Protein AF-0000000079814534 (afdb_homodimer)

Sequence (670 aa):
MSKHIGWALIGASNVARQWIIDAIQVQANSSILNVLSSSDERGAKFAAENGIPAHTTDINAILTDDRVNAVYISTANQFHCEQTLAAARAGKNVLCEKPVALTVADARRMIAACRDARVVLGVNHHLRCNAMHQKLRRILAEGTIGRLNAVRVFHANFLPQALHGWRVNDPDGGGLILDSTIHDIDTLRFLIGSNPTHVMAMTQSGRLAHDGVEDGIMVIMRFPGDMLVQIHGAYTVPFSEGGVEFYGSDGVLVGRDCMSQRAAGRLFMRNADGEKEIPVEHHNLYHYALAAFSNAVRGTGQPAATGEDGLAALAIALAIRESARTGRQIEVEIPMSKHIGWALIGASNVARQWIIDAIQVQANSSILNVLSSSDERGAKFAAENGIPAHTTDINAILTDDRVNAVYISTANQFHCEQTLAAARAGKNVLCEKPVALTVADARRMIAACRDARVVLGVNHHLRCNAMHQKLRRILAEGTIGRLNAVRVFHANFLPQALHGWRVNDPDGGGLILDSTIHDIDTLRFLIGSNPTHVMAMTQSGRLAHDGVEDGIMVIMRFPGDMLVQIHGAYTVPFSEGGVEFYGSDGVLVGRDCMSQRAAGRLFMRNADGEKEIPVEHHNLYHYALAAFSNAVRGTGQPAATGEDGLAALAIALAIRESARTGRQIEVEIP

Radius of gyration: 29.46 Å; Cα contacts (8 Å, |Δi|>4): 1657; chains: 2; bounding box: 52×96×60 Å

Structure (mmCIF, N/CA/C/O backbone):
data_AF-0000000079814534-model_v1
#
loop_
_entity.id
_entity.type
_entity.pdbx_description
1 polymer '1,5-anhydro-D-fructose reductase'
#
loop_
_atom_site.group_PDB
_atom_site.id
_atom_site.type_symbol
_atom_site.label_atom_id
_atom_site.label_alt_id
_atom_site.label_comp_id
_atom_site.label_asym_id
_atom_site.label_entity_id
_atom_site.label_seq_id
_atom_site.pdbx_PDB_ins_code
_atom_site.Cartn_x
_atom_site.Cartn_y
_atom_site.Cartn_z
_atom_site.occupancy
_atom_site.B_iso_or_equiv
_atom_site.auth_seq_id
_atom_site.auth_comp_id
_atom_site.auth_asym_id
_atom_site.auth_atom_id
_atom_site.pdbx_PDB_model_num
ATOM 1 N N . MET A 1 1 ? 10.477 39.688 30.422 1 51.16 1 MET A N 1
ATOM 2 C CA . MET A 1 1 ? 9.234 38.938 30.422 1 51.16 1 MET A CA 1
ATOM 3 C C . MET A 1 1 ? 8.781 38.625 29 1 51.16 1 MET A C 1
ATOM 5 O O . MET A 1 1 ? 8.992 39.406 28.094 1 51.16 1 MET A O 1
ATOM 9 N N . SER A 1 2 ? 8.406 37.219 28.75 1 72.56 2 SER A N 1
ATOM 10 C CA . SER A 1 2 ? 8.07 36.875 27.359 1 72.56 2 SER A CA 1
ATOM 11 C C . SER A 1 2 ? 6.836 37.656 26.891 1 72.56 2 SER A C 1
ATOM 13 O O . SER A 1 2 ? 5.926 37.906 27.688 1 72.56 2 SER A O 1
ATOM 15 N N . LYS A 1 3 ? 6.922 38.219 25.797 1 88.75 3 LYS A N 1
ATOM 16 C CA . LYS A 1 3 ? 5.859 39 25.203 1 88.75 3 LYS A CA 1
ATOM 17 C C . LYS A 1 3 ? 4.531 38.25 25.203 1 88.75 3 LYS A C 1
ATOM 19 O O . LYS A 1 3 ? 4.484 37.094 24.828 1 88.75 3 LYS A O 1
ATOM 24 N N . HIS A 1 4 ? 3.525 38.875 25.797 1 95.69 4 HIS A N 1
ATOM 25 C CA . HIS A 1 4 ? 2.188 38.281 25.844 1 95.69 4 HIS A CA 1
ATOM 26 C C . HIS A 1 4 ? 1.598 38.156 24.438 1 95.69 4 HIS A C 1
ATOM 28 O O . HIS A 1 4 ? 1.725 39.062 23.609 1 95.69 4 HIS A O 1
ATOM 34 N N . ILE A 1 5 ? 0.984 37.031 24.172 1 98 5 ILE A N 1
ATOM 35 C CA . ILE A 1 5 ? 0.313 36.812 22.906 1 98 5 ILE A CA 1
ATOM 36 C C . ILE A 1 5 ? -1.199 36.781 23.109 1 98 5 ILE A C 1
ATOM 38 O O . ILE A 1 5 ? -1.73 35.906 23.766 1 98 5 ILE A O 1
ATOM 42 N N . GLY A 1 6 ? -1.88 37.844 22.656 1 98.56 6 GLY A N 1
ATOM 43 C CA . GLY A 1 6 ? -3.332 37.844 22.578 1 98.56 6 GLY A CA 1
ATOM 44 C C . GLY A 1 6 ? -3.863 37.156 21.328 1 98.56 6 GLY A C 1
ATOM 45 O O . GLY A 1 6 ? -3.637 37.656 20.219 1 98.56 6 GLY A O 1
ATOM 46 N N . TRP A 1 7 ? -4.637 36.062 21.484 1 98.81 7 TRP A N 1
ATOM 47 C CA . TRP A 1 7 ? -5.145 35.281 20.375 1 98.81 7 TRP A CA 1
ATOM 48 C C . TRP A 1 7 ? -6.582 35.656 20.047 1 98.81 7 TRP A C 1
ATOM 50 O O . TRP A 1 7 ? -7.355 36.031 20.938 1 98.81 7 TRP A O 1
ATOM 60 N N . ALA A 1 8 ? -6.922 35.594 18.844 1 98.88 8 ALA A N 1
ATOM 61 C CA . ALA A 1 8 ? -8.312 35.5 18.422 1 98.88 8 ALA A CA 1
ATOM 62 C C . ALA A 1 8 ? -8.531 34.281 17.531 1 98.88 8 ALA A C 1
ATOM 64 O O . ALA A 1 8 ? -7.656 33.906 16.75 1 98.88 8 ALA A O 1
ATOM 65 N N . LEU A 1 9 ? -9.664 33.656 17.641 1 98.88 9 LEU A N 1
ATOM 66 C CA . LEU A 1 9 ? -10.055 32.531 16.812 1 98.88 9 LEU A CA 1
ATOM 67 C C . LEU A 1 9 ? -10.914 33 15.633 1 98.88 9 LEU A C 1
ATOM 69 O O . LEU A 1 9 ? -11.938 33.656 15.82 1 98.88 9 LEU A O 1
ATOM 73 N N . ILE A 1 10 ? -10.414 32.781 14.445 1 98.69 10 ILE A N 1
ATOM 74 C CA . ILE A 1 10 ? -11.203 33.031 13.25 1 98.69 10 ILE A CA 1
ATOM 75 C C . ILE A 1 10 ? -11.906 31.734 12.812 1 98.69 10 ILE A C 1
ATOM 77 O O . ILE A 1 10 ? -11.367 30.984 12.008 1 98.69 10 ILE A O 1
ATOM 81 N N . GLY A 1 11 ? -13.117 31.547 13.297 1 97.75 11 GLY A N 1
ATOM 82 C CA . GLY A 1 11 ? -13.891 30.328 13.164 1 97.75 11 GLY A CA 1
ATOM 83 C C . GLY A 1 11 ? -14.211 29.672 14.492 1 97.75 11 GLY A C 1
ATOM 84 O O . GLY A 1 11 ? -13.312 29.375 15.281 1 97.75 11 GLY A O 1
ATOM 85 N N . ALA A 1 12 ? -15.516 29.453 14.805 1 97.06 12 ALA A N 1
ATOM 86 C CA . ALA A 1 12 ? -15.977 28.656 15.938 1 97.06 12 ALA A CA 1
ATOM 87 C C . ALA A 1 12 ? -16.047 27.172 15.578 1 97.06 12 ALA A C 1
ATOM 89 O O . ALA A 1 12 ? -17.125 26.594 15.539 1 97.06 12 ALA A O 1
ATOM 90 N N . SER A 1 13 ? -14.891 26.625 15.453 1 94.38 13 SER A N 1
ATOM 91 C CA . SER A 1 13 ? -14.781 25.297 14.836 1 94.38 13 SER A CA 1
ATOM 92 C C . SER A 1 13 ? -14.656 24.203 15.891 1 94.38 13 SER A C 1
ATOM 94 O O . SER A 1 13 ? -14.328 24.484 17.047 1 94.38 13 SER A O 1
ATOM 96 N N . ASN A 1 14 ? -14.898 22.953 15.492 1 92.12 14 ASN A N 1
ATOM 97 C CA . ASN A 1 14 ? -14.727 21.797 16.375 1 92.12 14 ASN A CA 1
ATOM 98 C C . ASN A 1 14 ? -13.266 21.594 16.766 1 92.12 14 ASN A C 1
ATOM 100 O O . ASN A 1 14 ? -12.977 21.266 17.906 1 92.12 14 ASN A O 1
ATOM 104 N N . VAL A 1 15 ? -12.375 21.766 15.805 1 94.69 15 VAL A N 1
ATOM 105 C CA . VAL A 1 15 ? -10.961 21.578 16.094 1 94.69 15 VAL A CA 1
ATOM 106 C C . VAL A 1 15 ? -10.508 22.609 17.125 1 94.69 15 VAL A C 1
ATOM 108 O O . VAL A 1 15 ? -9.695 22.312 18 1 94.69 15 VAL A O 1
ATOM 111 N N . ALA A 1 16 ? -10.977 23.844 17 1 97.31 16 ALA A N 1
ATOM 112 C CA . ALA A 1 16 ? -10.656 24.875 17.984 1 97.31 16 ALA A CA 1
ATOM 113 C C . ALA A 1 16 ? -11.148 24.469 19.375 1 97.31 16 ALA A C 1
ATOM 115 O O . ALA A 1 16 ? -10.406 24.531 20.344 1 97.31 16 ALA A O 1
ATOM 116 N N . ARG A 1 17 ? -12.383 24.016 19.422 1 96.56 17 ARG A N 1
ATOM 117 C CA . ARG A 1 17 ? -13.023 23.625 20.672 1 96.56 17 ARG A CA 1
ATOM 118 C C . ARG A 1 17 ? -12.305 22.438 21.297 1 96.56 17 ARG A C 1
ATOM 120 O O . ARG A 1 17 ? -12.031 22.422 22.5 1 96.56 17 ARG A O 1
ATOM 127 N N . GLN A 1 18 ? -11.945 21.5 20.484 1 95.69 18 GLN A N 1
ATOM 128 C CA . GLN A 1 18 ? -11.469 20.219 21 1 95.69 18 GLN A CA 1
ATOM 129 C C . GLN A 1 18 ? -9.992 20.297 21.375 1 95.69 18 GLN A C 1
ATOM 131 O O . GLN A 1 18 ? -9.547 19.625 22.312 1 95.69 18 GLN A O 1
ATOM 136 N N . TRP A 1 19 ? -9.25 21.141 20.625 1 97.44 19 TRP A N 1
ATOM 137 C CA . TRP A 1 19 ? -7.809 20.953 20.766 1 97.44 19 TRP A CA 1
ATOM 138 C C . TRP A 1 19 ? -7.102 22.281 20.953 1 97.44 19 TRP A C 1
ATOM 140 O O . TRP A 1 19 ? -6.227 22.406 21.812 1 97.44 19 TRP A O 1
ATOM 150 N N . ILE A 1 20 ? -7.523 23.328 20.328 1 98.44 20 ILE A N 1
ATOM 151 C CA . ILE A 1 20 ? -6.691 24.516 20.156 1 98.44 20 ILE A CA 1
ATOM 152 C C . ILE A 1 20 ? -6.855 25.438 21.359 1 98.44 20 ILE A C 1
ATOM 154 O O . ILE A 1 20 ? -5.879 26.031 21.828 1 98.44 20 ILE A O 1
ATOM 158 N N . ILE A 1 21 ? -8.062 25.594 21.828 1 98.62 21 ILE A N 1
ATOM 159 C CA . ILE A 1 21 ? -8.336 26.5 22.953 1 98.62 21 ILE A CA 1
ATOM 160 C C . ILE A 1 21 ? -7.5 26.078 24.156 1 98.62 21 ILE A C 1
ATOM 162 O O . ILE A 1 21 ? -6.777 26.906 24.734 1 98.62 21 ILE A O 1
ATOM 166 N N . ASP A 1 22 ? -7.559 24.812 24.484 1 98.12 22 ASP A N 1
ATOM 167 C CA . ASP A 1 22 ? -6.758 24.297 25.578 1 98.12 22 ASP A CA 1
ATOM 168 C C . ASP A 1 22 ? -5.266 24.516 25.328 1 98.12 22 ASP A C 1
ATOM 170 O O . ASP A 1 22 ? -4.527 24.906 26.234 1 98.12 22 ASP A O 1
ATOM 174 N N . ALA A 1 23 ? -4.844 24.297 24.125 1 98.62 23 ALA A N 1
ATOM 175 C CA . ALA A 1 23 ? -3.436 24.406 23.766 1 98.62 23 ALA A CA 1
ATOM 176 C C . ALA A 1 23 ? -2.934 25.844 23.922 1 98.62 23 ALA A C 1
ATOM 178 O O . ALA A 1 23 ? -1.786 26.062 24.312 1 98.62 23 ALA A O 1
ATOM 179 N N . ILE A 1 24 ? -3.75 26.812 23.594 1 98.31 24 ILE A N 1
ATOM 180 C CA . ILE A 1 24 ? -3.385 28.219 23.75 1 98.31 24 ILE A CA 1
ATOM 181 C C . ILE A 1 24 ? -3.324 28.578 25.234 1 98.31 24 ILE A C 1
ATOM 183 O O . ILE A 1 24 ? -2.373 29.219 25.688 1 98.31 24 ILE A O 1
ATOM 187 N N . GLN A 1 25 ? -4.273 28.125 25.938 1 97.06 25 GLN A N 1
ATOM 188 C CA . GLN A 1 25 ? -4.457 28.547 27.328 1 97.06 25 GLN A CA 1
ATOM 189 C C . GLN A 1 25 ? -3.33 28.016 28.219 1 97.06 25 GLN A C 1
ATOM 191 O O . GLN A 1 25 ? -2.971 28.641 29.219 1 97.06 25 GLN A O 1
ATOM 196 N N . VAL A 1 26 ? -2.758 26.906 27.859 1 97.12 26 VAL A N 1
ATOM 197 C CA . VAL A 1 26 ? -1.721 26.312 28.688 1 97.12 26 VAL A CA 1
ATOM 198 C C . VAL A 1 26 ? -0.386 27 28.438 1 97.12 26 VAL A C 1
ATOM 200 O O . VAL A 1 26 ? 0.564 26.844 29.203 1 97.12 26 VAL A O 1
ATOM 203 N N . GLN A 1 27 ? -0.298 27.75 27.359 1 96.62 27 GLN A N 1
ATOM 204 C CA . GLN A 1 27 ? 0.942 28.453 27.062 1 96.62 27 GLN A CA 1
ATOM 205 C C . GLN A 1 27 ? 1.134 29.641 28.016 1 96.62 27 GLN A C 1
ATOM 207 O O . GLN A 1 27 ? 0.177 30.344 28.328 1 96.62 27 GLN A O 1
ATOM 212 N N . ALA A 1 28 ? 2.33 29.797 28.375 1 93.56 28 ALA A N 1
ATOM 213 C CA . ALA A 1 28 ? 2.631 30.953 29.219 1 93.56 28 ALA A CA 1
ATOM 214 C C . ALA A 1 28 ? 2.377 32.25 28.469 1 93.56 28 ALA A C 1
ATOM 216 O O . ALA A 1 28 ? 2.672 32.375 27.281 1 93.56 28 ALA A O 1
ATOM 217 N N . ASN A 1 29 ? 1.852 33.219 29.172 1 95.25 29 ASN A N 1
ATOM 218 C CA . ASN A 1 29 ? 1.666 34.562 28.656 1 95.25 29 ASN A CA 1
ATOM 219 C C . ASN A 1 29 ? 0.835 34.562 27.375 1 95.25 29 ASN A C 1
ATOM 221 O O . ASN A 1 29 ? 1.227 35.188 26.375 1 95.25 29 ASN A O 1
ATOM 225 N N . SER A 1 30 ? -0.251 33.812 27.344 1 97.31 30 SER A N 1
ATOM 226 C CA . SER A 1 30 ? -1.178 33.75 26.219 1 97.31 30 SER A CA 1
ATOM 227 C C . SER A 1 30 ? -2.625 33.844 26.703 1 97.31 30 SER A C 1
ATOM 229 O O . SER A 1 30 ? -2.961 33.344 27.781 1 97.31 30 SER A O 1
ATOM 231 N N . SER A 1 31 ? -3.426 34.438 25.938 1 97.81 31 SER A N 1
ATOM 232 C CA . SER A 1 31 ? -4.859 34.5 26.219 1 97.81 31 SER A CA 1
ATOM 233 C C . SER A 1 31 ? -5.668 34.562 24.938 1 97.81 31 SER A C 1
ATOM 235 O O . SER A 1 31 ? -5.168 35 23.906 1 97.81 31 SER A O 1
ATOM 237 N N . ILE A 1 32 ? -6.867 34.094 24.969 1 98.69 32 ILE A N 1
ATOM 238 C CA . ILE A 1 32 ? -7.812 34.219 23.875 1 98.69 32 ILE A CA 1
ATOM 239 C C . ILE A 1 32 ? -8.773 35.375 24.141 1 98.69 32 ILE A C 1
ATOM 241 O O . ILE A 1 32 ? -9.438 35.406 25.188 1 98.69 32 ILE A O 1
ATOM 245 N N . LEU A 1 33 ? -8.898 36.25 23.188 1 98.69 33 LEU A N 1
ATOM 246 C CA . LEU A 1 33 ? -9.602 37.5 23.438 1 98.69 33 LEU A CA 1
ATOM 247 C C . LEU A 1 33 ? -10.945 37.531 22.719 1 98.69 33 LEU A C 1
ATOM 249 O O . LEU A 1 33 ? -11.859 38.219 23.141 1 98.69 33 LEU A O 1
ATOM 253 N N . ASN A 1 34 ? -10.992 36.812 21.641 1 98.69 34 ASN A N 1
ATOM 254 C CA . ASN A 1 34 ? -12.164 36.938 20.781 1 98.69 34 ASN A CA 1
ATOM 255 C C . ASN A 1 34 ? -12.32 35.688 19.875 1 98.69 34 ASN A C 1
ATOM 257 O O . ASN A 1 34 ? -11.359 34.969 19.656 1 98.69 34 ASN A O 1
ATOM 261 N N . VAL A 1 35 ? -13.562 35.406 19.406 1 98.81 35 VAL A N 1
ATOM 262 C CA . VAL A 1 35 ? -13.836 34.375 18.406 1 98.81 35 VAL A CA 1
ATOM 263 C C . VAL A 1 35 ? -14.789 34.938 17.344 1 98.81 35 VAL A C 1
ATOM 265 O O . VAL A 1 35 ? -15.766 35.594 17.672 1 98.81 35 VAL A O 1
ATOM 268 N N . LEU A 1 36 ? -14.43 34.688 16.109 1 98.75 36 LEU A N 1
ATOM 269 C CA . LEU A 1 36 ? -15.258 35.031 14.969 1 98.75 36 LEU A CA 1
ATOM 270 C C . LEU A 1 36 ? -16.156 33.875 14.562 1 98.75 36 LEU A C 1
ATOM 272 O O . LEU A 1 36 ? -15.703 32.75 14.438 1 98.75 36 LEU A O 1
ATOM 276 N N . SER A 1 37 ? -17.422 34.156 14.359 1 97.75 37 SER A N 1
ATOM 277 C CA . SER A 1 37 ? -18.391 33.25 13.742 1 97.75 37 SER A CA 1
ATOM 278 C C . SER A 1 37 ? -19.328 34 12.805 1 97.75 37 SER A C 1
ATOM 280 O O . SER A 1 37 ? -19.672 35.156 13.07 1 97.75 37 SER A O 1
ATOM 282 N N . SER A 1 38 ? -19.656 33.312 11.719 1 95.25 38 SER A N 1
ATOM 283 C CA . SER A 1 38 ? -20.594 33.969 10.812 1 95.25 38 SER A CA 1
ATOM 284 C C . SER A 1 38 ? -21.953 34.125 11.453 1 95.25 38 SER A C 1
ATOM 286 O O . SER A 1 38 ? -22.75 34.969 11.031 1 95.25 38 SER A O 1
ATOM 288 N N . SER A 1 39 ? -22.281 33.312 12.453 1 96.94 39 SER A N 1
ATOM 289 C CA . SER A 1 39 ? -23.531 33.375 13.203 1 96.94 39 SER A CA 1
ATOM 290 C C . SER A 1 39 ? -23.312 33.969 14.594 1 96.94 39 SER A C 1
ATOM 292 O O . SER A 1 39 ? -22.516 33.438 15.383 1 96.94 39 SER A O 1
ATOM 294 N N . ASP A 1 40 ? -24.062 35.031 14.836 1 97.38 40 ASP A N 1
ATOM 295 C CA . ASP A 1 40 ? -23.953 35.656 16.156 1 97.38 40 ASP A CA 1
ATOM 296 C C . ASP A 1 40 ? -24.281 34.656 17.266 1 97.38 40 ASP A C 1
ATOM 298 O O . ASP A 1 40 ? -23.578 34.594 18.266 1 97.38 40 ASP A O 1
ATOM 302 N N . GLU A 1 41 ? -25.312 33.938 17.047 1 97.88 41 GLU A N 1
ATOM 303 C CA . GLU A 1 41 ? -25.781 32.969 18.031 1 97.88 41 GLU A CA 1
ATOM 304 C C . GLU A 1 41 ? -24.734 31.875 18.266 1 97.88 41 GLU A C 1
ATOM 306 O O . GLU A 1 41 ? -24.406 31.547 19.406 1 97.88 41 GLU A O 1
ATOM 311 N N . ARG A 1 42 ? -24.172 31.375 17.219 1 96.69 42 ARG A N 1
ATOM 312 C CA . ARG A 1 42 ? -23.156 30.328 17.328 1 96.69 42 ARG A CA 1
ATOM 313 C C . ARG A 1 42 ? -21.891 30.859 17.984 1 96.69 42 ARG A C 1
ATOM 315 O O . ARG A 1 42 ? -21.266 30.172 18.797 1 96.69 42 ARG A O 1
ATOM 322 N N . GLY A 1 43 ? -21.531 32.062 17.641 1 97.88 43 GLY A N 1
ATOM 323 C CA . GLY A 1 43 ? -20.359 32.688 18.25 1 97.88 43 GLY A CA 1
ATOM 324 C C . GLY A 1 43 ? -20.531 32.906 19.734 1 97.88 43 GLY A C 1
ATOM 325 O O . GLY A 1 43 ? -19.609 32.625 20.516 1 97.88 43 GLY A O 1
ATOM 326 N N . ALA A 1 44 ? -21.672 33.375 20.062 1 98.25 44 ALA A N 1
ATOM 327 C CA . ALA A 1 44 ? -21.969 33.625 21.469 1 98.25 44 ALA A CA 1
ATOM 328 C C . ALA A 1 44 ? -21.938 32.344 22.297 1 98.25 44 ALA A C 1
ATOM 330 O O . ALA A 1 44 ? -21.344 32.312 23.375 1 98.25 44 ALA A O 1
ATOM 331 N N . LYS A 1 45 ? -22.609 31.391 21.781 1 98.31 45 LYS A N 1
ATOM 332 C CA . LYS A 1 45 ? -22.641 30.109 22.469 1 98.31 45 LYS A CA 1
ATOM 333 C C . LYS A 1 45 ? -21.234 29.516 22.594 1 98.31 45 LYS A C 1
ATOM 335 O O . LYS A 1 45 ? -20.859 29.016 23.656 1 98.31 45 LYS A O 1
ATOM 340 N N . PHE A 1 46 ? -20.5 29.562 21.547 1 98.38 46 PHE A N 1
ATOM 341 C CA . PHE A 1 46 ? -19.141 29.047 21.516 1 98.38 46 PHE A CA 1
ATOM 342 C C . PHE A 1 46 ? -18.266 29.766 22.547 1 98.38 46 PHE A C 1
ATOM 344 O O . PHE A 1 46 ? -17.531 29.125 23.297 1 98.38 46 PHE A O 1
ATOM 351 N N . ALA A 1 47 ? -18.312 31.078 22.562 1 98.44 47 ALA A N 1
ATOM 352 C CA . ALA A 1 47 ? -17.531 31.891 23.5 1 98.44 47 ALA A CA 1
ATOM 353 C C . ALA A 1 47 ? -17.875 31.547 24.953 1 98.44 47 ALA A C 1
ATOM 355 O O . ALA A 1 47 ? -16.984 31.312 25.766 1 98.44 47 ALA A O 1
ATOM 356 N N . ALA A 1 48 ? -19.125 31.438 25.188 1 98.19 48 ALA A N 1
ATOM 357 C CA . ALA A 1 48 ? -19.594 31.141 26.531 1 98.19 48 ALA A CA 1
ATOM 358 C C . ALA A 1 48 ? -19.141 29.766 26.984 1 98.19 48 ALA A C 1
ATOM 360 O O . ALA A 1 48 ? -18.641 29.609 28.109 1 98.19 48 ALA A O 1
ATOM 361 N N . GLU A 1 49 ? -19.266 28.844 26.141 1 97.94 49 GLU A N 1
ATOM 362 C CA . GLU A 1 49 ? -18.953 27.453 26.469 1 97.94 49 GLU A CA 1
ATOM 363 C C . GLU A 1 49 ? -17.453 27.266 26.656 1 97.94 49 GLU A C 1
ATOM 365 O O . GLU A 1 49 ? -17.031 26.328 27.344 1 97.94 49 GLU A O 1
ATOM 370 N N . ASN A 1 50 ? -16.641 28.188 26.062 1 97.94 50 ASN A N 1
ATOM 371 C CA . ASN A 1 50 ? -15.203 27.953 26.078 1 97.94 50 ASN A CA 1
ATOM 372 C C . ASN A 1 50 ? -14.469 29.031 26.844 1 97.94 50 ASN A C 1
ATOM 374 O O . ASN A 1 50 ? -13.242 29.125 26.781 1 97.94 50 ASN A O 1
ATOM 378 N N . GLY A 1 51 ? -15.172 29.891 27.531 1 97.12 51 GLY A N 1
ATOM 379 C CA . GLY A 1 51 ? -14.578 30.906 28.375 1 97.12 51 GLY A CA 1
ATOM 380 C C . GLY A 1 51 ? -13.844 31.984 27.609 1 97.12 51 GLY A C 1
ATOM 381 O O . GLY A 1 51 ? -12.789 32.469 28.031 1 97.12 51 GLY A O 1
ATOM 382 N N . ILE A 1 52 ? -14.305 32.312 26.422 1 98.44 52 ILE A N 1
ATOM 383 C CA . ILE A 1 52 ? -13.75 33.406 25.625 1 98.44 52 ILE A CA 1
ATOM 384 C C . ILE A 1 52 ? -14.516 34.688 25.906 1 98.44 52 ILE A C 1
ATOM 386 O O . ILE A 1 52 ? -15.75 34.719 25.828 1 98.44 52 ILE A O 1
ATOM 390 N N . PRO A 1 53 ? -13.875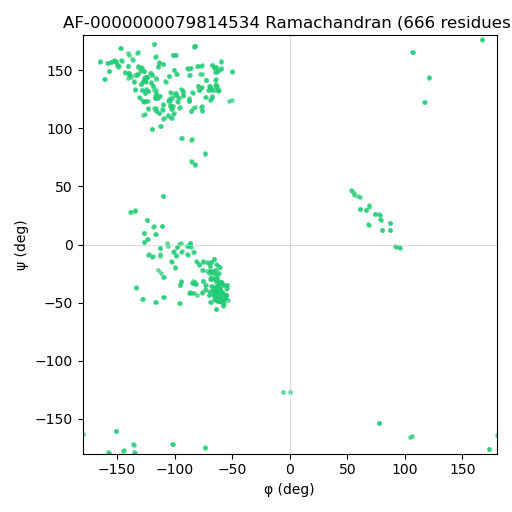 35.75 26.219 1 98.12 53 PRO A N 1
ATOM 391 C CA . PRO A 1 53 ? -14.531 36.938 26.766 1 98.12 53 PRO A CA 1
ATOM 392 C C . PRO A 1 53 ? -15.422 37.656 25.75 1 98.12 53 PRO A C 1
ATOM 394 O O . PRO A 1 53 ? -16.328 38.375 26.125 1 98.12 53 PRO A O 1
ATOM 397 N N . ALA A 1 54 ? -15.133 37.438 24.422 1 98.44 54 ALA A N 1
ATOM 398 C CA . ALA A 1 54 ? -15.891 38.156 23.422 1 98.44 54 ALA A CA 1
ATOM 399 C C . ALA A 1 54 ? -16.094 37.312 22.156 1 98.44 54 ALA A C 1
ATOM 401 O O . ALA A 1 54 ? -15.383 36.344 21.953 1 98.44 54 ALA A O 1
ATOM 402 N N . HIS A 1 55 ? -17.109 37.688 21.406 1 98.62 55 HIS A N 1
ATOM 403 C CA . HIS A 1 55 ? -17.359 37.125 20.078 1 98.62 55 HIS A CA 1
ATOM 404 C C . HIS A 1 55 ? -17.75 38.219 19.094 1 98.62 55 HIS A C 1
ATOM 406 O O . HIS A 1 55 ? -18.125 39.312 19.484 1 98.62 55 HIS A O 1
ATOM 412 N N . THR A 1 56 ? -17.594 37.938 17.797 1 98.69 56 THR A N 1
ATOM 413 C CA . THR A 1 56 ? -17.938 38.938 16.781 1 98.69 56 THR A CA 1
ATOM 414 C C . THR A 1 56 ? -18.328 38.25 15.477 1 98.69 56 THR A C 1
ATOM 416 O O . THR A 1 56 ? -17.984 37.062 15.25 1 98.69 56 THR A O 1
ATOM 419 N N . THR A 1 57 ? -19.047 38.875 14.633 1 98.38 57 THR A N 1
ATOM 420 C CA . THR A 1 57 ? -19.344 38.406 13.281 1 98.38 57 THR A CA 1
ATOM 421 C C . THR A 1 57 ? -18.562 39.219 12.25 1 98.38 57 THR A C 1
ATOM 423 O O . THR A 1 57 ? -18.656 38.969 11.047 1 98.38 57 THR A O 1
ATOM 426 N N . ASP A 1 58 ? -17.797 40.125 12.773 1 98.12 58 ASP A N 1
ATOM 427 C CA . ASP A 1 58 ? -17.016 41 11.906 1 98.12 58 ASP A CA 1
ATOM 428 C C . ASP A 1 58 ? -15.516 40.812 12.164 1 98.12 58 ASP A C 1
ATOM 430 O O . ASP A 1 58 ? -15.016 41.188 13.234 1 98.12 58 ASP A O 1
ATOM 434 N N . ILE A 1 59 ? -14.852 40.375 11.133 1 98.31 59 ILE A N 1
ATOM 435 C CA . ILE A 1 59 ? -13.43 40.062 11.266 1 98.31 59 ILE A CA 1
ATOM 436 C C . ILE A 1 59 ? -12.648 41.344 11.578 1 98.31 59 ILE A C 1
ATOM 438 O O . ILE A 1 59 ? -11.609 41.312 12.234 1 98.31 59 ILE A O 1
ATOM 442 N N . ASN A 1 60 ? -13.133 42.5 11.203 1 98.25 60 ASN A N 1
ATOM 443 C CA . ASN A 1 60 ? -12.445 43.75 11.438 1 98.25 60 ASN A CA 1
ATOM 444 C C . ASN A 1 60 ? -12.312 44.062 12.93 1 98.25 60 ASN A C 1
ATOM 446 O O . ASN A 1 60 ? -11.336 44.688 13.359 1 98.25 60 ASN A O 1
ATOM 450 N N . ALA A 1 61 ? -13.289 43.562 13.688 1 98.31 61 ALA A N 1
ATOM 451 C CA . ALA A 1 61 ? -13.219 43.75 15.133 1 98.31 61 ALA A CA 1
ATOM 452 C C . ALA A 1 61 ? -11.969 43.094 15.703 1 98.31 61 ALA A C 1
ATOM 454 O O . ALA A 1 61 ? -11.391 43.562 16.672 1 98.31 61 ALA A O 1
ATOM 455 N N . ILE A 1 62 ? -11.578 42.031 15.109 1 98.56 62 ILE A N 1
ATOM 456 C CA . ILE A 1 62 ? -10.391 41.281 15.523 1 98.56 62 ILE A CA 1
ATOM 457 C C . ILE A 1 62 ? -9.141 41.969 14.953 1 98.56 62 ILE A C 1
ATOM 459 O O . ILE A 1 62 ? -8.172 42.188 15.68 1 98.56 62 ILE A O 1
ATOM 463 N N . LEU A 1 63 ? -9.18 42.375 13.734 1 98.56 63 LEU A N 1
ATOM 464 C CA . LEU A 1 63 ? -8.016 42.844 13.008 1 98.56 63 LEU A CA 1
ATOM 465 C C . LEU A 1 63 ? -7.586 44.219 13.531 1 98.56 63 LEU A C 1
ATOM 467 O O . LEU A 1 63 ? -6.406 44.562 13.477 1 98.56 63 LEU A O 1
ATOM 471 N N . THR A 1 64 ? -8.5 44.969 14.148 1 98.31 64 THR A N 1
ATOM 472 C CA . THR A 1 64 ? -8.188 46.312 14.602 1 98.31 64 THR A CA 1
ATOM 473 C C . THR A 1 64 ? -7.914 46.344 16.094 1 98.31 64 THR A C 1
ATOM 475 O O . THR A 1 64 ? -7.594 47.406 16.672 1 98.31 64 THR A O 1
ATOM 478 N N . ASP A 1 65 ? -8.117 45.25 16.734 1 98.25 65 ASP A N 1
ATOM 479 C CA . ASP A 1 65 ? -7.824 45.156 18.156 1 98.25 65 ASP A CA 1
ATOM 480 C C . ASP A 1 65 ? -6.32 45.031 18.406 1 98.25 65 ASP A C 1
ATOM 482 O O . ASP A 1 65 ? -5.73 43.969 18.141 1 98.25 65 ASP A O 1
ATOM 486 N N . ASP A 1 66 ? -5.695 45.969 19.031 1 97.12 66 ASP A N 1
ATOM 487 C CA . ASP A 1 66 ? -4.25 46.031 19.234 1 97.12 66 ASP A CA 1
ATOM 488 C C . ASP A 1 66 ? -3.797 44.969 20.25 1 97.12 66 ASP A C 1
ATOM 490 O O . ASP A 1 66 ? -2.609 44.656 20.312 1 97.12 66 ASP A O 1
ATOM 494 N N . ARG A 1 67 ? -4.746 44.406 21.016 1 97.38 67 ARG A N 1
ATOM 495 C CA . ARG A 1 67 ? -4.398 43.375 22 1 97.38 67 ARG A CA 1
ATOM 496 C C . ARG A 1 67 ? -4.203 42 21.328 1 97.38 67 ARG A C 1
ATOM 498 O O . ARG A 1 67 ? -3.588 41.125 21.891 1 97.38 67 ARG A O 1
ATOM 505 N N . VAL A 1 68 ? -4.738 41.938 20.109 1 98.12 68 VAL A N 1
ATOM 506 C CA . VAL A 1 68 ? -4.613 40.688 19.359 1 98.12 68 VAL A CA 1
ATOM 507 C C . VAL A 1 68 ? -3.299 40.688 18.578 1 98.12 68 VAL A C 1
ATOM 509 O O . VAL A 1 68 ? -3.061 41.562 17.75 1 98.12 68 VAL A O 1
ATOM 512 N N . ASN A 1 69 ? -2.496 39.656 18.812 1 97.12 69 ASN A N 1
ATOM 513 C CA . ASN A 1 69 ? -1.194 39.5 18.172 1 97.12 69 ASN A CA 1
ATOM 514 C C . ASN A 1 69 ? -1.169 38.344 17.203 1 97.12 69 ASN A C 1
ATOM 516 O O . ASN A 1 69 ? -0.316 38.25 16.312 1 97.12 69 ASN A O 1
ATOM 520 N N . ALA A 1 70 ? -2.057 37.406 17.438 1 98.75 70 ALA A N 1
ATOM 521 C CA . ALA A 1 70 ? -2.094 36.188 16.641 1 98.75 70 ALA A CA 1
ATOM 522 C C . ALA A 1 70 ? -3.529 35.719 16.406 1 98.75 70 ALA A C 1
ATOM 524 O O . ALA A 1 70 ? -4.406 35.969 17.234 1 98.75 70 ALA A O 1
ATOM 525 N N . VAL A 1 71 ? -3.715 35.125 15.273 1 98.94 71 VAL A N 1
ATOM 526 C CA . VAL A 1 71 ? -5.027 34.531 14.977 1 98.94 71 VAL A CA 1
ATOM 527 C C . VAL A 1 71 ? -4.883 33.062 14.602 1 98.94 71 VAL A C 1
ATOM 529 O O . VAL A 1 71 ? -3.877 32.656 14.016 1 98.94 71 VAL A O 1
ATOM 532 N N . TYR A 1 72 ? -5.816 32.25 14.984 1 98.88 72 TYR A N 1
ATOM 533 C CA . TYR A 1 72 ? -5.984 30.891 14.516 1 98.88 72 TYR A CA 1
ATOM 534 C C . TYR A 1 72 ? -7.141 30.797 13.531 1 98.88 72 TYR A C 1
ATOM 536 O O . TYR A 1 72 ? -8.289 31.078 13.875 1 98.88 72 TYR A O 1
ATOM 544 N N . ILE A 1 73 ? -6.816 30.375 12.359 1 98.88 73 ILE A N 1
ATOM 545 C CA . ILE A 1 73 ? -7.82 30.328 11.297 1 98.88 73 ILE A CA 1
ATOM 546 C C . ILE A 1 73 ? -8.273 28.875 11.094 1 98.88 73 ILE A C 1
ATOM 548 O O . ILE A 1 73 ? -7.48 28.031 10.672 1 98.88 73 ILE A O 1
ATOM 552 N N . SER A 1 74 ? -9.555 28.594 11.344 1 97.81 74 SER A N 1
ATOM 553 C CA . SER A 1 74 ? -10.117 27.266 11.188 1 97.81 74 SER A CA 1
ATOM 554 C C . SER A 1 74 ? -11.508 27.312 10.555 1 97.81 74 SER A C 1
ATOM 556 O O . SER A 1 74 ? -12.383 26.516 10.891 1 97.81 74 SER A O 1
ATOM 558 N N . THR A 1 75 ? -11.781 28.328 9.742 1 94.94 75 THR A N 1
ATOM 559 C CA . THR A 1 75 ? -13.008 28.422 8.953 1 94.94 75 THR A CA 1
ATOM 560 C C . THR A 1 75 ? -12.969 27.438 7.781 1 94.94 75 THR A C 1
ATOM 562 O O . THR A 1 75 ? -12.078 26.594 7.703 1 94.94 75 THR A O 1
ATOM 565 N N . ALA A 1 76 ? -14 27.516 6.922 1 90.75 76 ALA A N 1
ATOM 566 C CA . ALA A 1 76 ? -13.984 26.688 5.719 1 90.75 76 ALA A CA 1
ATOM 567 C C . ALA A 1 76 ? -12.766 27 4.852 1 90.75 76 ALA A C 1
ATOM 569 O O . ALA A 1 76 ? -12.305 28.141 4.805 1 90.75 76 ALA A O 1
ATOM 570 N N . ASN A 1 77 ? -12.305 26.016 4.117 1 91.75 77 ASN A N 1
ATOM 571 C CA . ASN A 1 77 ? -11.039 26.078 3.404 1 91.75 77 ASN A CA 1
ATOM 572 C C . ASN A 1 77 ? -10.984 27.25 2.441 1 91.75 77 ASN A C 1
ATOM 574 O O . ASN A 1 77 ? -9.93 27.859 2.254 1 91.75 77 ASN A O 1
ATOM 578 N N . GLN A 1 78 ? -12.102 27.562 1.862 1 92.12 78 GLN A N 1
ATOM 579 C CA . GLN A 1 78 ? -12.133 28.594 0.825 1 92.12 78 GLN A CA 1
ATOM 580 C C . GLN A 1 78 ? -11.844 29.969 1.406 1 92.12 78 GLN A C 1
ATOM 582 O O . GLN A 1 78 ? -11.531 30.906 0.668 1 92.12 78 GLN A O 1
ATOM 587 N N . PHE A 1 79 ? -11.914 30.109 2.766 1 95.19 79 PHE A N 1
ATOM 588 C CA . PHE A 1 79 ? -11.766 31.422 3.383 1 95.19 79 PHE A CA 1
ATOM 589 C C . PHE A 1 79 ? -10.344 31.625 3.896 1 95.19 79 PHE A C 1
ATOM 591 O O . PHE A 1 79 ? -9.969 32.75 4.273 1 95.19 79 PHE A O 1
ATOM 598 N N . HIS A 1 80 ? -9.531 30.578 3.904 1 97.88 80 HIS A N 1
ATOM 599 C CA . HIS A 1 80 ? -8.203 30.625 4.504 1 97.88 80 HIS A CA 1
ATOM 600 C C . HIS A 1 80 ? -7.363 31.734 3.893 1 97.88 80 HIS A C 1
ATOM 602 O O . HIS A 1 80 ? -6.75 32.531 4.617 1 97.88 80 HIS A O 1
ATOM 608 N N . CYS A 1 81 ? -7.402 31.781 2.613 1 98.44 81 CYS A N 1
ATOM 609 C CA . CYS A 1 81 ? -6.516 32.719 1.929 1 98.44 81 CYS A CA 1
ATOM 610 C C . CYS A 1 81 ? -6.867 34.156 2.273 1 98.44 81 CYS A C 1
ATOM 612 O O . CYS A 1 81 ? -6.039 34.906 2.809 1 98.44 81 CYS A O 1
ATOM 614 N N . GLU A 1 82 ? -8.078 34.531 2.051 1 98.5 82 GLU A N 1
ATOM 615 C CA . GLU A 1 82 ? -8.5 35.906 2.279 1 98.5 82 GLU A CA 1
ATOM 616 C C . GLU A 1 82 ? -8.312 36.312 3.74 1 98.5 82 GLU A C 1
ATOM 618 O O . GLU A 1 82 ? -7.891 37.438 4.035 1 98.5 82 GLU A O 1
ATOM 623 N N . GLN A 1 83 ? -8.602 35.469 4.621 1 98.75 83 GLN A N 1
ATOM 624 C CA . GLN A 1 83 ? -8.484 35.75 6.047 1 98.75 83 GLN A CA 1
ATOM 625 C C . GLN A 1 83 ? -7.023 35.875 6.465 1 98.75 83 GLN A C 1
ATOM 627 O O . GLN A 1 83 ? -6.68 36.75 7.285 1 98.75 83 GLN A O 1
ATOM 632 N N . THR A 1 84 ? -6.188 35.031 5.93 1 98.88 84 THR A N 1
ATOM 633 C CA . THR A 1 84 ? -4.758 35.125 6.203 1 98.88 84 THR A CA 1
ATOM 634 C C . THR A 1 84 ? -4.195 36.438 5.676 1 98.88 84 THR A C 1
ATOM 636 O O . THR A 1 84 ? -3.432 37.125 6.367 1 98.88 84 THR A O 1
ATOM 639 N N . LEU A 1 85 ? -4.59 36.812 4.461 1 98.81 85 LEU A N 1
ATOM 640 C CA . LEU A 1 85 ? -4.129 38.062 3.879 1 98.81 85 LEU A CA 1
ATOM 641 C C . LEU A 1 85 ? -4.551 39.25 4.734 1 98.81 85 LEU A C 1
ATOM 643 O O . LEU A 1 85 ? -3.752 40.156 4.984 1 98.81 85 LEU A O 1
ATOM 647 N N . ALA A 1 86 ? -5.773 39.25 5.164 1 98.81 86 ALA A N 1
ATOM 648 C CA . ALA A 1 86 ? -6.293 40.344 6.008 1 98.81 86 ALA A CA 1
ATOM 649 C C . ALA A 1 86 ? -5.527 40.406 7.328 1 98.81 86 ALA A C 1
ATOM 651 O O . ALA A 1 86 ? -5.164 41.5 7.777 1 98.81 86 ALA A O 1
ATOM 652 N N . ALA A 1 87 ? -5.285 39.281 7.93 1 98.88 87 ALA A N 1
ATOM 653 C CA . ALA A 1 87 ? -4.551 39.219 9.195 1 98.88 87 ALA A CA 1
ATOM 654 C C . ALA A 1 87 ? -3.123 39.75 9.023 1 98.88 87 ALA A C 1
ATOM 656 O O . ALA A 1 87 ? -2.635 40.531 9.844 1 98.88 87 ALA A O 1
ATOM 657 N N . ALA A 1 88 ? -2.477 39.312 7.973 1 98.75 88 ALA A N 1
ATOM 658 C CA . ALA A 1 88 ? -1.112 39.75 7.691 1 98.75 88 ALA A CA 1
ATOM 659 C C . ALA A 1 88 ? -1.049 41.281 7.523 1 98.75 88 ALA A C 1
ATOM 661 O O . ALA A 1 88 ? -0.18 41.938 8.102 1 98.75 88 ALA A O 1
ATOM 662 N N . ARG A 1 89 ? -2.01 41.781 6.762 1 98.38 89 ARG A N 1
ATOM 663 C CA . ARG A 1 89 ? -2.062 43.219 6.539 1 98.38 89 ARG A CA 1
ATOM 664 C C . ARG A 1 89 ? -2.207 43.969 7.859 1 98.38 89 ARG A C 1
ATOM 666 O O . ARG A 1 89 ? -1.681 45.062 8.008 1 98.38 89 ARG A O 1
ATOM 673 N N . ALA A 1 90 ? -2.887 43.375 8.781 1 98.69 90 ALA A N 1
ATOM 674 C CA . ALA A 1 90 ? -3.131 44 10.086 1 98.69 90 ALA A CA 1
ATOM 675 C C . ALA A 1 90 ? -1.981 43.719 11.047 1 98.69 90 ALA A C 1
ATOM 677 O O . ALA A 1 90 ? -2.041 44.094 12.227 1 98.69 90 ALA A O 1
ATOM 678 N N . GLY A 1 91 ? -0.977 43.031 10.609 1 98.5 91 GLY A N 1
ATOM 679 C CA . GLY A 1 91 ? 0.207 42.75 11.406 1 98.5 91 GLY A CA 1
ATOM 680 C C . GLY A 1 91 ? 0.007 41.625 12.406 1 98.5 91 GLY A C 1
ATOM 681 O O . GLY A 1 91 ? 0.671 41.594 13.445 1 98.5 91 GLY A O 1
ATOM 682 N N . LYS A 1 92 ? -0.975 40.75 12.172 1 98.81 92 LYS A N 1
ATOM 683 C CA . LYS A 1 92 ? -1.244 39.656 13.07 1 98.81 92 LYS A CA 1
ATOM 684 C C . LYS A 1 92 ? -0.523 38.375 12.609 1 98.81 92 LYS A C 1
ATOM 686 O O . LYS A 1 92 ? -0.493 38.062 11.414 1 98.81 92 LYS A O 1
ATOM 691 N N . ASN A 1 93 ? 0.155 37.656 13.531 1 98.88 93 ASN A N 1
ATOM 692 C CA . ASN A 1 93 ? 0.665 36.312 13.234 1 98.88 93 ASN A CA 1
ATOM 693 C C . ASN A 1 93 ? -0.468 35.312 12.961 1 98.88 93 ASN A C 1
ATOM 695 O O . ASN A 1 93 ? -1.562 35.469 13.508 1 98.88 93 ASN A O 1
ATOM 699 N N . VAL A 1 94 ? -0.19 34.344 12.102 1 98.94 94 VAL A N 1
ATOM 700 C CA . VAL A 1 94 ? -1.28 33.469 11.656 1 98.94 94 VAL A CA 1
ATOM 701 C C . VAL A 1 94 ? -0.9 32.031 11.859 1 98.94 94 VAL A C 1
ATOM 703 O O . VAL A 1 94 ? 0.138 31.562 11.367 1 98.94 94 VAL A O 1
ATOM 706 N N . LEU A 1 95 ? -1.644 31.266 12.562 1 98.94 95 LEU A N 1
ATOM 707 C CA . LEU A 1 95 ? -1.692 29.812 12.531 1 98.94 95 LEU A CA 1
ATOM 708 C C . LEU A 1 95 ? -2.953 29.312 11.82 1 98.94 95 LEU A C 1
ATOM 710 O O . LEU A 1 95 ? -4.062 29.5 12.328 1 98.94 95 LEU A O 1
ATOM 714 N N . CYS A 1 96 ? -2.791 28.734 10.672 1 98.88 96 CYS A N 1
ATOM 715 C CA . CYS A 1 96 ? -3.912 28.359 9.82 1 98.88 96 CYS A CA 1
ATOM 716 C C . CYS A 1 96 ? -4.105 26.844 9.805 1 98.88 96 CYS A C 1
ATOM 718 O O . CYS A 1 96 ? -3.135 26.094 9.773 1 98.88 96 CYS A O 1
ATOM 720 N N . GLU A 1 97 ? -5.301 26.406 9.82 1 97.94 97 GLU A N 1
ATOM 721 C CA . GLU A 1 97 ? -5.613 24.984 9.656 1 97.94 97 GLU A CA 1
ATOM 722 C C . GLU A 1 97 ? -5.199 24.484 8.273 1 97.94 97 GLU A C 1
ATOM 724 O O . GLU A 1 97 ? -5.125 25.266 7.32 1 97.94 97 GLU A O 1
ATOM 729 N N . LYS A 1 98 ? -4.91 23.219 8.195 1 97.19 98 LYS A N 1
ATOM 730 C CA . LYS A 1 98 ? -4.688 22.562 6.906 1 97.19 98 LYS A CA 1
ATOM 731 C C . LYS A 1 98 ? -6.008 22.234 6.227 1 97.19 98 LYS A C 1
ATOM 733 O O . LYS A 1 98 ? -7.012 21.969 6.898 1 97.19 98 LYS A O 1
ATOM 738 N N . PRO A 1 99 ? -6.133 22.125 4.961 1 96.56 99 PRO A N 1
ATOM 739 C CA . PRO A 1 99 ? -5.082 22.609 4.062 1 96.56 99 PRO A CA 1
ATOM 740 C C . PRO A 1 99 ? -4.914 24.125 4.113 1 96.56 99 PRO A C 1
ATOM 742 O O . PRO A 1 99 ? -5.879 24.859 4.387 1 96.56 99 PRO A O 1
ATOM 745 N N . VAL A 1 100 ? -3.703 24.609 3.83 1 97.81 100 VAL A N 1
ATOM 746 C CA . VAL A 1 100 ? -3.396 26.016 3.988 1 97.81 100 VAL A CA 1
ATOM 747 C C . VAL A 1 100 ? -4.254 26.844 3.031 1 97.81 100 VAL A C 1
ATOM 749 O O . VAL A 1 100 ? -4.664 27.969 3.359 1 97.81 100 VAL A O 1
ATOM 752 N N . ALA A 1 101 ? -4.504 26.312 1.882 1 96.75 101 ALA A N 1
ATOM 753 C CA . ALA A 1 101 ? -5.344 26.891 0.836 1 96.75 101 ALA A CA 1
ATOM 754 C C . ALA A 1 101 ? -5.867 25.812 -0.105 1 96.75 101 ALA A C 1
ATOM 756 O O . ALA A 1 101 ? -5.621 24.625 0.105 1 96.75 101 ALA A O 1
ATOM 757 N N . LEU A 1 102 ? -6.652 26.266 -1.132 1 95 102 LEU A N 1
ATOM 758 C CA . LEU A 1 102 ? -7.199 25.297 -2.082 1 95 102 LEU A CA 1
ATOM 759 C C . LEU A 1 102 ? -6.414 25.328 -3.389 1 95 102 LEU A C 1
ATOM 761 O O . LEU A 1 102 ? -6.547 24.406 -4.211 1 95 102 LEU A O 1
ATOM 765 N N . THR A 1 103 ? -5.609 26.359 -3.578 1 96.25 103 THR A N 1
ATOM 766 C CA . THR A 1 103 ? -4.746 26.453 -4.75 1 96.25 103 THR A CA 1
ATOM 767 C C . THR A 1 103 ? -3.32 26.812 -4.348 1 96.25 103 THR A C 1
ATOM 769 O O . THR A 1 103 ? -3.109 27.484 -3.332 1 96.25 103 THR A O 1
ATOM 772 N N . VAL A 1 104 ? -2.42 26.391 -5.18 1 97.56 104 VAL A N 1
ATOM 773 C CA . VAL A 1 104 ? -1.013 26.719 -4.965 1 97.56 104 VAL A CA 1
ATOM 774 C C . VAL A 1 104 ? -0.813 28.234 -5.035 1 97.56 104 VAL A C 1
ATOM 776 O O . VAL A 1 104 ? -0.046 28.797 -4.254 1 97.56 104 VAL A O 1
ATOM 779 N N . ALA A 1 105 ? -1.477 28.859 -5.926 1 98.12 105 ALA A N 1
ATOM 780 C CA . ALA A 1 105 ? -1.387 30.312 -6.074 1 98.12 105 ALA A CA 1
ATOM 781 C C . ALA A 1 105 ? -1.801 31.031 -4.789 1 98.12 105 ALA A C 1
ATOM 783 O O . ALA A 1 105 ? -1.13 31.969 -4.348 1 98.12 105 ALA A O 1
ATOM 784 N N . ASP A 1 106 ? -2.863 30.578 -4.203 1 98.38 106 ASP A N 1
ATOM 785 C CA . ASP A 1 106 ? -3.342 31.188 -2.963 1 98.38 106 ASP A CA 1
ATOM 786 C C . ASP A 1 106 ? -2.342 30.969 -1.828 1 98.38 106 ASP A C 1
ATOM 788 O O . ASP A 1 106 ? -2.08 31.891 -1.044 1 98.38 106 ASP A O 1
ATOM 792 N N . ALA A 1 107 ? -1.814 29.781 -1.721 1 98.62 107 ALA A N 1
ATOM 793 C CA . ALA A 1 107 ? -0.822 29.5 -0.688 1 98.62 107 ALA A CA 1
ATOM 794 C C . ALA A 1 107 ? 0.396 30.406 -0.829 1 98.62 107 ALA A C 1
ATOM 796 O O . ALA A 1 107 ? 0.904 30.922 0.165 1 98.62 107 ALA A O 1
ATOM 797 N N . ARG A 1 108 ? 0.821 30.578 -2.061 1 98.62 108 ARG A N 1
ATOM 798 C CA . ARG A 1 108 ? 1.956 31.453 -2.322 1 98.62 108 ARG A CA 1
ATOM 799 C C . ARG A 1 108 ? 1.645 32.906 -1.905 1 98.62 108 ARG A C 1
ATOM 801 O O . ARG A 1 108 ? 2.496 33.562 -1.333 1 98.62 108 ARG A O 1
ATOM 808 N N . ARG A 1 109 ? 0.469 33.344 -2.215 1 98.69 109 ARG A N 1
ATOM 809 C CA . ARG A 1 109 ? 0.041 34.656 -1.826 1 98.69 109 ARG A CA 1
ATOM 810 C C . ARG A 1 109 ? 0.05 34.844 -0.309 1 98.69 109 ARG A C 1
ATOM 812 O O . ARG A 1 109 ? 0.478 35.875 0.21 1 98.69 109 ARG A O 1
ATOM 819 N N . MET A 1 110 ? -0.436 33.844 0.369 1 98.88 110 MET A N 1
ATOM 820 C CA . MET A 1 110 ? -0.468 33.875 1.829 1 98.88 110 MET A CA 1
ATOM 821 C C . MET A 1 110 ? 0.939 34 2.402 1 98.88 110 MET A C 1
ATOM 823 O O . MET A 1 110 ? 1.181 34.812 3.287 1 98.88 110 MET A O 1
ATOM 827 N N . ILE A 1 111 ? 1.838 33.156 1.897 1 98.81 111 ILE A N 1
ATOM 828 C CA . ILE A 1 111 ? 3.219 33.156 2.369 1 98.81 111 ILE A CA 1
ATOM 829 C C . ILE A 1 111 ? 3.855 34.531 2.121 1 98.81 111 ILE A C 1
ATOM 831 O O . ILE A 1 111 ? 4.484 35.094 3.016 1 98.81 111 ILE A O 1
ATOM 835 N N . ALA A 1 112 ? 3.693 35.031 0.927 1 98.75 112 ALA A N 1
ATOM 836 C CA . ALA A 1 112 ? 4.266 36.344 0.558 1 98.75 112 ALA A CA 1
ATOM 837 C C . ALA A 1 112 ? 3.721 37.438 1.442 1 98.75 112 ALA A C 1
ATOM 839 O O . ALA A 1 112 ? 4.473 38.312 1.896 1 98.75 112 ALA A O 1
ATOM 840 N N . ALA A 1 113 ? 2.439 37.438 1.668 1 98.81 113 ALA A N 1
ATOM 841 C CA . ALA A 1 113 ? 1.8 38.5 2.475 1 98.81 113 ALA A CA 1
ATOM 842 C C . ALA A 1 113 ? 2.35 38.5 3.898 1 98.81 113 ALA A C 1
ATOM 844 O O . ALA A 1 113 ? 2.629 39.562 4.461 1 98.81 113 ALA A O 1
ATOM 845 N N . CYS A 1 114 ? 2.465 37.344 4.504 1 98.88 114 CYS A N 1
ATOM 846 C CA . CYS A 1 114 ? 2.98 37.25 5.867 1 98.88 114 CYS A CA 1
ATOM 847 C C . CYS A 1 114 ? 4.445 37.688 5.922 1 98.88 114 CYS A C 1
ATOM 849 O O . CYS A 1 114 ? 4.863 38.375 6.855 1 98.88 114 CYS A O 1
ATOM 851 N N . ARG A 1 115 ? 5.184 37.219 4.922 1 98.56 115 ARG A N 1
ATOM 852 C CA . ARG A 1 115 ? 6.586 37.625 4.836 1 98.56 115 ARG A CA 1
ATOM 853 C C . ARG A 1 115 ? 6.723 39.125 4.738 1 98.56 115 ARG A C 1
ATOM 855 O O . ARG A 1 115 ? 7.5 39.75 5.477 1 98.56 115 ARG A O 1
ATOM 862 N N . ASP A 1 116 ? 5.996 39.75 3.883 1 98.5 116 ASP A N 1
ATOM 863 C CA . ASP A 1 116 ? 6.047 41.219 3.666 1 98.5 116 ASP A CA 1
ATOM 864 C C . ASP A 1 116 ? 5.645 41.969 4.93 1 98.5 116 ASP A C 1
ATOM 866 O O . ASP A 1 116 ? 6.191 43.031 5.219 1 98.5 116 ASP A O 1
ATOM 870 N N . ALA A 1 117 ? 4.703 41.438 5.648 1 98.62 117 ALA A N 1
ATOM 871 C CA . ALA A 1 117 ? 4.207 42.062 6.867 1 98.62 117 ALA A CA 1
ATOM 872 C C . ALA A 1 117 ? 5.094 41.719 8.062 1 98.62 117 ALA A C 1
ATOM 874 O O . ALA A 1 117 ? 4.895 42.25 9.156 1 98.62 117 ALA A O 1
ATOM 875 N N . ARG A 1 118 ? 6.062 40.812 7.824 1 98.19 118 ARG A N 1
ATOM 876 C CA . ARG A 1 118 ? 6.984 40.344 8.852 1 98.19 118 ARG A CA 1
ATOM 877 C C . ARG A 1 118 ? 6.234 39.688 10.008 1 98.19 118 ARG A C 1
ATOM 879 O O . ARG A 1 118 ? 6.516 39.969 11.18 1 98.19 118 ARG A O 1
ATOM 886 N N . VAL A 1 119 ? 5.25 38.906 9.695 1 98.62 119 VAL A N 1
ATOM 887 C CA . VAL A 1 119 ? 4.539 38.125 10.695 1 98.62 119 VAL A CA 1
ATOM 888 C C . VAL A 1 119 ? 4.734 36.656 10.414 1 98.62 119 VAL A C 1
ATOM 890 O O . VAL A 1 119 ? 5.098 36.25 9.305 1 98.62 119 VAL A O 1
ATOM 893 N N . VAL A 1 120 ? 4.492 35.781 11.406 1 98.75 120 VAL A N 1
ATOM 894 C CA . VAL A 1 120 ? 4.691 34.344 11.328 1 98.75 120 VAL A CA 1
ATOM 895 C C . VAL A 1 120 ? 3.467 33.688 10.695 1 98.75 120 VAL A C 1
ATOM 897 O O . VAL A 1 120 ? 2.328 34.031 11.039 1 98.75 120 VAL A O 1
ATOM 900 N N . LEU A 1 121 ? 3.668 32.844 9.711 1 98.94 121 LEU A N 1
ATOM 901 C CA . LEU A 1 121 ? 2.643 31.938 9.188 1 98.94 121 LEU A CA 1
ATOM 902 C C . LEU A 1 121 ? 2.965 30.484 9.539 1 98.94 121 LEU A C 1
ATOM 904 O O . LEU A 1 121 ? 4.012 29.969 9.141 1 98.94 121 LEU A O 1
ATOM 908 N N . GLY A 1 122 ? 2.129 29.859 10.328 1 98.81 122 GLY A N 1
ATOM 909 C CA . GLY A 1 122 ? 2.174 28.422 10.586 1 98.81 122 GLY A CA 1
ATOM 910 C C . GLY A 1 122 ? 0.962 27.688 10.055 1 98.81 122 GLY A C 1
ATOM 911 O O . GLY A 1 122 ? -0.096 28.281 9.844 1 98.81 122 GLY A O 1
ATOM 912 N N . VAL A 1 123 ? 1.118 26.438 9.75 1 98.88 123 VAL A N 1
ATOM 913 C CA . VAL A 1 123 ? 0.023 25.578 9.32 1 98.88 123 VAL A CA 1
ATOM 914 C C . VAL A 1 123 ? -0.141 24.422 10.312 1 98.88 123 VAL A C 1
ATOM 916 O O . VAL A 1 123 ? 0.844 23.812 10.727 1 98.88 123 VAL A O 1
ATOM 919 N N . ASN A 1 124 ? -1.365 24.109 10.672 1 98.38 124 ASN A N 1
ATOM 920 C CA . ASN A 1 124 ? -1.619 23.109 11.695 1 98.38 124 ASN A CA 1
ATOM 921 C C . ASN A 1 124 ? -1.572 21.688 11.117 1 98.38 124 ASN A C 1
ATOM 923 O O . ASN A 1 124 ? -2.588 21 11.094 1 98.38 124 ASN A O 1
ATOM 927 N N . HIS A 1 125 ? -0.443 21.219 10.719 1 98.44 125 HIS A N 1
ATOM 928 C CA . HIS A 1 125 ? -0.136 19.812 10.484 1 98.44 125 HIS A CA 1
ATOM 929 C C . HIS A 1 125 ? 0.282 19.109 11.773 1 98.44 125 HIS A C 1
ATOM 931 O O . HIS A 1 125 ? 1.476 18.969 12.047 1 98.44 125 HIS A O 1
ATOM 937 N N . HIS A 1 126 ? -0.667 18.562 12.461 1 98.06 126 HIS A N 1
ATOM 938 C CA . HIS A 1 126 ? -0.494 18.219 13.875 1 98.06 126 HIS A CA 1
ATOM 939 C C . HIS A 1 126 ? 0.342 16.953 14.031 1 98.06 126 HIS A C 1
ATOM 941 O O . HIS A 1 126 ? 0.98 16.75 15.07 1 98.06 126 HIS A O 1
ATOM 947 N N . LEU A 1 127 ? 0.446 16.078 13.031 1 98.06 127 LEU A N 1
ATOM 948 C CA . LEU A 1 127 ? 1.095 14.789 13.211 1 98.06 127 LEU A CA 1
ATOM 949 C C . LEU A 1 127 ? 2.596 14.961 13.422 1 98.06 127 LEU A C 1
ATOM 951 O O . LEU A 1 127 ? 3.225 14.164 14.125 1 98.06 127 LEU A O 1
ATOM 955 N N . ARG A 1 128 ? 3.158 16.016 12.836 1 97.62 128 ARG A N 1
ATOM 956 C CA . ARG A 1 128 ? 4.578 16.281 13.047 1 97.62 128 ARG A CA 1
ATOM 957 C C . ARG A 1 128 ? 4.871 16.578 14.508 1 97.62 128 ARG A C 1
ATOM 959 O O . ARG A 1 128 ? 6.023 16.531 14.945 1 97.62 128 ARG A O 1
ATOM 966 N N . CYS A 1 129 ? 3.822 16.906 15.234 1 98.62 129 CYS A N 1
ATOM 967 C CA . CYS A 1 129 ? 3.977 17.297 16.625 1 98.62 129 CYS A CA 1
ATOM 968 C C . CYS A 1 129 ? 3.797 16.109 17.562 1 98.62 129 CYS A C 1
ATOM 970 O O . CYS A 1 129 ? 3.973 16.219 18.766 1 98.62 129 CYS A O 1
ATOM 972 N N . ASN A 1 130 ? 3.42 14.945 17.016 1 98.56 130 ASN A N 1
ATOM 973 C CA . ASN A 1 130 ? 3.295 13.711 17.781 1 98.56 130 ASN A CA 1
ATOM 974 C C . ASN A 1 130 ? 4.652 13.211 18.266 1 98.56 130 ASN A C 1
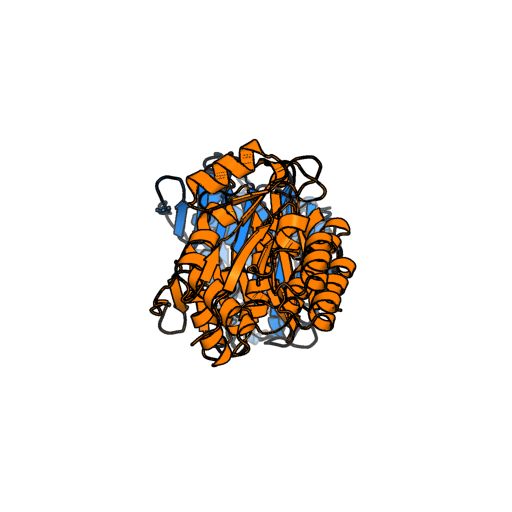ATOM 976 O O . ASN A 1 130 ? 5.613 13.164 17.5 1 98.56 130 ASN A O 1
ATOM 980 N N . ALA A 1 131 ? 4.695 12.852 19.562 1 98.69 131 ALA A N 1
ATOM 981 C CA . ALA A 1 131 ? 5.957 12.461 20.188 1 98.69 131 ALA A CA 1
ATOM 982 C C . ALA A 1 131 ? 6.574 11.258 19.484 1 98.69 131 ALA A C 1
ATOM 984 O O . ALA A 1 131 ? 7.797 11.18 19.344 1 98.69 131 ALA A O 1
ATOM 985 N N . MET A 1 132 ? 5.801 10.352 19.125 1 98.38 132 MET A N 1
ATOM 986 C CA . MET A 1 132 ? 6.309 9.156 18.453 1 98.38 132 MET A CA 1
ATOM 987 C C . MET A 1 132 ? 6.922 9.516 17.109 1 98.38 132 MET A C 1
ATOM 989 O O . MET A 1 132 ? 8.008 9.039 16.766 1 98.38 132 MET A O 1
ATOM 993 N N . HIS A 1 133 ? 6.25 10.375 16.328 1 98.69 133 HIS A N 1
ATOM 994 C CA . HIS A 1 133 ? 6.777 10.797 15.031 1 98.69 133 HIS A CA 1
ATOM 995 C C . HIS A 1 133 ? 8.078 11.578 15.195 1 98.69 133 HIS A C 1
ATOM 997 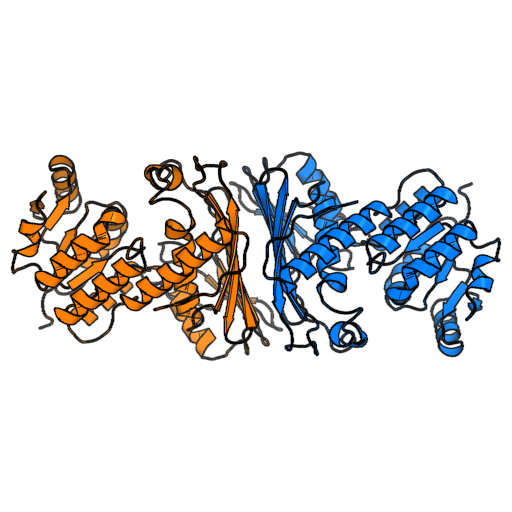O O . HIS A 1 133 ? 8.984 11.453 14.375 1 98.69 133 HIS A O 1
ATOM 1003 N N . GLN A 1 134 ? 8.125 12.43 16.25 1 98.56 134 GLN A N 1
ATOM 1004 C CA . GLN A 1 134 ? 9.367 13.148 16.516 1 98.56 134 GLN A CA 1
ATOM 1005 C C . GLN A 1 134 ? 10.508 12.188 16.812 1 98.56 134 GLN A C 1
ATOM 1007 O O . GLN A 1 134 ? 11.617 12.352 16.297 1 98.56 134 GLN A O 1
ATOM 1012 N N . LYS A 1 135 ? 10.211 11.227 17.609 1 98.5 135 LYS A N 1
ATOM 1013 C CA . LYS A 1 135 ? 11.227 10.227 17.922 1 98.5 135 LYS A CA 1
ATOM 1014 C C . LYS A 1 135 ? 11.617 9.43 16.672 1 98.5 135 LYS A C 1
ATOM 1016 O O . LYS A 1 135 ? 12.805 9.188 16.438 1 98.5 135 LYS A O 1
ATOM 1021 N N . LEU A 1 136 ? 10.664 9.031 15.914 1 98.69 136 LEU A N 1
ATOM 1022 C CA . LEU A 1 136 ? 10.898 8.312 14.664 1 98.69 136 LEU A CA 1
ATOM 1023 C C . LEU A 1 136 ? 11.797 9.117 13.734 1 98.69 136 LEU A C 1
ATOM 1025 O O . LEU A 1 136 ? 12.742 8.57 13.156 1 98.69 136 LEU A O 1
ATOM 1029 N N . ARG A 1 137 ? 11.531 10.383 13.578 1 98.44 137 ARG A N 1
ATOM 1030 C CA . ARG A 1 137 ? 12.336 11.25 12.727 1 98.44 137 ARG A CA 1
ATOM 1031 C C . ARG A 1 137 ? 13.797 11.25 13.172 1 98.44 137 ARG A C 1
ATOM 1033 O O . ARG A 1 137 ? 14.703 11.18 12.344 1 98.44 137 ARG A O 1
ATOM 1040 N N . ARG A 1 138 ? 13.992 11.367 14.477 1 98.06 138 ARG A N 1
ATOM 1041 C CA . ARG A 1 138 ? 15.344 11.375 15.016 1 98.06 138 ARG A CA 1
ATOM 1042 C C . ARG A 1 138 ? 16.062 10.062 14.703 1 98.06 138 ARG A C 1
ATOM 1044 O O . ARG A 1 138 ? 17.219 10.07 14.281 1 98.06 138 ARG A O 1
ATOM 1051 N N . ILE A 1 139 ? 15.375 8.977 14.891 1 97.94 139 ILE A N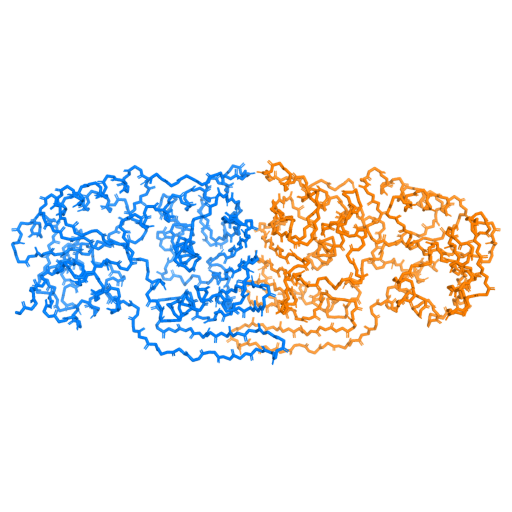 1
ATOM 1052 C CA . ILE A 1 139 ? 15.961 7.664 14.656 1 97.94 139 ILE A CA 1
ATOM 1053 C C . ILE A 1 139 ? 16.297 7.508 13.18 1 97.94 139 ILE A C 1
ATOM 1055 O O . ILE A 1 139 ? 17.375 7.008 12.828 1 97.94 139 ILE A O 1
ATOM 1059 N N . LEU A 1 140 ? 15.43 7.914 12.297 1 97.94 140 LEU A N 1
ATOM 1060 C CA . LEU A 1 140 ? 15.664 7.852 10.859 1 97.94 140 LEU A CA 1
ATOM 1061 C C . LEU A 1 140 ? 16.875 8.695 10.477 1 97.94 140 LEU A C 1
ATOM 1063 O O . LEU A 1 140 ? 17.703 8.266 9.672 1 97.94 140 LEU A O 1
ATOM 1067 N N . ALA A 1 141 ? 17 9.844 11.047 1 96.69 141 ALA A N 1
ATOM 1068 C CA . ALA A 1 141 ? 18.094 10.758 10.734 1 96.69 141 ALA A CA 1
ATOM 1069 C C . ALA A 1 141 ? 19.438 10.18 11.188 1 96.69 141 ALA A C 1
ATOM 1071 O O . ALA A 1 141 ? 20.469 10.461 10.586 1 96.69 141 ALA A O 1
ATOM 1072 N N . GLU A 1 142 ? 19.391 9.391 12.211 1 96.75 142 GLU A N 1
ATOM 1073 C CA . GLU A 1 142 ? 20.609 8.773 12.75 1 96.75 142 GLU A CA 1
ATOM 1074 C C . GLU A 1 142 ? 21.078 7.625 11.859 1 96.75 142 GLU A C 1
ATOM 1076 O O . GLU A 1 142 ? 22.203 7.148 12 1 96.75 142 GLU A O 1
ATOM 1081 N N . GLY A 1 143 ? 20.234 7.18 10.969 1 95.75 143 GLY A N 1
ATOM 1082 C CA . GLY A 1 143 ? 20.609 6.121 10.039 1 95.75 143 GLY A CA 1
ATOM 1083 C C . GLY A 1 143 ? 20.594 4.742 10.664 1 95.75 143 GLY A C 1
ATOM 1084 O O . GLY A 1 143 ? 21.297 3.838 10.219 1 95.75 143 GLY A O 1
ATOM 1085 N N . THR A 1 144 ? 19.797 4.598 11.68 1 94.44 144 THR A N 1
ATOM 1086 C CA . THR A 1 144 ? 19.781 3.387 12.492 1 94.44 144 THR A CA 1
ATOM 1087 C C . THR A 1 144 ? 19.359 2.182 11.656 1 94.44 144 THR A C 1
ATOM 1089 O O . THR A 1 144 ? 19.797 1.06 11.906 1 94.44 144 THR A O 1
ATOM 1092 N N . ILE A 1 145 ? 18.547 2.414 10.633 1 96.12 145 ILE A N 1
ATOM 1093 C CA . ILE A 1 145 ? 18.047 1.262 9.883 1 96.12 145 ILE A CA 1
ATOM 1094 C C . ILE A 1 145 ? 18.656 1.255 8.492 1 96.12 145 ILE A C 1
ATOM 1096 O O . ILE A 1 145 ? 18.141 0.614 7.574 1 96.12 145 ILE A O 1
ATOM 1100 N N . GLY A 1 146 ? 19.688 1.993 8.297 1 95.25 146 GLY A N 1
ATOM 1101 C CA . GLY A 1 146 ? 20.406 1.986 7.031 1 95.25 146 GLY A CA 1
ATOM 1102 C C . GLY A 1 146 ? 19.703 2.77 5.941 1 95.25 146 GLY A C 1
ATOM 1103 O O . GLY A 1 146 ? 19.031 3.77 6.219 1 95.25 146 GLY A O 1
ATOM 1104 N N . ARG A 1 147 ? 19.969 2.365 4.707 1 94.25 147 ARG A N 1
ATOM 1105 C CA . ARG A 1 147 ? 19.391 3.055 3.559 1 94.25 147 ARG A CA 1
ATOM 1106 C C . ARG A 1 147 ? 17.906 2.725 3.412 1 94.25 147 ARG A C 1
ATOM 1108 O O . ARG A 1 147 ? 17.531 1.554 3.354 1 94.25 147 ARG A O 1
ATOM 1115 N N . LEU A 1 148 ? 17.094 3.75 3.34 1 95.69 148 LEU A N 1
ATOM 1116 C CA . LEU A 1 148 ? 15.648 3.551 3.195 1 95.69 148 LEU A CA 1
ATOM 1117 C C . LEU A 1 148 ? 15.32 2.979 1.821 1 95.69 148 LEU A C 1
ATOM 1119 O O . LEU A 1 148 ? 15.859 3.428 0.809 1 95.69 148 LEU A O 1
ATOM 1123 N N . ASN A 1 149 ? 14.438 1.96 1.823 1 95.94 149 ASN A N 1
ATOM 1124 C CA . ASN A 1 149 ? 13.984 1.312 0.598 1 95.94 149 ASN A CA 1
ATOM 1125 C C . ASN A 1 149 ? 12.523 1.644 0.298 1 95.94 149 ASN A C 1
ATOM 1127 O O . ASN A 1 149 ? 12.172 1.934 -0.846 1 95.94 149 ASN A O 1
ATOM 1131 N N . ALA A 1 150 ? 11.727 1.571 1.284 1 97.75 150 ALA A N 1
ATOM 1132 C CA . ALA A 1 150 ? 10.289 1.729 1.082 1 97.75 150 ALA A CA 1
ATOM 1133 C C . ALA A 1 150 ? 9.602 2.201 2.361 1 97.75 150 ALA A C 1
ATOM 1135 O O . ALA A 1 150 ? 10.141 2.041 3.459 1 97.75 150 ALA A O 1
ATOM 1136 N N . VAL A 1 151 ? 8.453 2.803 2.186 1 98.5 151 VAL A N 1
ATOM 1137 C CA . VAL A 1 151 ? 7.602 3.203 3.301 1 98.5 151 VAL A CA 1
ATOM 1138 C C . VAL A 1 151 ? 6.152 2.826 3.01 1 98.5 151 VAL A C 1
ATOM 1140 O O . VAL A 1 151 ? 5.684 2.969 1.878 1 98.5 151 VAL A O 1
ATOM 1143 N N . ARG A 1 152 ? 5.438 2.357 3.992 1 97.69 152 ARG A N 1
ATOM 1144 C CA . ARG A 1 152 ? 4.004 2.113 3.9 1 97.69 152 ARG A CA 1
ATOM 1145 C C . ARG A 1 152 ? 3.246 2.889 4.973 1 97.69 152 ARG A C 1
ATOM 1147 O O . ARG A 1 152 ? 3.619 2.861 6.148 1 97.69 152 ARG A O 1
ATOM 1154 N N . VAL A 1 153 ? 2.221 3.541 4.535 1 98.38 153 VAL A N 1
ATOM 1155 C CA . VAL A 1 153 ? 1.365 4.312 5.434 1 98.38 153 VAL A CA 1
ATOM 1156 C C . VAL A 1 153 ? -0.045 3.73 5.434 1 98.38 153 VAL A C 1
ATOM 1158 O O . VAL A 1 153 ? -0.65 3.551 4.371 1 98.38 153 VAL A O 1
ATOM 1161 N N . PHE A 1 154 ? -0.557 3.406 6.582 1 95.94 154 PHE A N 1
ATOM 1162 C CA . PHE A 1 154 ? -1.897 2.869 6.777 1 95.94 154 PHE A CA 1
ATOM 1163 C C . PHE A 1 154 ? -2.783 3.875 7.504 1 95.94 154 PHE A C 1
ATOM 1165 O O . PHE A 1 154 ? -2.705 4.012 8.727 1 95.94 154 PHE A O 1
ATOM 1172 N N . HIS A 1 155 ? -3.607 4.512 6.754 1 96 155 HIS A N 1
ATOM 1173 C CA . HIS A 1 155 ? -4.441 5.555 7.34 1 96 155 HIS A CA 1
ATOM 1174 C C . HIS A 1 155 ? -5.891 5.426 6.883 1 96 155 HIS A C 1
ATOM 1176 O O . HIS A 1 155 ? -6.586 6.43 6.719 1 96 155 HIS A O 1
ATOM 1182 N N . ALA A 1 156 ? -6.289 4.203 6.605 1 92.81 156 ALA A N 1
ATOM 1183 C CA . ALA A 1 156 ? -7.703 3.928 6.359 1 92.81 156 ALA A CA 1
ATOM 1184 C C . ALA A 1 156 ? -8.484 3.885 7.668 1 92.81 156 ALA A C 1
ATOM 1186 O O . ALA A 1 156 ? -8.039 3.293 8.648 1 92.81 156 ALA A O 1
ATOM 1187 N N . ASN A 1 157 ? -9.586 4.523 7.641 1 88.94 157 ASN A N 1
ATOM 1188 C CA . ASN A 1 157 ? -10.422 4.625 8.836 1 88.94 157 ASN A CA 1
ATOM 1189 C C . ASN A 1 157 ? -11.891 4.375 8.516 1 88.94 157 ASN A C 1
ATOM 1191 O O . ASN A 1 157 ? -12.219 3.805 7.477 1 88.94 157 ASN A O 1
ATOM 1195 N N . PHE A 1 158 ? -12.68 4.605 9.508 1 82.94 158 PHE A N 1
ATOM 1196 C CA . PHE A 1 158 ? -14.133 4.633 9.391 1 82.94 158 PHE A CA 1
ATOM 1197 C C . PHE A 1 158 ? -14.695 5.938 9.938 1 82.94 158 PHE A C 1
ATOM 1199 O O . PHE A 1 158 ? -14.586 6.215 11.133 1 82.94 158 PHE A O 1
ATOM 1206 N N . LEU A 1 159 ? -15.234 6.719 9 1 78.06 159 LEU A N 1
ATOM 1207 C CA . LEU A 1 159 ? -15.711 8.039 9.375 1 78.06 159 LEU A CA 1
ATOM 1208 C C . LEU A 1 159 ? -17.062 7.945 10.094 1 78.06 159 LEU A C 1
ATOM 1210 O O . LEU A 1 159 ? -18.062 7.535 9.492 1 78.06 159 LEU A O 1
ATOM 1214 N N . PRO A 1 160 ? -17.047 8.383 11.281 1 74 160 PRO A N 1
ATOM 1215 C CA . PRO A 1 160 ? -18.328 8.383 11.984 1 74 160 PRO A CA 1
ATOM 1216 C C . PRO A 1 160 ? -19.375 9.281 11.32 1 74 160 PRO A C 1
ATOM 1218 O O . PRO A 1 160 ? -19.016 10.289 10.695 1 74 160 PRO A O 1
ATOM 1221 N N . GLN A 1 161 ? -20.641 8.914 11.445 1 70.31 161 GLN A N 1
ATOM 1222 C CA . GLN A 1 161 ? -21.75 9.609 10.82 1 70.31 161 GLN A CA 1
ATOM 1223 C C . GLN A 1 161 ? -21.75 11.094 11.172 1 70.31 161 GLN A C 1
ATOM 1225 O O . GLN A 1 161 ? -22.062 11.938 10.336 1 70.31 161 GLN A O 1
ATOM 1230 N N . ALA A 1 162 ? -21.344 11.461 12.359 1 66.38 162 ALA A N 1
ATOM 1231 C CA . ALA A 1 162 ? -21.375 12.836 12.852 1 66.38 162 ALA A CA 1
ATOM 1232 C C . ALA A 1 162 ? -20.422 13.727 12.055 1 66.38 162 ALA A C 1
ATOM 1234 O O . ALA A 1 162 ? -20.562 14.953 12.039 1 66.38 162 ALA A O 1
ATOM 1235 N N . LEU A 1 163 ? -19.562 13.086 11.258 1 70.56 163 LEU A N 1
ATOM 1236 C CA . LEU A 1 163 ? -18.531 13.836 10.539 1 70.56 163 LEU A CA 1
ATOM 1237 C C . LEU A 1 163 ? -18.781 13.797 9.039 1 70.56 163 LEU A C 1
ATOM 1239 O O . LEU A 1 163 ? -17.969 14.297 8.258 1 70.56 163 LEU A O 1
ATOM 1243 N N . HIS A 1 164 ? -19.766 13.117 8.422 1 72.94 164 HIS A N 1
ATOM 1244 C CA . HIS A 1 164 ? -20.016 12.984 6.992 1 72.94 164 HIS A CA 1
ATOM 1245 C C . HIS A 1 164 ? -20.141 14.352 6.324 1 72.94 164 HIS A C 1
ATOM 1247 O O . HIS A 1 164 ? -19.422 14.648 5.367 1 72.94 164 HIS A O 1
ATOM 1253 N N . GLY A 1 165 ? -20.875 15.375 6.914 1 70.56 165 GLY A N 1
ATOM 1254 C CA . GLY A 1 165 ? -21.125 16.734 6.441 1 70.56 165 GLY A CA 1
ATOM 1255 C C . GLY A 1 165 ? -20.344 17.062 5.18 1 70.56 165 GLY A C 1
ATOM 1256 O O . GLY A 1 165 ? -20.438 16.344 4.18 1 70.56 165 GLY A O 1
ATOM 1257 N N . TRP A 1 166 ? -19.594 18.156 5.203 1 69.56 166 TRP A N 1
ATOM 1258 C CA . TRP A 1 166 ? -18.891 18.672 4.031 1 69.56 166 TRP A CA 1
ATOM 1259 C C . TRP A 1 166 ? -17.875 17.672 3.508 1 69.56 166 TRP A C 1
ATOM 1261 O O . TRP A 1 166 ? -17.578 17.641 2.312 1 69.56 166 TRP A O 1
ATOM 1271 N N . ARG A 1 167 ? -17.375 16.797 4.262 1 73.12 167 ARG A N 1
ATOM 1272 C CA . ARG A 1 167 ? -16.344 15.844 3.908 1 73.12 167 ARG A CA 1
ATOM 1273 C C . ARG A 1 167 ? -16.812 14.898 2.811 1 73.12 167 ARG A C 1
ATOM 1275 O O . ARG A 1 167 ? -16.031 14.523 1.928 1 73.12 167 ARG A O 1
ATOM 1282 N N . VAL A 1 168 ? -18.094 14.562 2.869 1 76.88 168 VAL A N 1
ATOM 1283 C CA . VAL A 1 168 ? -18.562 13.516 1.969 1 76.88 168 VAL A CA 1
ATOM 1284 C C . VAL A 1 168 ? -19.516 14.109 0.936 1 76.88 168 VAL A C 1
ATOM 1286 O O . VAL A 1 168 ? -19.859 13.453 -0.05 1 76.88 168 VAL A O 1
ATOM 1289 N N . ASN A 1 169 ? -19.875 15.367 1.208 1 73.88 169 ASN A N 1
ATOM 1290 C CA . ASN A 1 169 ? -20.938 15.883 0.354 1 73.88 169 ASN A CA 1
ATOM 1291 C C . ASN A 1 169 ? -20.469 17.094 -0.447 1 73.88 169 ASN A C 1
ATOM 1293 O O . ASN A 1 169 ? -21.172 17.562 -1.35 1 73.88 169 ASN A O 1
ATOM 1297 N N . ASP A 1 170 ? -19.266 17.656 -0.14 1 71.5 170 ASP A N 1
ATOM 1298 C CA . ASP A 1 170 ? -18.797 18.859 -0.817 1 71.5 170 ASP A CA 1
ATOM 1299 C C . ASP A 1 170 ? -17.734 18.516 -1.863 1 71.5 170 ASP A C 1
ATOM 1301 O O . ASP A 1 170 ? -16.578 18.266 -1.523 1 71.5 170 ASP A O 1
ATOM 1305 N N . PRO A 1 171 ? -18.047 18.625 -3.158 1 70.25 171 PRO A N 1
ATOM 1306 C CA . PRO A 1 171 ? -17.094 18.266 -4.199 1 70.25 171 PRO A CA 1
ATOM 1307 C C . PRO A 1 171 ? -15.914 19.234 -4.27 1 70.25 171 PRO A C 1
ATOM 1309 O O . PRO A 1 171 ? -14.852 18.891 -4.785 1 70.25 171 PRO A O 1
ATOM 1312 N N . ASP A 1 172 ? -16.125 20.375 -3.709 1 66.94 172 ASP A N 1
ATOM 1313 C CA . ASP A 1 172 ? -15.094 21.391 -3.85 1 66.94 172 ASP A CA 1
ATOM 1314 C C . ASP A 1 172 ? -14.141 21.375 -2.66 1 66.94 172 ASP A C 1
ATOM 1316 O O . ASP A 1 172 ? -12.961 21.719 -2.797 1 66.94 172 ASP A O 1
ATOM 1320 N N . GLY A 1 173 ? -14.688 21.047 -1.617 1 66.38 173 GLY A N 1
ATOM 1321 C CA . GLY A 1 173 ? -13.883 21.219 -0.417 1 66.38 173 GLY A CA 1
ATOM 1322 C C . GLY A 1 173 ? -13.695 19.922 0.361 1 66.38 173 GLY A C 1
ATOM 1323 O O . GLY A 1 173 ? -12.875 19.859 1.279 1 66.38 173 GLY A O 1
ATOM 1324 N N . GLY A 1 174 ? -14.398 18.984 -0.082 1 74.75 174 GLY A N 1
ATOM 1325 C CA . GLY A 1 174 ? -14.359 17.734 0.65 1 74.75 174 GLY A CA 1
ATOM 1326 C C . GLY A 1 174 ? -13.484 16.688 -0.01 1 74.75 174 GLY A C 1
ATOM 1327 O O . GLY A 1 174 ? -12.586 17.016 -0.787 1 74.75 174 GLY A O 1
ATOM 1328 N N . GLY A 1 175 ? -13.602 15.523 0.559 1 88.81 175 GLY A N 1
ATOM 1329 C CA . GLY A 1 175 ? -12.867 14.398 0.003 1 88.81 175 GLY A CA 1
ATOM 1330 C C . GLY A 1 175 ? -11.68 13.984 0.85 1 88.81 175 GLY A C 1
ATOM 1331 O O . GLY A 1 175 ? -11.172 14.773 1.643 1 88.81 175 GLY A O 1
ATOM 1332 N N . LEU A 1 176 ? -11.211 12.945 0.6 1 92.38 176 LEU A N 1
ATOM 1333 C CA . LEU A 1 176 ? -10.188 12.281 1.399 1 92.38 176 LEU A CA 1
ATOM 1334 C C . LEU A 1 176 ? -8.828 12.922 1.181 1 92.38 176 LEU A C 1
ATOM 1336 O O . LEU A 1 176 ? -8.031 13.047 2.119 1 92.38 176 LEU A O 1
ATOM 1340 N N . ILE A 1 177 ? -8.547 13.43 0.065 1 95.56 177 ILE A N 1
ATOM 1341 C CA . ILE A 1 177 ? -7.207 13.859 -0.319 1 95.56 177 ILE A CA 1
ATOM 1342 C C . ILE A 1 177 ? -6.805 15.086 0.503 1 95.56 177 ILE A C 1
ATOM 1344 O O . ILE A 1 177 ? -5.762 15.078 1.163 1 95.56 177 ILE A O 1
ATOM 1348 N N . LEU A 1 178 ? -7.656 16.109 0.589 1 94 178 LEU A N 1
ATOM 1349 C CA . LEU A 1 178 ? -7.316 17.344 1.296 1 94 178 LEU A CA 1
ATOM 1350 C C . LEU A 1 178 ? -7.703 17.25 2.768 1 94 178 LEU A C 1
ATOM 1352 O O . LEU A 1 178 ? -7.281 18.078 3.58 1 94 178 LEU A O 1
ATOM 1356 N N . ASP A 1 179 ? -8.398 16.219 3.141 1 92.06 179 ASP A N 1
ATOM 1357 C CA . ASP A 1 179 ? -8.828 16.047 4.527 1 92.06 179 ASP A CA 1
ATOM 1358 C C . ASP A 1 179 ? -7.859 15.156 5.297 1 92.06 179 ASP A C 1
ATOM 1360 O O . ASP A 1 179 ? -7.414 15.516 6.391 1 92.06 179 ASP A O 1
ATOM 1364 N N . SER A 1 180 ? -7.578 14.047 4.727 1 93.62 180 SER A N 1
ATOM 1365 C CA . SER A 1 180 ? -6.84 13.031 5.469 1 93.62 180 SER A CA 1
ATOM 1366 C C . SER A 1 180 ? -5.488 12.75 4.828 1 93.62 180 SER A C 1
ATOM 1368 O O . SER A 1 180 ? -4.453 12.789 5.5 1 93.62 180 SER A O 1
ATOM 1370 N N . THR A 1 181 ? -5.453 12.516 3.531 1 97.12 181 THR A N 1
ATOM 1371 C CA . THR A 1 181 ? -4.223 12.141 2.848 1 97.12 181 THR A CA 1
ATOM 1372 C C . THR A 1 181 ? -3.16 13.227 3.008 1 97.12 181 THR A C 1
ATOM 1374 O O . THR A 1 181 ? -1.97 12.922 3.115 1 97.12 181 THR A O 1
ATOM 1377 N N . ILE A 1 182 ? -3.574 14.453 3.078 1 97.81 182 ILE A N 1
ATOM 1378 C CA . ILE A 1 182 ? -2.641 15.562 3.184 1 97.81 182 ILE A CA 1
ATOM 1379 C C . ILE A 1 182 ? -1.869 15.469 4.5 1 97.81 182 ILE A C 1
ATOM 1381 O O . ILE A 1 182 ? -0.717 15.898 4.582 1 97.81 182 ILE A O 1
ATOM 1385 N N . HIS A 1 183 ? -2.469 14.898 5.578 1 97.56 183 HIS A N 1
ATOM 1386 C CA . HIS A 1 183 ? -1.74 14.633 6.812 1 97.56 183 HIS A CA 1
ATOM 1387 C C . HIS A 1 183 ? -0.598 13.648 6.578 1 97.56 183 HIS A C 1
ATOM 1389 O O . HIS A 1 183 ? 0.501 13.828 7.105 1 97.56 183 HIS A O 1
ATOM 1395 N N . ASP A 1 184 ? -0.858 12.609 5.809 1 98.38 184 ASP A N 1
ATOM 1396 C CA . ASP A 1 184 ? 0.161 11.617 5.5 1 98.38 184 ASP A CA 1
ATOM 1397 C C . ASP A 1 184 ? 1.319 12.234 4.723 1 98.38 184 ASP A C 1
ATOM 1399 O O . ASP A 1 184 ? 2.486 11.969 5.016 1 98.38 184 ASP A O 1
ATOM 1403 N N . ILE A 1 185 ? 0.901 13.047 3.754 1 98.69 185 ILE A N 1
ATOM 1404 C CA . ILE A 1 185 ? 1.883 13.711 2.902 1 98.69 185 ILE A CA 1
ATOM 1405 C C . ILE A 1 185 ? 2.83 14.547 3.762 1 98.69 185 ILE A C 1
ATOM 1407 O O . ILE A 1 185 ? 4.051 14.391 3.686 1 98.69 185 ILE A O 1
ATOM 1411 N N . ASP A 1 186 ? 2.273 15.375 4.574 1 98.75 186 ASP A N 1
ATOM 1412 C CA . ASP A 1 186 ? 3.1 16.25 5.406 1 98.75 186 ASP A CA 1
ATOM 1413 C C . ASP A 1 186 ? 3.965 15.43 6.363 1 98.75 186 ASP A C 1
ATOM 1415 O O . ASP A 1 186 ? 5.141 15.742 6.562 1 98.75 186 ASP A O 1
ATOM 1419 N N . THR A 1 187 ? 3.398 14.43 6.965 1 98.62 187 THR A N 1
ATOM 1420 C CA . THR A 1 187 ? 4.125 13.586 7.902 1 98.62 187 THR A CA 1
ATOM 1421 C C . THR A 1 187 ? 5.305 12.898 7.211 1 98.62 187 THR A C 1
ATOM 1423 O O . THR A 1 187 ? 6.402 12.844 7.766 1 98.62 187 THR A O 1
ATOM 1426 N N . LEU A 1 188 ? 5.074 12.43 6.023 1 98.69 188 LEU A N 1
ATOM 1427 C CA . LEU A 1 188 ? 6.133 11.773 5.258 1 98.69 188 LEU A CA 1
ATOM 1428 C C . LEU A 1 188 ? 7.258 12.75 4.938 1 98.69 188 LEU A C 1
ATOM 1430 O O . LEU A 1 188 ? 8.438 12.414 5.082 1 98.69 188 LEU A O 1
ATOM 1434 N N . ARG A 1 189 ? 6.91 13.961 4.453 1 98.56 189 ARG A N 1
ATOM 1435 C CA . ARG A 1 189 ? 7.918 14.984 4.199 1 98.56 189 ARG A CA 1
ATOM 1436 C C . ARG A 1 189 ? 8.742 15.266 5.453 1 98.56 189 ARG A C 1
ATOM 1438 O O . ARG A 1 189 ? 9.969 15.398 5.379 1 98.56 189 ARG A O 1
ATOM 1445 N N . PHE A 1 190 ? 8.047 15.367 6.574 1 98.62 190 PHE A N 1
ATOM 1446 C CA . PHE A 1 190 ? 8.672 15.648 7.859 1 98.62 190 PHE A CA 1
ATOM 1447 C C . PHE A 1 190 ? 9.625 14.523 8.258 1 98.62 190 PHE A C 1
ATOM 1449 O O . PHE A 1 190 ? 10.758 14.781 8.672 1 98.62 190 PHE A O 1
ATOM 1456 N N . LEU A 1 191 ? 9.211 13.281 8.109 1 98.62 191 LEU A N 1
ATOM 1457 C CA . LEU A 1 191 ? 9.969 12.117 8.562 1 98.62 191 LEU A CA 1
ATOM 1458 C C . LEU A 1 191 ? 11.133 11.828 7.617 1 98.62 191 LEU A C 1
ATOM 1460 O O . LEU A 1 191 ? 12.234 11.508 8.062 1 98.62 191 LEU A O 1
ATOM 1464 N N . ILE A 1 192 ? 10.883 11.938 6.297 1 97.5 192 ILE A N 1
ATOM 1465 C CA . ILE A 1 192 ? 11.883 11.562 5.297 1 97.5 192 ILE A CA 1
ATOM 1466 C C . ILE A 1 192 ? 12.836 12.727 5.059 1 97.5 192 ILE A C 1
ATOM 1468 O O . ILE A 1 192 ? 14.016 12.516 4.758 1 97.5 192 ILE A O 1
ATOM 1472 N N . GLY A 1 193 ? 12.344 13.977 5.156 1 96.69 193 GLY A N 1
ATOM 1473 C CA . GLY A 1 193 ? 13.18 15.156 4.977 1 96.69 193 GLY A CA 1
ATOM 1474 C C . GLY A 1 193 ? 13.297 15.586 3.527 1 96.69 193 GLY A C 1
ATOM 1475 O O . GLY A 1 193 ? 14.227 16.312 3.162 1 96.69 193 GLY A O 1
ATOM 1476 N N . SER A 1 194 ? 12.453 15.031 2.668 1 97.12 194 SER A N 1
ATOM 1477 C CA . SER A 1 194 ? 12.414 15.414 1.259 1 97.12 194 SER A CA 1
ATOM 1478 C C . SER A 1 194 ? 11 15.32 0.701 1 97.12 194 SER A C 1
ATOM 1480 O O . SER A 1 194 ? 10.078 14.883 1.395 1 97.12 194 SER A O 1
ATOM 1482 N N . ASN A 1 195 ? 10.797 15.836 -0.478 1 98.44 195 ASN A N 1
ATOM 1483 C CA . ASN A 1 195 ? 9.516 15.758 -1.178 1 98.44 195 ASN A CA 1
ATOM 1484 C C . ASN A 1 195 ? 9.523 14.656 -2.236 1 98.44 195 ASN A C 1
ATOM 1486 O O . ASN A 1 195 ? 10.578 14.328 -2.789 1 98.44 195 ASN A O 1
ATOM 1490 N N . PRO A 1 196 ? 8.375 14.078 -2.492 1 98.75 196 PRO A N 1
ATOM 1491 C CA . PRO A 1 196 ? 8.344 13.109 -3.592 1 98.75 196 PRO A CA 1
ATOM 1492 C C . PRO A 1 196 ? 8.555 13.758 -4.957 1 98.75 196 PRO A C 1
ATOM 1494 O O . PRO A 1 196 ? 8.219 14.93 -5.145 1 98.75 196 PRO A O 1
ATOM 1497 N N . THR A 1 197 ? 9.047 12.961 -5.875 1 98.56 197 THR A N 1
ATOM 1498 C CA . THR A 1 197 ? 9.289 13.438 -7.234 1 98.56 197 THR A CA 1
ATOM 1499 C C . THR A 1 197 ? 8.109 13.109 -8.141 1 98.56 197 THR A C 1
ATOM 1501 O O . THR A 1 197 ? 7.805 13.859 -9.07 1 98.56 197 THR A O 1
ATOM 1504 N N . HIS A 1 198 ? 7.461 11.969 -7.914 1 98.81 198 HIS A N 1
ATOM 1505 C CA . HIS A 1 198 ? 6.324 11.516 -8.711 1 98.81 198 HIS A CA 1
ATOM 1506 C C . HIS A 1 198 ? 5.254 10.883 -7.832 1 98.81 198 HIS A C 1
ATOM 1508 O O . HIS A 1 198 ? 5.559 10.344 -6.762 1 98.81 198 HIS A O 1
ATOM 1514 N N . VAL A 1 199 ? 4.004 10.953 -8.344 1 98.88 199 VAL A N 1
ATOM 1515 C CA . VAL A 1 199 ? 2.9 10.328 -7.621 1 98.88 199 VAL A CA 1
ATOM 1516 C C . VAL A 1 199 ? 1.963 9.633 -8.609 1 98.88 199 VAL A C 1
ATOM 1518 O O . VAL A 1 199 ? 1.84 10.062 -9.758 1 98.88 199 VAL A O 1
ATOM 1521 N N . MET A 1 200 ? 1.351 8.531 -8.172 1 98.88 200 MET A N 1
ATOM 1522 C CA . MET A 1 200 ? 0.228 7.844 -8.797 1 98.88 200 MET A CA 1
ATOM 1523 C C . MET A 1 200 ? -0.861 7.527 -7.777 1 98.88 200 MET A C 1
ATOM 1525 O O . MET A 1 200 ? -0.565 7.238 -6.617 1 98.88 200 MET A O 1
ATOM 1529 N N . ALA A 1 201 ? -2.104 7.574 -8.266 1 98.81 201 ALA A N 1
ATOM 1530 C CA . ALA A 1 201 ? -3.152 7.293 -7.293 1 98.81 201 ALA A CA 1
ATOM 1531 C C . ALA A 1 201 ? -4.426 6.812 -7.98 1 98.81 201 ALA A C 1
ATOM 1533 O O . ALA A 1 201 ? -4.684 7.152 -9.141 1 98.81 201 ALA A O 1
ATOM 1534 N N . MET A 1 202 ? -5.184 5.973 -7.312 1 98.56 202 MET A N 1
ATOM 1535 C CA . MET A 1 202 ? -6.57 5.652 -7.621 1 98.56 202 MET A CA 1
ATOM 1536 C C . MET A 1 202 ? -7.484 6.004 -6.449 1 98.56 202 MET A C 1
ATOM 1538 O O . MET A 1 202 ? -7.121 5.793 -5.289 1 98.56 202 MET A O 1
ATOM 1542 N N . THR A 1 203 ? -8.633 6.555 -6.734 1 97.12 203 THR A N 1
ATOM 1543 C CA . THR A 1 203 ? -9.594 6.879 -5.691 1 97.12 203 THR A CA 1
ATOM 1544 C C . THR A 1 203 ? -10.852 6.023 -5.828 1 97.12 203 THR A C 1
ATOM 1546 O O . THR A 1 203 ? -11.07 5.402 -6.871 1 97.12 203 THR A O 1
ATOM 1549 N N . GLN A 1 204 ? -11.523 5.898 -4.754 1 95.5 204 GLN A N 1
ATOM 1550 C CA . GLN A 1 204 ? -12.867 5.332 -4.703 1 95.5 204 GLN A CA 1
ATOM 1551 C C . GLN A 1 204 ? -13.906 6.406 -4.387 1 95.5 204 GLN A C 1
ATOM 1553 O O . GLN A 1 204 ? -13.586 7.422 -3.766 1 95.5 204 GLN A O 1
ATOM 1558 N N . SER A 1 205 ? -15.102 6.145 -4.801 1 92.12 205 SER A N 1
ATOM 1559 C CA . SER A 1 205 ? -16.25 6.973 -4.457 1 92.12 205 SER A CA 1
ATOM 1560 C C . SER A 1 205 ? -17.531 6.152 -4.426 1 92.12 205 SER A C 1
ATOM 1562 O O . SER A 1 205 ? -17.594 5.059 -4.996 1 92.12 205 SER A O 1
ATOM 1564 N N . GLY A 1 206 ? -18.516 6.652 -3.695 1 87.5 206 GLY A N 1
ATOM 1565 C CA . GLY A 1 206 ? -19.844 6.062 -3.725 1 87.5 206 GLY A CA 1
ATOM 1566 C C . GLY A 1 206 ? -20.094 5.07 -2.602 1 87.5 206 GLY A C 1
ATOM 1567 O O . GLY A 1 206 ? -21.172 4.477 -2.508 1 87.5 206 GLY A O 1
ATOM 1568 N N . ARG A 1 207 ? -19.125 4.84 -1.847 1 86.44 207 ARG A N 1
ATOM 1569 C CA . ARG A 1 207 ? -19.312 3.943 -0.711 1 86.44 207 ARG A CA 1
ATOM 1570 C C . ARG A 1 207 ? -19.875 4.695 0.493 1 86.44 207 ARG A C 1
ATOM 1572 O O . ARG A 1 207 ? -20.656 4.148 1.268 1 86.44 207 ARG A O 1
ATOM 1579 N N . LEU A 1 208 ? -19.391 5.789 0.691 1 85.62 208 LEU A N 1
ATOM 1580 C CA . LEU A 1 208 ? -19.891 6.711 1.706 1 85.62 208 LEU A CA 1
ATOM 1581 C C . LEU A 1 208 ? -20.172 8.078 1.104 1 85.62 208 LEU A C 1
ATOM 1583 O O . LEU A 1 208 ? -21.234 8.656 1.323 1 85.62 208 LEU A O 1
ATOM 1587 N N . ALA A 1 209 ? -19.203 8.531 0.326 1 84.81 209 ALA A N 1
ATOM 1588 C CA . ALA A 1 209 ? -19.328 9.844 -0.298 1 84.81 209 ALA A CA 1
ATOM 1589 C C . ALA A 1 209 ? -20.141 9.758 -1.584 1 84.81 209 ALA A C 1
ATOM 1591 O O . ALA A 1 209 ? -20.5 8.672 -2.027 1 84.81 209 ALA A O 1
ATOM 1592 N N . HIS A 1 210 ? -20.453 10.969 -2.045 1 83.12 210 HIS A N 1
ATOM 1593 C CA . HIS A 1 210 ? -21.281 11.031 -3.242 1 83.12 210 HIS A CA 1
ATOM 1594 C C . HIS A 1 210 ? -20.703 11.992 -4.27 1 83.12 210 HIS A C 1
ATOM 1596 O O . HIS A 1 210 ? -19.75 12.719 -3.975 1 83.12 210 HIS A O 1
ATOM 1602 N N . ASP A 1 211 ? -21.219 11.875 -5.492 1 81.81 211 ASP A N 1
ATOM 1603 C CA . ASP A 1 211 ? -20.969 12.82 -6.57 1 81.81 211 ASP A CA 1
ATOM 1604 C C . ASP A 1 211 ? -19.469 12.875 -6.906 1 81.81 211 ASP A C 1
ATOM 1606 O O . ASP A 1 211 ? -18.922 13.953 -7.141 1 81.81 211 ASP A O 1
ATOM 1610 N N . GLY A 1 212 ? -18.797 11.789 -6.727 1 85.38 212 GLY A N 1
ATOM 1611 C CA . GLY A 1 212 ? -17.422 11.703 -7.168 1 85.38 212 GLY A CA 1
ATOM 1612 C C . GLY A 1 212 ? -16.422 12.086 -6.09 1 85.38 212 GLY A C 1
ATOM 1613 O O . GLY A 1 212 ? -15.211 12.016 -6.301 1 85.38 212 GLY A O 1
ATOM 1614 N N . VAL A 1 213 ? -16.953 12.492 -4.918 1 89.56 213 VAL A N 1
ATOM 1615 C CA . VAL A 1 213 ? -16.078 12.797 -3.793 1 89.56 213 VAL A CA 1
ATOM 1616 C C . VAL A 1 213 ? -15.398 11.523 -3.297 1 89.56 213 VAL A C 1
ATOM 1618 O O . VAL A 1 213 ? -16.062 10.5 -3.1 1 89.56 213 VAL A O 1
ATOM 1621 N N . GLU A 1 214 ? -14.133 11.594 -3.219 1 93.38 214 GLU A N 1
ATOM 1622 C CA . GLU A 1 214 ? -13.391 10.383 -2.875 1 93.38 214 GLU A CA 1
ATOM 1623 C C . GLU A 1 214 ? -13.633 9.984 -1.422 1 93.38 214 GLU A C 1
ATOM 1625 O O . GLU A 1 214 ? -13.633 10.836 -0.531 1 93.38 214 GLU A O 1
ATOM 1630 N N . ASP A 1 215 ? -13.836 8.727 -1.175 1 93.88 215 ASP A N 1
ATOM 1631 C CA . ASP A 1 215 ? -13.984 8.18 0.173 1 93.88 215 ASP A CA 1
ATOM 1632 C C . ASP A 1 215 ? -13.008 7.031 0.41 1 93.88 215 ASP A C 1
ATOM 1634 O O . ASP A 1 215 ? -13.055 6.375 1.452 1 93.88 215 ASP A O 1
ATOM 1638 N N . GLY A 1 216 ? -12.203 6.75 -0.561 1 96.12 216 GLY A N 1
ATOM 1639 C CA . GLY A 1 216 ? -11.062 5.844 -0.51 1 96.12 216 GLY A CA 1
ATOM 1640 C C . GLY A 1 216 ? -9.953 6.234 -1.464 1 96.12 216 GLY A C 1
ATOM 1641 O O . GLY A 1 216 ? -10.195 6.906 -2.469 1 96.12 216 GLY A O 1
ATOM 1642 N N . ILE A 1 217 ? -8.719 5.809 -1.12 1 97.81 217 ILE A N 1
ATOM 1643 C CA . ILE A 1 217 ? -7.613 6.172 -1.996 1 97.81 217 ILE A CA 1
ATOM 1644 C C . ILE A 1 217 ? -6.43 5.242 -1.747 1 97.81 217 ILE A C 1
ATOM 1646 O O . ILE A 1 217 ? -6.199 4.805 -0.616 1 97.81 217 ILE A O 1
ATOM 1650 N N . MET A 1 218 ? -5.738 4.891 -2.766 1 98.75 218 MET A N 1
ATOM 1651 C CA . MET A 1 218 ? -4.402 4.301 -2.707 1 98.75 218 MET A CA 1
ATOM 1652 C C . MET A 1 218 ? -3.414 5.105 -3.543 1 98.75 218 MET A C 1
ATOM 1654 O O . MET A 1 218 ? -3.736 5.527 -4.656 1 98.75 218 MET A O 1
ATOM 1658 N N . VAL A 1 219 ? -2.254 5.367 -2.93 1 98.88 219 VAL A N 1
ATOM 1659 C CA . VAL A 1 219 ? -1.253 6.227 -3.553 1 98.88 219 VAL A CA 1
ATOM 1660 C C . VAL A 1 219 ? 0.087 5.496 -3.615 1 98.88 219 VAL A C 1
ATOM 1662 O O . VAL A 1 219 ? 0.421 4.719 -2.717 1 98.88 219 VAL A O 1
ATOM 1665 N N . ILE A 1 220 ? 0.821 5.688 -4.711 1 98.94 220 ILE A N 1
ATOM 1666 C CA . ILE A 1 220 ? 2.244 5.383 -4.801 1 98.94 220 ILE A CA 1
ATOM 1667 C C . ILE A 1 220 ? 3.033 6.668 -5.039 1 98.94 220 ILE A C 1
ATOM 1669 O O . ILE A 1 220 ? 2.664 7.48 -5.891 1 98.94 220 ILE A O 1
ATOM 1673 N N . MET A 1 221 ? 4.031 6.875 -4.266 1 98.88 221 MET A N 1
ATOM 1674 C CA . MET A 1 221 ? 4.922 8.016 -4.461 1 98.88 221 MET A CA 1
ATOM 1675 C C . MET A 1 221 ? 6.371 7.555 -4.613 1 98.88 221 MET A C 1
ATOM 1677 O O . MET A 1 221 ? 6.793 6.598 -3.965 1 98.88 221 MET A O 1
ATOM 1681 N N . ARG A 1 222 ? 7.07 8.273 -5.465 1 98.75 222 ARG A N 1
ATOM 1682 C CA . ARG A 1 222 ? 8.516 8.117 -5.551 1 98.75 222 ARG A CA 1
ATOM 1683 C C . ARG A 1 222 ? 9.242 9.281 -4.883 1 98.75 222 ARG A C 1
ATOM 1685 O O . ARG A 1 222 ? 8.938 10.445 -5.16 1 98.75 222 ARG A O 1
ATOM 1692 N N . PHE A 1 223 ? 10.07 9 -3.975 1 98.31 223 PHE A N 1
ATOM 1693 C CA . PHE A 1 223 ? 10.93 9.984 -3.338 1 98.31 223 PHE A CA 1
ATOM 1694 C C . PHE A 1 223 ? 12.344 9.922 -3.908 1 98.31 223 PHE A C 1
ATOM 1696 O O . PHE A 1 223 ? 12.688 8.977 -4.617 1 98.31 223 PHE A O 1
ATOM 1703 N N . PRO A 1 224 ? 13.148 11 -3.664 1 96.31 224 PRO A N 1
ATOM 1704 C CA . PRO A 1 224 ? 14.547 10.914 -4.086 1 96.31 224 PRO A CA 1
ATOM 1705 C C . PRO A 1 224 ? 15.227 9.633 -3.617 1 96.31 224 PRO A C 1
ATOM 1707 O O . PRO A 1 224 ? 14.883 9.094 -2.562 1 96.31 224 PRO A O 1
ATOM 1710 N N . GLY A 1 225 ? 16.188 9.125 -4.383 1 93.31 225 GLY A N 1
ATOM 1711 C CA . GLY A 1 225 ? 16.859 7.879 -4.066 1 93.31 225 GLY A CA 1
ATOM 1712 C C . GLY A 1 225 ? 16.062 6.652 -4.461 1 93.31 225 GLY A C 1
ATOM 1713 O O . GLY A 1 225 ? 16.297 5.559 -3.939 1 93.31 225 GLY A O 1
ATOM 1714 N N . ASP A 1 226 ? 15.062 6.812 -5.203 1 94.56 226 ASP A N 1
ATOM 1715 C CA . ASP A 1 226 ? 14.227 5.754 -5.754 1 94.56 226 ASP A CA 1
ATOM 1716 C C . ASP A 1 226 ? 13.477 5.016 -4.645 1 94.56 226 ASP A C 1
ATOM 1718 O O . ASP A 1 226 ? 13.273 3.803 -4.727 1 94.56 226 ASP A O 1
ATOM 1722 N N . MET A 1 227 ? 13.195 5.742 -3.594 1 96.75 227 MET A N 1
ATOM 1723 C CA . MET A 1 227 ? 12.375 5.191 -2.52 1 96.75 227 MET A CA 1
ATOM 1724 C C . MET A 1 227 ? 10.891 5.23 -2.893 1 96.75 227 MET A C 1
ATOM 1726 O O . MET A 1 227 ? 10.406 6.242 -3.404 1 96.75 227 MET A O 1
ATOM 1730 N N . LEU A 1 228 ? 10.203 4.133 -2.686 1 98.38 228 LEU A N 1
ATOM 1731 C CA . LEU A 1 228 ? 8.773 4.113 -2.961 1 98.38 228 LEU A CA 1
ATOM 1732 C C . LEU A 1 228 ? 7.969 4.152 -1.667 1 98.38 228 LEU A C 1
ATOM 1734 O O . LEU A 1 228 ? 8.367 3.557 -0.665 1 98.38 228 LEU A O 1
ATOM 1738 N N . VAL A 1 229 ? 6.867 4.82 -1.751 1 98.81 229 VAL A N 1
ATOM 1739 C CA . VAL A 1 229 ? 5.945 4.953 -0.628 1 98.81 229 VAL A CA 1
ATOM 1740 C C . VAL A 1 229 ? 4.531 4.586 -1.073 1 98.81 229 VAL A C 1
ATOM 1742 O O . VAL A 1 229 ? 4.098 4.973 -2.162 1 98.81 229 VAL A O 1
ATOM 1745 N N . GLN A 1 230 ? 3.826 3.828 -0.201 1 98.5 230 GLN A N 1
ATOM 1746 C CA . GLN A 1 230 ? 2.408 3.561 -0.416 1 98.5 230 GLN A CA 1
ATOM 1747 C C . GLN A 1 230 ? 1.56 4.172 0.696 1 98.5 230 GLN A C 1
ATOM 1749 O O . GLN A 1 230 ? 1.95 4.152 1.864 1 98.5 230 GLN A O 1
ATOM 1754 N N . ILE A 1 231 ? 0.437 4.664 0.301 1 98.69 231 ILE A N 1
ATOM 1755 C CA . ILE A 1 231 ? -0.563 5.145 1.249 1 98.69 231 ILE A CA 1
ATOM 1756 C C . ILE A 1 231 ? -1.901 4.461 0.978 1 98.69 231 ILE A C 1
ATOM 1758 O O . ILE A 1 231 ? -2.332 4.359 -0.173 1 98.69 231 ILE A O 1
ATOM 1762 N N . HIS A 1 232 ? -2.512 3.939 1.965 1 98.31 232 HIS A N 1
ATOM 1763 C CA . HIS A 1 232 ? -3.914 3.535 1.921 1 98.31 232 HIS A CA 1
ATOM 1764 C C . HIS A 1 232 ? -4.762 4.395 2.852 1 98.31 232 HIS A C 1
ATOM 1766 O O . HIS A 1 232 ? -4.566 4.383 4.07 1 98.31 232 HIS A O 1
ATOM 1772 N N . GLY A 1 233 ? -5.645 5.184 2.271 1 97 233 GLY A N 1
ATOM 1773 C CA . GLY A 1 233 ? -6.602 5.992 3.014 1 97 233 GLY A CA 1
ATOM 1774 C C . GLY A 1 233 ? -8.047 5.672 2.678 1 97 233 GLY A C 1
ATOM 1775 O O . GLY A 1 233 ? -8.359 5.348 1.532 1 97 233 GLY A O 1
ATOM 1776 N N . ALA A 1 234 ? -8.898 5.828 3.721 1 95.25 234 ALA A N 1
ATOM 1777 C CA . ALA A 1 234 ? -10.32 5.594 3.494 1 95.25 234 ALA A CA 1
ATOM 1778 C C . ALA A 1 234 ? -11.164 6.16 4.637 1 95.25 234 ALA A C 1
ATOM 1780 O O . ALA A 1 234 ? -10.672 6.312 5.758 1 95.25 234 ALA A O 1
ATOM 1781 N N . TYR A 1 235 ? -12.438 6.41 4.277 1 92.31 235 TYR A N 1
ATOM 1782 C CA . TYR A 1 235 ? -13.453 6.691 5.293 1 92.31 235 TYR A CA 1
ATOM 1783 C C . TYR A 1 235 ? -14.266 5.441 5.609 1 92.31 235 TYR A C 1
ATOM 1785 O O . TYR A 1 235 ? -15.148 5.473 6.469 1 92.31 235 TYR A O 1
ATOM 1793 N N . THR A 1 236 ? -13.945 4.387 4.906 1 90.69 236 THR A N 1
ATOM 1794 C CA . THR A 1 236 ? -14.953 3.338 4.824 1 90.69 236 THR A CA 1
ATOM 1795 C C . THR A 1 236 ? -14.398 2.006 5.312 1 90.69 236 THR A C 1
ATOM 1797 O O . THR A 1 236 ? -14.891 0.942 4.934 1 90.69 236 THR A O 1
ATOM 1800 N N . VAL A 1 237 ? -13.398 2.027 6.055 1 90.81 237 VAL A N 1
ATOM 1801 C CA . VAL A 1 237 ? -12.75 0.802 6.516 1 90.81 237 VAL A CA 1
ATOM 1802 C C . VAL A 1 237 ? -12.789 0.74 8.039 1 90.81 237 VAL A C 1
ATOM 1804 O O . VAL A 1 237 ? -11.906 1.277 8.711 1 90.81 237 VAL A O 1
ATOM 1807 N N . PRO A 1 238 ? -13.742 -0.021 8.492 1 90.94 238 PRO A N 1
ATOM 1808 C CA . PRO A 1 238 ? -13.75 -0.186 9.953 1 90.94 238 PRO A CA 1
ATOM 1809 C C . PRO A 1 238 ? -12.68 -1.152 10.445 1 90.94 238 PRO A C 1
ATOM 1811 O O . PRO A 1 238 ? -12.18 -1.975 9.672 1 90.94 238 PRO A O 1
ATOM 1814 N N . PHE A 1 239 ? -12.18 -1.038 11.68 1 91.44 239 PHE A N 1
ATOM 1815 C CA . PHE A 1 239 ? -11.32 -1.955 12.422 1 91.44 239 PHE A CA 1
ATOM 1816 C C . PHE A 1 239 ? -9.93 -2 11.812 1 91.44 239 PHE A C 1
ATOM 1818 O O . PHE A 1 239 ? -9.242 -3.023 11.883 1 91.44 239 PHE A O 1
ATOM 1825 N N . SER A 1 240 ? -9.641 -1.024 11.016 1 90.06 240 SER A N 1
ATOM 1826 C CA . SER A 1 240 ? -8.281 -0.926 10.492 1 90.06 240 SER A CA 1
ATOM 1827 C C . SER A 1 240 ? -7.316 -0.383 11.539 1 90.06 240 SER A C 1
ATOM 1829 O O . SER A 1 240 ? -7.715 0.394 12.414 1 90.06 240 SER A O 1
ATOM 1831 N N . GLU A 1 241 ? -6.117 -0.879 11.445 1 85.69 241 GLU A N 1
ATOM 1832 C CA . GLU A 1 241 ? -5.066 -0.319 12.289 1 85.69 241 GLU A CA 1
ATOM 1833 C C . GLU A 1 241 ? -4.254 0.731 11.539 1 85.69 241 GLU A C 1
ATOM 1835 O O . GLU A 1 241 ? -3.826 0.497 10.406 1 85.69 241 GLU A O 1
ATOM 1840 N N . GLY A 1 242 ? -4.168 1.882 12.125 1 90.06 242 GLY A N 1
ATOM 1841 C CA . GLY A 1 242 ? -3.355 2.928 11.523 1 90.06 242 GLY A CA 1
ATOM 1842 C C . GLY A 1 242 ? -1.896 2.861 11.938 1 90.06 242 GLY A C 1
ATOM 1843 O O . GLY A 1 242 ? -1.581 2.484 13.07 1 90.06 242 GLY A O 1
ATOM 1844 N N . GLY A 1 243 ? -1 3.242 10.969 1 95.62 243 GLY A N 1
ATOM 1845 C CA . GLY A 1 243 ? 0.42 3.219 11.281 1 95.62 243 GLY A CA 1
ATOM 1846 C C . GLY A 1 243 ? 1.301 3.498 10.078 1 95.62 243 GLY A C 1
ATOM 1847 O O . GLY A 1 243 ? 0.814 3.936 9.031 1 95.62 243 GLY A O 1
ATOM 1848 N N . VAL A 1 244 ? 2.588 3.387 10.359 1 97.94 244 VAL A N 1
ATOM 1849 C CA . VAL A 1 244 ? 3.607 3.598 9.336 1 97.94 244 VAL A CA 1
ATOM 1850 C C . VAL A 1 244 ? 4.715 2.555 9.492 1 97.94 244 VAL A C 1
ATOM 1852 O O . VAL A 1 244 ? 5.016 2.119 10.602 1 97.94 244 VAL A O 1
ATOM 1855 N N . GLU A 1 245 ? 5.266 2.15 8.398 1 97.81 245 GLU A N 1
ATOM 1856 C CA . GLU A 1 245 ? 6.418 1.256 8.383 1 97.81 245 GLU A CA 1
ATOM 1857 C C . GLU A 1 245 ? 7.516 1.793 7.469 1 97.81 245 GLU A C 1
ATOM 1859 O O . GLU A 1 245 ? 7.27 2.096 6.297 1 97.81 245 GLU A O 1
ATOM 1864 N N . PHE A 1 246 ? 8.672 1.898 8.016 1 98.38 246 PHE A N 1
ATOM 1865 C CA . PHE A 1 246 ? 9.852 2.303 7.262 1 98.38 246 PHE A CA 1
ATOM 1866 C C . PHE A 1 246 ? 10.812 1.132 7.102 1 98.38 246 PHE A C 1
ATOM 1868 O O . PHE A 1 246 ? 11.32 0.597 8.086 1 98.38 246 PHE A O 1
ATOM 1875 N N . TYR A 1 247 ? 11.078 0.791 5.848 1 97.56 247 TYR A N 1
ATOM 1876 C CA . TYR A 1 247 ? 11.953 -0.339 5.547 1 97.56 247 TYR A CA 1
ATOM 1877 C C . TYR A 1 247 ? 13.344 0.137 5.148 1 97.56 247 TYR A C 1
ATOM 1879 O O . TYR A 1 247 ? 13.508 0.837 4.145 1 97.56 247 TYR A O 1
ATOM 1887 N N . GLY A 1 248 ? 14.312 -0.278 5.922 1 96.19 248 GLY A N 1
ATOM 1888 C CA . GLY A 1 248 ? 15.703 0.007 5.602 1 96.19 248 GLY A CA 1
ATOM 1889 C C . GLY A 1 248 ? 16.531 -1.243 5.363 1 96.19 248 GLY A C 1
ATOM 1890 O O . GLY A 1 248 ? 16.031 -2.361 5.512 1 96.19 248 GLY A O 1
ATOM 1891 N N . SER A 1 249 ? 17.766 -1.039 4.922 1 93.75 249 SER A N 1
ATOM 1892 C CA . SER A 1 249 ? 18.672 -2.137 4.613 1 93.75 249 SER A CA 1
ATOM 1893 C C . SER A 1 249 ? 19.016 -2.945 5.859 1 93.75 249 SER A C 1
ATOM 1895 O O . SER A 1 249 ? 19.344 -4.129 5.77 1 93.75 249 SER A O 1
ATOM 1897 N N . ASP A 1 250 ? 18.844 -2.291 7.039 1 94.56 250 ASP A N 1
ATOM 1898 C CA . ASP A 1 250 ? 19.359 -2.93 8.242 1 94.56 250 ASP A CA 1
ATOM 1899 C C . ASP A 1 250 ? 18.266 -3.125 9.281 1 94.56 250 ASP A C 1
ATOM 1901 O O . ASP A 1 250 ? 18.531 -3.551 10.406 1 94.56 250 ASP A O 1
ATOM 1905 N N . GLY A 1 251 ? 17.078 -2.814 8.945 1 96.38 251 GLY A N 1
ATOM 1906 C CA . GLY A 1 251 ? 15.984 -2.939 9.898 1 96.38 251 GLY A CA 1
ATOM 1907 C C . GLY A 1 251 ? 14.711 -2.248 9.438 1 96.38 251 GLY A C 1
ATOM 1908 O O . GLY A 1 251 ? 14.68 -1.659 8.359 1 96.38 251 GLY A O 1
ATOM 1909 N N . VAL A 1 252 ? 13.711 -2.42 10.25 1 97.81 252 VAL A N 1
ATOM 1910 C CA . VAL A 1 252 ? 12.406 -1.828 9.977 1 97.81 252 VAL A CA 1
ATOM 1911 C C . VAL A 1 252 ? 11.93 -1.05 11.203 1 97.81 252 VAL A C 1
ATOM 1913 O O . VAL A 1 252 ? 12.078 -1.51 12.336 1 97.81 252 VAL A O 1
ATOM 1916 N N . LEU A 1 253 ? 11.453 0.154 11 1 98.44 253 LEU A N 1
ATOM 1917 C CA . LEU A 1 253 ? 10.758 0.896 12.047 1 98.44 253 LEU A CA 1
ATOM 1918 C C . LEU A 1 253 ? 9.25 0.877 11.82 1 98.44 253 LEU A C 1
ATOM 1920 O O . LEU A 1 253 ? 8.789 1.129 10.711 1 98.44 253 LEU A O 1
ATOM 1924 N N . VAL A 1 254 ? 8.539 0.539 12.883 1 97.94 254 VAL A N 1
ATOM 1925 C CA . VAL A 1 254 ? 7.09 0.374 12.789 1 97.94 254 VAL A CA 1
ATOM 1926 C C . VAL A 1 254 ? 6.398 1.296 13.789 1 97.94 254 VAL A C 1
ATOM 1928 O O . VAL A 1 254 ? 6.637 1.201 14.992 1 97.94 254 VAL A O 1
ATOM 1931 N N . GLY A 1 255 ? 5.609 2.229 13.297 1 98.12 255 GLY A N 1
ATOM 1932 C CA . GLY A 1 255 ? 4.719 3.012 14.133 1 98.12 255 GLY A CA 1
ATOM 1933 C C . GLY A 1 255 ? 3.285 2.508 14.117 1 98.12 255 GLY A C 1
ATOM 1934 O O . GLY A 1 255 ? 2.727 2.252 13.047 1 98.12 255 GLY A O 1
ATOM 1935 N N . ARG A 1 256 ? 2.703 2.322 15.305 1 96.62 256 ARG A N 1
ATOM 1936 C CA . ARG A 1 256 ? 1.317 1.883 15.43 1 96.62 256 ARG A CA 1
ATOM 1937 C C . ARG A 1 256 ? 0.479 2.916 16.172 1 96.62 256 ARG A C 1
ATOM 1939 O O . ARG A 1 256 ? 0.987 3.623 17.047 1 96.62 256 ARG A O 1
ATOM 1946 N N . ASP A 1 257 ? -0.791 3.023 15.758 1 94.5 257 ASP A N 1
ATOM 1947 C CA . ASP A 1 257 ? -1.744 3.908 16.422 1 94.5 257 ASP A CA 1
ATOM 1948 C C . ASP A 1 257 ? -1.202 5.332 16.516 1 94.5 257 ASP A C 1
ATOM 1950 O O . ASP A 1 257 ? -1.237 5.953 17.578 1 94.5 257 ASP A O 1
ATOM 1954 N N . CYS A 1 258 ? -0.669 5.82 15.406 1 95.19 258 CYS A N 1
ATOM 1955 C CA . CYS A 1 258 ? 0.069 7.078 15.461 1 95.19 258 CYS A CA 1
ATOM 1956 C C . CYS A 1 258 ? -0.465 8.07 14.438 1 95.19 258 CYS A C 1
ATOM 1958 O O . CYS A 1 258 ? 0.188 9.07 14.141 1 95.19 258 CYS A O 1
ATOM 1960 N N . MET A 1 259 ? -1.615 7.707 13.828 1 94.88 259 MET A N 1
ATOM 1961 C CA . MET A 1 259 ? -2.146 8.562 12.766 1 94.88 259 MET A CA 1
ATOM 1962 C C . MET A 1 259 ? -3.42 9.266 13.219 1 94.88 259 MET A C 1
ATOM 1964 O O . MET A 1 259 ? -4.414 9.289 12.492 1 94.88 259 MET A O 1
ATOM 1968 N N . SER A 1 260 ? -3.4 9.75 14.469 1 91.75 260 SER A N 1
ATOM 1969 C CA . SER A 1 260 ? -4.578 10.414 15.016 1 91.75 260 SER A CA 1
ATOM 1970 C C . SER A 1 260 ? -4.203 11.703 15.734 1 91.75 260 SER A C 1
ATOM 1972 O O . SER A 1 260 ? -3.035 12.102 15.742 1 91.75 260 SER A O 1
ATOM 1974 N N . GLN A 1 261 ? -5.227 12.359 16.281 1 93.56 261 GLN A N 1
ATOM 1975 C CA . GLN A 1 261 ? -5.051 13.625 17 1 93.56 261 GLN A CA 1
ATOM 1976 C C . GLN A 1 261 ? -4.691 13.383 18.453 1 93.56 261 GLN A C 1
ATOM 1978 O O . GLN A 1 261 ? -4.414 14.328 19.203 1 93.56 261 GLN A O 1
ATOM 1983 N N . ARG A 1 262 ? -4.625 12.141 18.859 1 93.94 262 ARG A N 1
ATOM 1984 C CA . ARG A 1 262 ? -4.355 11.805 20.25 1 93.94 262 ARG A CA 1
ATOM 1985 C C . ARG A 1 262 ? -2.857 11.711 20.516 1 93.94 262 ARG A C 1
ATOM 1987 O O . ARG A 1 262 ? -2.078 11.438 19.594 1 93.94 262 ARG A O 1
ATOM 1994 N N . ALA A 1 263 ? -2.568 12.016 21.766 1 96.5 263 ALA A N 1
ATOM 1995 C CA . ALA A 1 263 ? -1.2 11.758 22.203 1 96.5 263 ALA A CA 1
ATOM 1996 C C . ALA A 1 263 ? -0.956 10.266 22.391 1 96.5 263 ALA A C 1
ATOM 1998 O O . ALA A 1 263 ? -0.964 9.766 23.531 1 96.5 263 ALA A O 1
ATOM 1999 N N . ALA A 1 264 ? -0.76 9.617 21.312 1 95.5 264 ALA A N 1
ATOM 2000 C CA . ALA A 1 264 ? -0.625 8.164 21.312 1 95.5 264 ALA A CA 1
ATOM 2001 C C . ALA A 1 264 ? 0.383 7.703 20.266 1 95.5 264 ALA A C 1
ATOM 2003 O O . ALA A 1 264 ? 1.04 8.523 19.625 1 95.5 264 ALA A O 1
ATOM 2004 N N . GLY A 1 265 ? 0.512 6.402 20.172 1 96.5 265 GLY A N 1
ATOM 2005 C CA . GLY A 1 265 ? 1.444 5.777 19.25 1 96.5 265 GLY A CA 1
ATOM 2006 C C . GLY A 1 265 ? 2.469 4.898 19.938 1 96.5 265 GLY A C 1
ATOM 2007 O O . GLY A 1 265 ? 2.902 5.199 21.047 1 96.5 265 GLY A O 1
ATOM 2008 N N . ARG A 1 266 ? 2.795 3.896 19.328 1 98.12 266 ARG A N 1
ATOM 2009 C CA . ARG A 1 266 ? 3.852 2.984 19.75 1 98.12 266 ARG A CA 1
ATOM 2010 C C . ARG A 1 266 ? 4.883 2.787 18.641 1 98.12 266 ARG A C 1
ATOM 2012 O O . ARG A 1 266 ? 4.531 2.717 17.469 1 98.12 266 ARG A O 1
ATOM 2019 N N . LEU A 1 267 ? 6.066 2.732 19.031 1 98.62 267 LEU A N 1
ATOM 2020 C CA . LEU A 1 267 ? 7.172 2.609 18.078 1 98.62 267 LEU A CA 1
ATOM 2021 C C . LEU A 1 267 ? 7.93 1.305 18.297 1 98.62 267 LEU A C 1
ATOM 2023 O O . LEU A 1 267 ? 8.219 0.932 19.438 1 98.62 267 LEU A O 1
ATOM 2027 N N . PHE A 1 268 ? 8.188 0.619 17.219 1 98.5 268 PHE A N 1
ATOM 2028 C CA . PHE A 1 268 ? 8.914 -0.643 17.297 1 98.5 268 PHE A CA 1
ATOM 2029 C C . PHE A 1 268 ? 10.07 -0.657 16.297 1 98.5 268 PHE A C 1
ATOM 2031 O O . PHE A 1 268 ? 10.016 0.006 15.266 1 98.5 268 PHE A O 1
ATOM 2038 N N . MET A 1 269 ? 11.062 -1.352 16.625 1 97.94 269 MET A N 1
ATOM 2039 C CA . MET A 1 269 ? 12.156 -1.693 15.719 1 97.94 269 MET A CA 1
ATOM 2040 C C . MET A 1 269 ? 12.211 -3.197 15.469 1 97.94 269 MET A C 1
ATOM 2042 O O . MET A 1 269 ? 12.148 -3.986 16.422 1 97.94 269 MET A O 1
ATOM 2046 N N . ARG A 1 270 ? 12.195 -3.553 14.219 1 97.19 270 ARG A N 1
ATOM 2047 C CA . ARG A 1 270 ? 12.32 -4.953 13.836 1 97.19 270 ARG A CA 1
ATOM 2048 C C . ARG A 1 270 ? 13.633 -5.195 13.094 1 97.19 270 ARG A C 1
ATOM 2050 O O . ARG A 1 270 ? 13.969 -4.48 12.148 1 97.19 270 ARG A O 1
ATOM 2057 N N . ASN A 1 271 ? 14.398 -6.133 13.492 1 95.12 271 ASN A N 1
ATOM 2058 C CA . ASN A 1 271 ? 15.648 -6.547 12.859 1 95.12 271 ASN A CA 1
ATOM 2059 C C . ASN A 1 271 ? 15.93 -8.023 13.094 1 95.12 271 ASN A C 1
ATOM 2061 O O . ASN A 1 271 ? 15.008 -8.812 13.32 1 95.12 271 ASN A O 1
ATOM 2065 N N . ALA A 1 272 ? 17.188 -8.438 12.938 1 91.75 272 ALA A N 1
ATOM 2066 C CA . ALA A 1 272 ? 17.562 -9.852 13.047 1 91.75 272 ALA A CA 1
ATOM 2067 C C . ALA A 1 272 ? 17.25 -10.391 14.438 1 91.75 272 ALA A C 1
ATOM 2069 O O . ALA A 1 272 ? 17.031 -11.594 14.609 1 91.75 272 ALA A O 1
ATOM 2070 N N . ASP A 1 273 ? 17.094 -9.516 15.422 1 93.69 273 ASP A N 1
ATOM 2071 C CA . ASP A 1 273 ? 16.859 -9.922 16.797 1 93.69 273 ASP A CA 1
ATOM 2072 C C . ASP A 1 273 ? 15.367 -9.953 17.125 1 93.69 273 ASP A C 1
ATOM 2074 O O . ASP A 1 273 ? 14.977 -10.289 18.25 1 93.69 273 ASP A O 1
ATOM 2078 N N . GLY A 1 274 ? 14.602 -9.648 16.156 1 94.38 274 GLY A N 1
ATOM 2079 C CA . GLY A 1 274 ? 13.164 -9.609 16.375 1 94.38 274 GLY A CA 1
ATOM 2080 C C . GLY A 1 274 ? 12.609 -8.203 16.469 1 94.38 274 GLY A C 1
ATOM 2081 O O . GLY A 1 274 ? 13.211 -7.258 15.945 1 94.38 274 GLY A O 1
ATOM 2082 N N . GLU A 1 275 ? 11.391 -8.086 16.953 1 96.38 275 GLU A N 1
ATOM 2083 C CA . GLU A 1 275 ? 10.734 -6.789 17.094 1 96.38 275 GLU A CA 1
ATOM 2084 C C . GLU A 1 275 ? 10.742 -6.324 18.547 1 96.38 275 GLU A C 1
ATOM 2086 O O . GLU A 1 275 ? 10.352 -7.07 19.453 1 96.38 275 GLU A O 1
ATOM 2091 N N . LYS A 1 276 ? 11.234 -5.129 18.781 1 97.75 276 LYS A N 1
ATOM 2092 C CA . LYS A 1 276 ? 11.289 -4.543 20.125 1 97.75 276 LYS A CA 1
ATOM 2093 C C . LYS A 1 276 ? 10.641 -3.162 20.141 1 97.75 276 LYS A C 1
ATOM 2095 O O . LYS A 1 276 ? 10.812 -2.375 19.219 1 97.75 276 LYS A O 1
ATOM 2100 N N . GLU A 1 277 ? 9.969 -2.957 21.188 1 98.25 277 GLU A N 1
ATOM 2101 C CA . GLU A 1 277 ? 9.344 -1.648 21.328 1 98.25 277 GLU A CA 1
ATOM 2102 C C . GLU A 1 277 ? 10.352 -0.6 21.797 1 98.25 277 GLU A C 1
ATOM 2104 O O . GLU A 1 277 ? 11.18 -0.872 22.656 1 98.25 277 GLU A O 1
ATOM 2109 N N . ILE A 1 278 ? 10.305 0.543 21.203 1 98.38 278 ILE A N 1
ATOM 2110 C CA . ILE A 1 278 ? 11.078 1.708 21.625 1 98.38 278 ILE A CA 1
ATOM 2111 C C . ILE A 1 278 ? 10.219 2.623 22.484 1 98.38 278 ILE A C 1
ATOM 2113 O O . ILE A 1 278 ? 9.156 3.082 22.047 1 98.38 278 ILE A O 1
ATOM 2117 N N . PRO A 1 279 ? 10.648 2.916 23.672 1 98.25 279 PRO A N 1
ATOM 2118 C CA . PRO A 1 279 ? 9.828 3.756 24.547 1 98.25 279 PRO A CA 1
ATOM 2119 C C . PRO A 1 279 ? 9.641 5.172 24 1 98.25 279 PRO A C 1
ATOM 2121 O O . PRO A 1 279 ? 10.594 5.766 23.484 1 98.25 279 PRO A O 1
ATOM 2124 N N . VAL A 1 280 ? 8.43 5.668 24.109 1 98.44 280 VAL A N 1
ATOM 2125 C CA . VAL A 1 280 ? 8.086 7.023 23.703 1 98.44 280 VAL A CA 1
ATOM 2126 C C . VAL A 1 280 ? 7.441 7.766 24.875 1 98.44 280 VAL A C 1
ATOM 2128 O O . VAL A 1 280 ? 6.496 7.27 25.484 1 98.44 280 VAL A O 1
ATOM 2131 N N . GLU A 1 281 ? 7.977 8.898 25.281 1 98.31 281 GLU A N 1
ATOM 2132 C CA . GLU A 1 281 ? 7.328 9.789 26.234 1 98.31 281 GLU A CA 1
ATOM 2133 C C . GLU A 1 281 ? 6.363 10.742 25.531 1 98.31 281 GLU A C 1
ATOM 2135 O O . GLU A 1 281 ? 6.789 11.672 24.844 1 98.31 281 GLU A O 1
ATOM 2140 N N . HIS A 1 282 ? 5.164 10.547 25.859 1 98.5 282 HIS A N 1
ATOM 2141 C CA . HIS A 1 282 ? 4.145 11.258 25.094 1 98.5 282 HIS A CA 1
ATOM 2142 C C . HIS A 1 282 ? 3.91 12.656 25.672 1 98.5 282 HIS A C 1
ATOM 2144 O O . HIS A 1 282 ? 4.148 12.898 26.844 1 98.5 282 HIS A O 1
ATOM 2150 N N . HIS A 1 283 ? 3.514 13.555 24.859 1 98.38 283 HIS A N 1
ATOM 2151 C CA . HIS A 1 283 ? 2.984 14.875 25.172 1 98.38 283 HIS A CA 1
ATOM 2152 C C . HIS A 1 283 ? 1.81 15.234 24.266 1 98.38 283 HIS A C 1
ATOM 2154 O O . HIS A 1 283 ? 1.557 14.547 23.281 1 98.38 283 HIS A O 1
ATOM 2160 N N . ASN A 1 284 ? 1.088 16.188 24.656 1 98.25 284 ASN A N 1
ATOM 2161 C CA . ASN A 1 284 ? -0.026 16.656 23.828 1 98.25 284 ASN A CA 1
ATOM 2162 C C . ASN A 1 284 ? 0.464 17.328 22.547 1 98.25 284 ASN A C 1
ATOM 2164 O O . ASN A 1 284 ? 1.216 18.297 22.594 1 98.25 284 ASN A O 1
ATOM 2168 N N . LEU A 1 285 ? -0.02 16.844 21.375 1 98.19 285 LEU A N 1
ATOM 2169 C CA . LEU A 1 285 ? 0.46 17.297 20.078 1 98.19 285 LEU A CA 1
ATOM 2170 C C . LEU A 1 285 ? 0.186 18.781 19.891 1 98.19 285 LEU A C 1
ATOM 2172 O O . LEU A 1 285 ? 1.022 19.516 19.344 1 98.19 285 LEU A O 1
ATOM 2176 N N . TYR A 1 286 ? -0.908 19.203 20.359 1 98.62 286 TYR A N 1
ATOM 2177 C CA . TYR A 1 286 ? -1.325 20.578 20.125 1 98.62 286 TYR A CA 1
ATOM 2178 C C . TYR A 1 286 ? -0.648 21.531 21.109 1 98.62 286 TYR A C 1
ATOM 2180 O O . TYR A 1 286 ? -0.361 22.688 20.781 1 98.62 286 TYR A O 1
ATOM 2188 N N . HIS A 1 287 ? -0.408 21.062 22.344 1 98.69 287 HIS A N 1
ATOM 2189 C CA . HIS A 1 287 ? 0.426 21.844 23.25 1 98.69 287 HIS A CA 1
ATOM 2190 C C . HIS A 1 287 ? 1.8 22.109 22.641 1 98.69 287 HIS A C 1
ATOM 2192 O O . HIS A 1 287 ? 2.305 23.234 22.688 1 98.69 287 HIS A O 1
ATOM 2198 N N . TYR A 1 288 ? 2.322 21.062 22.094 1 98.5 288 TYR A N 1
ATOM 2199 C CA . TYR A 1 288 ? 3.615 21.188 21.422 1 98.5 288 TYR A CA 1
ATOM 2200 C C . TYR A 1 288 ? 3.547 22.172 20.266 1 98.5 288 TYR A C 1
ATOM 2202 O O . TYR A 1 288 ? 4.414 23.031 20.141 1 98.5 288 TYR A O 1
ATOM 2210 N N . ALA A 1 289 ? 2.555 22.047 19.391 1 98.69 289 ALA A N 1
ATOM 2211 C CA . ALA A 1 289 ? 2.387 22.891 18.219 1 98.69 289 ALA A CA 1
ATOM 2212 C C . ALA A 1 289 ? 2.27 24.359 18.609 1 98.69 289 ALA A C 1
ATOM 2214 O O . ALA A 1 289 ? 2.91 25.219 18 1 98.69 289 ALA A O 1
ATOM 2215 N N . LEU A 1 290 ? 1.477 24.656 19.641 1 98.56 290 LEU A N 1
ATOM 2216 C CA . LEU A 1 290 ? 1.249 26.047 20.047 1 98.56 290 LEU A CA 1
ATOM 2217 C C . LEU A 1 290 ? 2.482 26.609 20.734 1 98.56 290 LEU A C 1
ATOM 2219 O O . LEU A 1 290 ? 2.766 27.812 20.625 1 98.56 290 LEU A O 1
ATOM 2223 N N . ALA A 1 291 ? 3.186 25.766 21.484 1 98.44 291 ALA A N 1
ATOM 2224 C CA . ALA A 1 291 ? 4.449 26.219 22.062 1 98.44 291 ALA A CA 1
ATOM 2225 C C . ALA A 1 291 ? 5.43 26.641 20.969 1 98.44 291 ALA A C 1
ATOM 2227 O O . ALA A 1 291 ? 6.051 27.703 21.062 1 98.44 291 ALA A O 1
ATOM 2228 N N . ALA A 1 292 ? 5.566 25.812 19.953 1 98.38 292 ALA A N 1
ATOM 2229 C CA . ALA A 1 292 ? 6.465 26.109 18.844 1 98.38 292 ALA A CA 1
ATOM 2230 C C . ALA A 1 292 ? 6.055 27.406 18.141 1 98.38 292 ALA A C 1
ATOM 2232 O O . ALA A 1 292 ? 6.902 28.234 17.828 1 98.38 292 ALA A O 1
ATOM 2233 N N . PHE A 1 293 ? 4.805 27.531 17.906 1 98.44 293 PHE A N 1
ATOM 2234 C CA . PHE A 1 293 ? 4.309 28.734 17.234 1 98.44 293 PHE A CA 1
ATOM 2235 C C . PHE A 1 293 ? 4.547 29.969 18.094 1 98.44 293 PHE A C 1
ATOM 2237 O O . PHE A 1 293 ? 4.977 31.016 17.578 1 98.44 293 PHE A O 1
ATOM 2244 N N . SER A 1 294 ? 4.246 29.891 19.391 1 97.94 294 SER A N 1
ATOM 2245 C CA . SER A 1 294 ? 4.461 31 20.312 1 97.94 294 SER A CA 1
ATOM 2246 C C . SER A 1 294 ? 5.926 31.422 20.344 1 97.94 294 SER A C 1
ATOM 2248 O O . SER A 1 294 ? 6.238 32.625 20.375 1 97.94 294 SER A O 1
ATOM 2250 N N . ASN A 1 295 ? 6.754 30.422 20.359 1 97.69 295 ASN A N 1
ATOM 2251 C CA . ASN A 1 295 ? 8.18 30.719 20.312 1 97.69 295 ASN A CA 1
ATOM 2252 C C . ASN A 1 295 ? 8.562 31.438 19.031 1 97.69 295 ASN A C 1
ATOM 2254 O O . ASN A 1 295 ? 9.383 32.344 19.047 1 97.69 295 ASN A O 1
ATOM 2258 N N . ALA A 1 296 ? 7.973 31.062 17.922 1 98.06 296 ALA A N 1
ATOM 2259 C CA . ALA A 1 296 ? 8.219 31.734 16.641 1 98.06 296 ALA A CA 1
ATOM 2260 C C . ALA A 1 296 ? 7.77 33.188 16.688 1 98.06 296 ALA A C 1
ATOM 2262 O O . ALA A 1 296 ? 8.477 34.062 16.203 1 98.06 296 ALA A O 1
ATOM 2263 N N . VAL A 1 297 ? 6.617 33.406 17.25 1 97.62 297 VAL A N 1
ATOM 2264 C CA . VAL A 1 297 ? 6.059 34.719 17.359 1 97.62 297 VAL A CA 1
ATOM 2265 C C . VAL A 1 297 ? 6.98 35.625 18.203 1 97.62 297 VAL A C 1
ATOM 2267 O O . VAL A 1 297 ? 7.137 36.812 17.938 1 97.62 297 VAL A O 1
ATOM 2270 N N . ARG A 1 298 ? 7.625 35 19.141 1 96.5 298 ARG A N 1
ATOM 2271 C CA . ARG A 1 298 ? 8.523 35.719 20.047 1 96.5 298 ARG A CA 1
ATOM 2272 C C . ARG A 1 298 ? 9.938 35.781 19.469 1 96.5 298 ARG A C 1
ATOM 2274 O O . ARG A 1 298 ? 10.859 36.25 20.141 1 96.5 298 ARG A O 1
ATOM 2281 N N . GLY A 1 299 ? 10.141 35.188 18.328 1 95.56 299 GLY A N 1
ATOM 2282 C CA . GLY A 1 299 ? 11.406 35.312 17.625 1 95.56 299 GLY A CA 1
ATOM 2283 C C . GLY A 1 299 ? 12.438 34.281 18.062 1 95.56 299 GLY A C 1
ATOM 2284 O O . GLY A 1 299 ? 13.633 34.438 17.797 1 95.56 299 GLY A O 1
ATOM 2285 N N . THR A 1 300 ? 12.008 33.25 18.672 1 95.56 300 THR A N 1
ATOM 2286 C CA . THR A 1 300 ? 12.984 32.312 19.219 1 95.56 300 THR A CA 1
ATOM 2287 C C . THR A 1 300 ? 12.844 30.938 18.578 1 95.56 300 THR A C 1
ATOM 2289 O O . THR A 1 300 ? 13.375 29.938 19.078 1 95.56 300 THR A O 1
ATOM 2292 N N . GLY A 1 301 ? 12.188 30.828 17.5 1 96.44 301 GLY A N 1
ATOM 2293 C CA . GLY A 1 301 ? 12 29.531 16.844 1 96.44 301 GLY A CA 1
ATOM 2294 C C . GLY A 1 301 ? 11.18 29.625 15.578 1 96.44 301 GLY A C 1
ATOM 2295 O O . GLY A 1 301 ? 11.125 30.688 14.938 1 96.44 301 GLY A O 1
ATOM 2296 N N . GLN A 1 302 ? 10.711 28.531 15.141 1 97.75 302 GLN A N 1
ATOM 2297 C CA . GLN A 1 302 ? 9.844 28.391 13.977 1 97.75 302 GLN A CA 1
ATOM 2298 C C . GLN A 1 302 ? 8.594 27.594 14.32 1 97.75 302 GLN A C 1
ATOM 2300 O O . GLN A 1 302 ? 8.594 26.797 15.266 1 97.75 302 GLN A O 1
ATOM 2305 N N . PRO A 1 303 ? 7.5 27.906 13.562 1 98.56 303 PRO A N 1
ATOM 2306 C CA . PRO A 1 303 ? 6.359 27 13.75 1 98.56 303 PRO A CA 1
ATOM 2307 C C . PRO A 1 303 ? 6.688 25.547 13.406 1 98.56 303 PRO A C 1
ATOM 2309 O O . PRO A 1 303 ? 7.637 25.281 12.664 1 98.56 303 PRO A O 1
ATOM 2312 N N . ALA A 1 304 ? 5.922 24.625 13.977 1 98.56 304 ALA A N 1
ATOM 2313 C CA . ALA A 1 304 ? 6.133 23.219 13.672 1 98.56 304 ALA A CA 1
ATOM 2314 C C . ALA A 1 304 ? 6.051 22.953 12.172 1 98.56 304 ALA A C 1
ATOM 2316 O O . ALA A 1 304 ? 6.844 22.188 11.625 1 98.56 304 ALA A O 1
ATOM 2317 N N . ALA A 1 305 ? 5.102 23.531 11.547 1 98.81 305 ALA A N 1
ATOM 2318 C CA . ALA A 1 305 ? 4.965 23.547 10.094 1 98.81 305 ALA A CA 1
ATOM 2319 C C . ALA A 1 305 ? 4.836 24.969 9.562 1 98.81 305 ALA A C 1
ATOM 2321 O O . ALA A 1 305 ? 3.92 25.703 9.953 1 98.81 305 ALA A O 1
ATOM 2322 N N . THR A 1 306 ? 5.695 25.359 8.672 1 98.69 306 THR A N 1
ATOM 2323 C CA . THR A 1 306 ? 5.707 26.703 8.102 1 98.69 306 THR A CA 1
ATOM 2324 C C . THR A 1 306 ? 4.688 26.812 6.973 1 98.69 306 THR A C 1
ATOM 2326 O O . THR A 1 306 ? 4.082 25.828 6.57 1 98.69 306 THR A O 1
ATOM 2329 N N . GLY A 1 307 ? 4.508 28.062 6.547 1 98.69 307 GLY A N 1
ATOM 2330 C CA . GLY A 1 307 ? 3.709 28.25 5.348 1 98.69 307 GLY A CA 1
ATOM 2331 C C . GLY A 1 307 ? 4.215 27.453 4.16 1 98.69 307 GLY A C 1
ATOM 2332 O O . GLY A 1 307 ? 3.42 26.906 3.396 1 98.69 307 GLY A O 1
ATOM 2333 N N . GLU A 1 308 ? 5.547 27.375 4.031 1 98.5 308 GLU A N 1
ATOM 2334 C CA . GLU A 1 308 ? 6.168 26.625 2.949 1 98.5 308 GLU A CA 1
ATOM 2335 C C . GLU A 1 308 ? 5.875 25.125 3.078 1 98.5 308 GLU A C 1
ATOM 2337 O O . GLU A 1 308 ? 5.695 24.438 2.074 1 98.5 308 GLU A O 1
ATOM 2342 N N . ASP A 1 309 ? 5.863 24.641 4.305 1 98.62 309 ASP A N 1
ATOM 2343 C CA . ASP A 1 309 ? 5.465 23.25 4.523 1 98.62 309 ASP A CA 1
ATOM 2344 C C . ASP A 1 309 ? 4.031 23.016 4.055 1 98.62 309 ASP A C 1
ATOM 2346 O O . ASP A 1 309 ? 3.742 22 3.412 1 98.62 309 ASP A O 1
ATOM 2350 N N . GLY A 1 310 ? 3.139 23.938 4.438 1 98.69 310 GLY A N 1
ATOM 2351 C CA . GLY A 1 310 ? 1.755 23.844 4 1 98.69 310 GLY A CA 1
ATOM 2352 C C . GLY A 1 310 ? 1.604 23.844 2.492 1 98.69 310 GLY A C 1
ATOM 2353 O O . GLY A 1 310 ? 0.818 23.078 1.936 1 98.69 310 GLY A O 1
ATOM 2354 N N . LEU A 1 311 ? 2.361 24.719 1.859 1 98.69 311 LEU A N 1
ATOM 2355 C CA . LEU A 1 311 ? 2.34 24.828 0.405 1 98.69 311 LEU A CA 1
ATOM 2356 C C . LEU A 1 311 ? 2.809 23.516 -0.241 1 98.69 311 LEU A C 1
ATOM 2358 O O . LEU A 1 311 ? 2.195 23.047 -1.198 1 98.69 311 LEU A O 1
ATOM 2362 N N . ALA A 1 312 ? 3.871 22.969 0.241 1 98.75 312 ALA A N 1
ATOM 2363 C CA . ALA A 1 312 ? 4.402 21.734 -0.311 1 98.75 312 ALA A CA 1
ATOM 2364 C C . ALA A 1 312 ? 3.393 20.594 -0.18 1 98.75 312 ALA A C 1
ATOM 2366 O O . ALA A 1 312 ? 3.148 19.859 -1.14 1 98.75 312 ALA A O 1
ATOM 2367 N N . ALA A 1 313 ? 2.807 20.469 1.016 1 98.69 313 ALA A N 1
ATOM 2368 C CA . ALA A 1 313 ? 1.803 19.422 1.234 1 98.69 313 ALA A CA 1
ATOM 2369 C C . ALA A 1 313 ? 0.62 19.594 0.286 1 98.69 313 ALA A C 1
ATOM 2371 O O . ALA A 1 313 ? 0.12 18.625 -0.277 1 98.69 313 ALA A O 1
ATOM 2372 N N . LEU A 1 314 ? 0.212 20.812 0.092 1 98.25 314 LEU A N 1
ATOM 2373 C C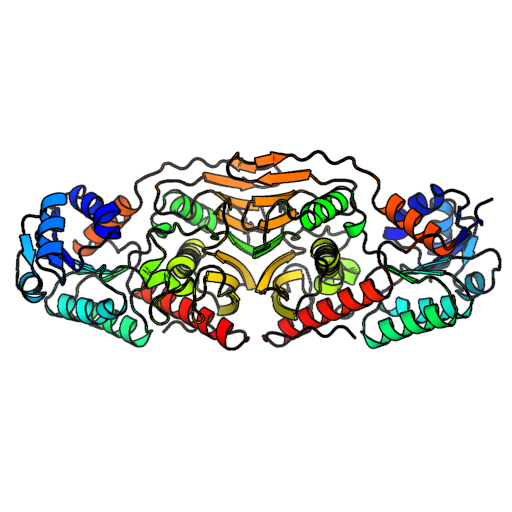A . LEU A 1 314 ? -0.903 21.109 -0.8 1 98.25 314 LEU A CA 1
ATOM 2374 C C . LEU A 1 314 ? -0.556 20.75 -2.242 1 98.25 314 LEU A C 1
ATOM 2376 O O . LEU A 1 314 ? -1.34 20.094 -2.928 1 98.25 314 LEU A O 1
ATOM 2380 N N . ALA A 1 315 ? 0.621 21.172 -2.697 1 98.69 315 ALA A N 1
ATOM 2381 C CA . ALA A 1 315 ? 1.048 20.906 -4.066 1 98.69 315 ALA A CA 1
ATOM 2382 C C . ALA A 1 315 ? 1.081 19.406 -4.344 1 98.69 315 ALA A C 1
ATOM 2384 O O . ALA A 1 315 ? 0.641 18.953 -5.406 1 98.69 315 ALA A O 1
ATOM 2385 N N . ILE A 1 316 ? 1.583 18.641 -3.453 1 98.81 316 ILE A N 1
ATOM 2386 C CA . ILE A 1 316 ? 1.663 17.188 -3.594 1 98.81 316 ILE A CA 1
ATOM 2387 C C . ILE A 1 316 ? 0.257 16.594 -3.602 1 98.81 316 ILE A C 1
ATOM 2389 O O . ILE A 1 316 ? -0.043 15.711 -4.402 1 98.81 316 ILE A O 1
ATOM 2393 N N . ALA A 1 317 ? -0.61 17.078 -2.686 1 98.25 317 ALA A N 1
ATOM 2394 C CA . ALA A 1 317 ? -1.994 16.625 -2.645 1 98.25 317 ALA A CA 1
ATOM 2395 C C . ALA A 1 317 ? -2.693 16.859 -3.98 1 98.25 317 ALA A C 1
ATOM 2397 O O . ALA A 1 317 ? -3.422 16 -4.473 1 98.25 317 ALA A O 1
ATOM 2398 N N . LEU A 1 318 ? -2.479 18.016 -4.508 1 97.75 318 LEU A N 1
ATOM 2399 C CA . LEU A 1 318 ? -3.109 18.359 -5.777 1 97.75 318 LEU A CA 1
ATOM 2400 C C . LEU A 1 318 ? -2.541 17.516 -6.91 1 97.75 318 LEU A C 1
ATOM 2402 O O . LEU A 1 318 ? -3.26 17.172 -7.852 1 97.75 318 LEU A O 1
ATOM 2406 N N . ALA A 1 319 ? -1.256 17.203 -6.867 1 98.62 319 ALA A N 1
ATOM 2407 C CA . ALA A 1 319 ? -0.668 16.281 -7.836 1 98.62 319 ALA A CA 1
ATOM 2408 C C . ALA A 1 319 ? -1.309 14.891 -7.734 1 98.62 319 ALA A C 1
ATOM 2410 O O . ALA A 1 319 ? -1.576 14.25 -8.75 1 98.62 319 ALA A O 1
ATOM 2411 N N . ILE A 1 320 ? -1.559 14.438 -6.555 1 98.56 320 ILE A N 1
ATOM 2412 C CA . ILE A 1 320 ? -2.223 13.164 -6.316 1 98.56 320 ILE A CA 1
ATOM 2413 C C . ILE A 1 320 ? -3.623 13.188 -6.922 1 98.56 320 ILE A C 1
ATOM 2415 O O . ILE A 1 320 ? -4.031 12.242 -7.598 1 98.56 320 ILE A O 1
ATOM 2419 N N . ARG A 1 321 ? -4.32 14.273 -6.688 1 97.19 321 ARG A N 1
ATOM 2420 C CA . ARG A 1 321 ? -5.656 14.43 -7.254 1 97.19 321 ARG A CA 1
ATOM 2421 C C . ARG A 1 321 ? -5.613 14.375 -8.781 1 97.19 321 ARG A C 1
ATOM 2423 O O . ARG A 1 321 ? -6.477 13.75 -9.406 1 97.19 321 ARG A O 1
ATOM 2430 N N . GLU A 1 322 ? -4.645 15.07 -9.32 1 97.94 322 GLU A N 1
ATOM 2431 C CA . GLU A 1 322 ? -4.488 15.07 -10.773 1 97.94 322 GLU A CA 1
ATOM 2432 C C . GLU A 1 322 ? -4.207 13.664 -11.297 1 97.94 322 GLU A C 1
ATOM 2434 O O . GLU A 1 322 ? -4.754 13.258 -12.32 1 97.94 322 GLU A O 1
ATOM 2439 N N . SER A 1 323 ? -3.355 12.93 -10.617 1 98.69 323 SER A N 1
ATOM 2440 C CA . SER A 1 323 ? -3.059 11.555 -11.016 1 98.69 323 SER A CA 1
ATOM 2441 C C . SER A 1 323 ? -4.316 10.695 -11.008 1 98.69 323 SER A C 1
ATOM 2443 O O . SER A 1 323 ? -4.57 9.945 -11.953 1 98.69 323 SER A O 1
ATOM 2445 N N . ALA A 1 324 ? -5.09 10.789 -9.969 1 97.62 324 ALA A N 1
ATOM 2446 C CA . ALA A 1 324 ? -6.324 10.016 -9.852 1 97.62 324 ALA A CA 1
ATOM 2447 C C . ALA A 1 324 ? -7.293 10.352 -10.977 1 97.62 324 ALA A C 1
ATOM 2449 O O . ALA A 1 324 ? -8 9.477 -11.484 1 97.62 324 ALA A O 1
ATOM 2450 N N . ARG A 1 325 ? -7.332 11.57 -11.336 1 96.56 325 ARG A N 1
ATOM 2451 C CA . ARG A 1 325 ? -8.258 12.047 -12.359 1 96.56 325 ARG A CA 1
ATOM 2452 C C . ARG A 1 325 ? -7.816 11.586 -13.75 1 96.56 325 ARG A C 1
ATOM 2454 O O . ARG A 1 325 ? -8.648 11.195 -14.57 1 96.56 325 ARG A O 1
ATOM 2461 N N . THR A 1 326 ? -6.504 11.602 -14.008 1 98.19 326 THR A N 1
ATOM 2462 C CA . THR A 1 326 ? -6.016 11.422 -15.375 1 98.19 326 THR A CA 1
ATOM 2463 C C . THR A 1 326 ? -5.551 9.992 -15.602 1 98.19 326 THR A C 1
ATOM 2465 O O . THR A 1 326 ? -5.379 9.562 -16.75 1 98.19 326 THR A O 1
ATOM 2468 N N . GLY A 1 327 ? -5.281 9.273 -14.578 1 98.25 327 GLY A N 1
ATOM 2469 C CA . GLY A 1 327 ? -4.723 7.938 -14.711 1 98.25 327 GLY A CA 1
ATOM 2470 C C . GLY A 1 327 ? -3.262 7.938 -15.117 1 98.25 327 GLY A C 1
ATOM 2471 O O . GLY A 1 327 ? -2.795 7.004 -15.773 1 98.25 327 GLY A O 1
ATOM 2472 N N . ARG A 1 328 ? -2.58 9.016 -14.773 1 98.44 328 ARG A N 1
ATOM 2473 C CA . ARG A 1 328 ? -1.183 9.156 -15.172 1 98.44 328 ARG A CA 1
ATOM 2474 C C . ARG A 1 328 ? -0.296 9.438 -13.961 1 98.44 328 ARG A C 1
ATOM 2476 O O . ARG A 1 328 ? -0.753 10.016 -12.977 1 98.44 328 ARG A O 1
ATOM 2483 N N . GLN A 1 329 ? 0.877 8.969 -14.102 1 98.69 329 GLN A N 1
ATOM 2484 C CA . GLN A 1 329 ? 1.908 9.43 -13.18 1 98.69 329 GLN A CA 1
ATOM 2485 C C . GLN A 1 329 ? 2.131 10.938 -13.32 1 98.69 329 GLN A C 1
ATOM 2487 O O . GLN A 1 329 ? 2.227 11.453 -14.43 1 98.69 329 GLN A O 1
ATOM 2492 N N . ILE A 1 330 ? 2.182 11.672 -12.172 1 98.81 330 ILE A N 1
ATOM 2493 C CA . ILE A 1 330 ? 2.338 13.125 -12.195 1 98.81 330 ILE A CA 1
ATOM 2494 C C . ILE A 1 330 ? 3.66 13.508 -11.539 1 98.81 330 ILE A C 1
ATOM 2496 O O . ILE A 1 330 ? 3.986 13.023 -10.453 1 98.81 330 ILE A O 1
ATOM 2500 N N . GLU A 1 331 ? 4.441 14.289 -12.219 1 98.5 331 GLU A N 1
ATOM 2501 C CA . GLU A 1 331 ? 5.621 14.891 -11.602 1 98.5 331 GLU A CA 1
ATOM 2502 C C . GLU A 1 331 ? 5.23 15.961 -10.586 1 98.5 331 GLU A C 1
ATOM 2504 O O . GLU A 1 331 ? 4.355 16.781 -10.852 1 98.5 331 GLU A O 1
ATOM 2509 N N . VAL A 1 332 ? 5.852 15.891 -9.422 1 98 332 VAL A N 1
ATOM 2510 C CA . VAL A 1 332 ? 5.535 16.828 -8.344 1 98 332 VAL A CA 1
ATOM 2511 C C . VAL A 1 332 ? 6.395 18.078 -8.484 1 98 332 VAL A C 1
ATOM 2513 O O . VAL A 1 332 ? 7.625 18 -8.523 1 98 332 VAL A O 1
ATOM 2516 N N . GLU A 1 333 ? 5.77 19.219 -8.562 1 95.38 333 GLU A N 1
ATOM 2517 C CA . GLU A 1 333 ? 6.441 20.516 -8.578 1 95.38 333 GLU A CA 1
ATOM 2518 C C . GLU A 1 333 ? 6.07 21.359 -7.355 1 95.38 333 GLU A C 1
ATOM 2520 O O . GLU A 1 333 ? 4.898 21.672 -7.141 1 95.38 333 GLU A O 1
ATOM 2525 N N . ILE A 1 334 ? 7.059 21.594 -6.57 1 94.06 334 ILE A N 1
ATOM 2526 C CA . ILE A 1 334 ? 6.848 22.469 -5.414 1 94.06 334 ILE A CA 1
ATOM 2527 C C . ILE A 1 334 ? 7.375 23.859 -5.719 1 94.06 334 ILE A C 1
ATOM 2529 O O . ILE A 1 334 ? 8.578 24.047 -5.898 1 94.06 334 ILE A O 1
ATOM 2533 N N . PRO A 1 335 ? 6.555 24.844 -5.824 1 87.5 335 PRO A N 1
ATOM 2534 C CA . PRO A 1 335 ? 6.98 26.188 -6.227 1 87.5 335 PRO A CA 1
ATOM 2535 C C . PRO A 1 335 ? 7.871 26.859 -5.188 1 87.5 335 PRO A C 1
ATOM 2537 O O . PRO A 1 335 ? 7.754 26.578 -3.99 1 87.5 335 PRO A O 1
ATOM 2540 N N . MET B 1 1 ? -9 -49.75 -10.625 1 50.22 1 MET B N 1
ATOM 2541 C CA . MET B 1 1 ? -7.734 -49.219 -10.133 1 50.22 1 MET B CA 1
ATOM 2542 C C . MET B 1 1 ? -7.387 -47.906 -10.836 1 50.22 1 MET B C 1
ATOM 2544 O O . MET B 1 1 ? -7.66 -47.75 -12.031 1 50.22 1 MET B O 1
ATOM 2548 N N . SER B 1 2 ? -7.016 -46.781 -9.945 1 71.5 2 SER B N 1
ATOM 2549 C CA . SER B 1 2 ? -6.793 -45.5 -10.602 1 71.5 2 SER B CA 1
ATOM 2550 C C . SER B 1 2 ? -5.617 -45.562 -11.57 1 71.5 2 SER B C 1
ATOM 2552 O O . SER B 1 2 ? -4.648 -46.281 -11.328 1 71.5 2 SER B O 1
ATOM 2554 N N . LYS B 1 3 ? -5.809 -45.062 -12.695 1 88.69 3 LYS B N 1
ATOM 2555 C CA . LYS B 1 3 ? -4.828 -45.094 -13.781 1 88.69 3 LYS B CA 1
ATOM 2556 C C . LYS B 1 3 ? -3.48 -44.562 -13.312 1 88.69 3 LYS B C 1
ATOM 2558 O O . LYS B 1 3 ? -3.422 -43.5 -12.656 1 88.69 3 LYS B O 1
ATOM 2563 N N . HIS B 1 4 ? -2.443 -45.344 -13.453 1 95.62 4 HIS B N 1
ATOM 2564 C CA . HIS B 1 4 ? -1.087 -44.969 -13.078 1 95.62 4 HIS B CA 1
ATOM 2565 C C . HIS B 1 4 ? -0.606 -43.781 -13.914 1 95.62 4 HIS B C 1
ATOM 2567 O O . HIS B 1 4 ? -0.826 -43.719 -15.133 1 95.62 4 HIS B O 1
ATOM 2573 N N . ILE B 1 5 ? 0.01 -42.844 -13.289 1 98 5 ILE B N 1
ATOM 2574 C CA . ILE B 1 5 ? 0.582 -41.688 -13.984 1 98 5 ILE B CA 1
ATOM 2575 C C . ILE B 1 5 ? 2.105 -41.781 -13.961 1 98 5 ILE B C 1
ATOM 2577 O O . ILE B 1 5 ? 2.721 -41.688 -12.898 1 98 5 ILE B O 1
ATOM 2581 N N . GLY B 1 6 ? 2.713 -42.062 -15.086 1 98.5 6 GLY B N 1
ATOM 2582 C CA . GLY B 1 6 ? 4.152 -41.969 -15.25 1 98.5 6 GLY B CA 1
ATOM 2583 C C . GLY B 1 6 ? 4.605 -40.531 -15.586 1 98.5 6 GLY B C 1
ATOM 2584 O O . GLY B 1 6 ? 4.27 -40 -16.641 1 98.5 6 GLY B O 1
ATOM 2585 N N . TRP B 1 7 ? 5.422 -39.938 -14.695 1 98.81 7 TRP B N 1
ATOM 2586 C CA . TRP B 1 7 ? 5.863 -38.562 -14.836 1 98.81 7 TRP B CA 1
ATOM 2587 C C . TRP B 1 7 ? 7.254 -38.5 -15.461 1 98.81 7 TRP B C 1
ATOM 2589 O O . TRP B 1 7 ? 8.086 -39.375 -15.234 1 98.81 7 TRP B O 1
ATOM 2599 N N . ALA B 1 8 ? 7.5 -37.531 -16.203 1 98.88 8 ALA B N 1
ATOM 2600 C CA . ALA B 1 8 ? 8.852 -37.062 -16.516 1 98.88 8 ALA B CA 1
ATOM 2601 C C . ALA B 1 8 ? 9.039 -35.594 -16.156 1 98.88 8 ALA B C 1
ATOM 2603 O O . ALA B 1 8 ? 8.117 -34.812 -16.281 1 98.88 8 ALA B O 1
ATOM 2604 N N . LEU B 1 9 ? 10.203 -35.25 -15.695 1 98.88 9 LEU B N 1
ATOM 2605 C CA . LEU B 1 9 ? 10.562 -33.875 -15.391 1 98.88 9 LEU B CA 1
ATOM 2606 C C . LEU B 1 9 ? 11.297 -33.219 -16.562 1 98.88 9 LEU B C 1
ATOM 2608 O O . LEU B 1 9 ? 12.312 -33.75 -17.031 1 98.88 9 LEU B O 1
ATOM 2612 N N . ILE B 1 10 ? 10.719 -32.188 -17.094 1 98.69 10 ILE B N 1
ATOM 2613 C CA . ILE B 1 10 ? 11.398 -31.391 -18.125 1 98.69 10 ILE B CA 1
ATOM 2614 C C . ILE B 1 10 ? 12.102 -30.219 -17.469 1 98.69 10 ILE B C 1
ATOM 2616 O O . ILE B 1 10 ? 11.523 -29.125 -17.344 1 98.69 10 ILE B O 1
ATOM 2620 N N . GLY B 1 11 ? 13.359 -30.422 -17.125 1 97.75 11 GLY B N 1
ATOM 2621 C CA . GLY B 1 11 ? 14.164 -29.5 -16.328 1 97.75 11 GLY B CA 1
ATOM 2622 C C . GLY B 1 11 ? 14.609 -30.078 -15.008 1 97.75 11 GLY B C 1
ATOM 2623 O O . GLY B 1 11 ? 13.789 -30.547 -14.219 1 97.75 1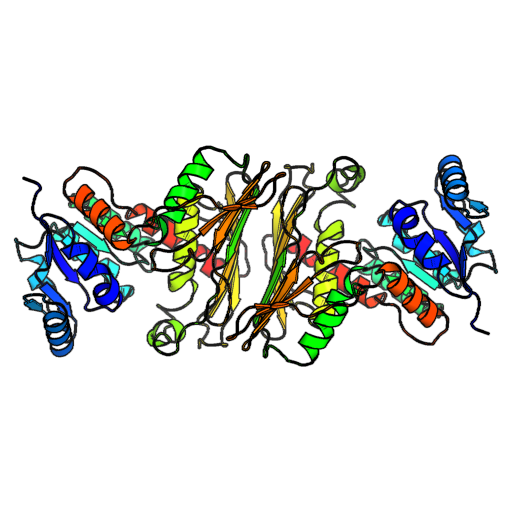1 GLY B O 1
ATOM 2624 N N . ALA B 1 12 ? 15.938 -30.125 -14.742 1 97 12 ALA B N 1
ATOM 2625 C CA . ALA B 1 12 ? 16.516 -30.469 -13.445 1 97 12 ALA B CA 1
ATOM 2626 C C . ALA B 1 12 ? 16.594 -29.25 -12.539 1 97 12 ALA B C 1
ATOM 2628 O O . ALA B 1 12 ? 17.703 -28.781 -12.195 1 97 12 ALA B O 1
ATOM 2629 N N . SER B 1 13 ? 15.461 -28.828 -12.102 1 94.31 13 SER B N 1
ATOM 2630 C CA . SER B 1 13 ? 15.344 -27.516 -11.477 1 94.31 13 SER B CA 1
ATOM 2631 C C . SER B 1 13 ? 15.352 -27.625 -9.953 1 94.31 13 SER B C 1
ATOM 2633 O O . SER B 1 13 ? 15.109 -28.703 -9.406 1 94.31 13 SER B O 1
ATOM 2635 N N . ASN B 1 14 ? 15.602 -26.516 -9.258 1 91.94 14 ASN B N 1
ATOM 2636 C CA . ASN B 1 14 ? 15.555 -26.453 -7.801 1 91.94 14 ASN B CA 1
ATOM 2637 C C . ASN B 1 14 ? 14.141 -26.703 -7.277 1 91.94 14 ASN B C 1
ATOM 2639 O O . ASN B 1 14 ? 13.953 -27.375 -6.266 1 91.94 14 ASN B O 1
ATOM 2643 N N . VAL B 1 15 ? 13.164 -26.109 -7.93 1 94.62 15 VAL B N 1
ATOM 2644 C CA . VAL B 1 15 ? 11.789 -26.266 -7.484 1 94.62 15 VAL B CA 1
ATOM 2645 C C . VAL B 1 15 ? 11.383 -27.734 -7.586 1 94.62 15 VAL B C 1
ATOM 2647 O O . VAL B 1 15 ? 10.664 -28.25 -6.73 1 94.62 15 VAL B O 1
ATOM 2650 N N . ALA B 1 16 ? 11.789 -28.406 -8.656 1 97.25 16 ALA B N 1
ATOM 2651 C CA . ALA B 1 16 ? 11.516 -29.844 -8.789 1 97.25 16 ALA B CA 1
ATOM 2652 C C . ALA B 1 16 ? 12.148 -30.625 -7.645 1 97.25 16 ALA B C 1
ATOM 2654 O O . ALA B 1 16 ? 11.477 -31.438 -7.004 1 97.25 16 ALA B O 1
ATOM 2655 N N . ARG B 1 17 ? 13.398 -30.312 -7.375 1 96.5 17 ARG B N 1
ATOM 2656 C CA . ARG B 1 17 ? 14.148 -31.016 -6.336 1 96.5 17 ARG B CA 1
ATOM 2657 C C . ARG B 1 17 ? 13.539 -30.766 -4.961 1 96.5 17 ARG B C 1
ATOM 2659 O O . ARG B 1 17 ? 13.367 -31.688 -4.172 1 96.5 17 ARG B O 1
ATOM 2666 N N . GLN B 1 18 ? 13.133 -29.562 -4.734 1 95.62 18 GLN B N 1
ATOM 2667 C CA . GLN B 1 18 ? 12.75 -29.156 -3.387 1 95.62 18 GLN B CA 1
ATOM 2668 C C . GLN B 1 18 ? 11.305 -29.547 -3.088 1 95.62 18 GLN B C 1
ATOM 2670 O O . GLN B 1 18 ? 10.969 -29.859 -1.944 1 95.62 18 GLN B O 1
ATOM 2675 N N . TRP B 1 19 ? 10.477 -29.547 -4.148 1 97.38 19 TRP B N 1
ATOM 2676 C CA . TRP B 1 19 ? 9.062 -29.594 -3.799 1 97.38 19 TRP B CA 1
ATOM 2677 C C . TRP B 1 19 ? 8.328 -30.625 -4.645 1 97.38 19 TRP B C 1
ATOM 2679 O O . TRP B 1 19 ? 7.531 -31.422 -4.125 1 97.38 19 TRP B O 1
ATOM 2689 N N . ILE B 1 20 ? 8.648 -30.781 -5.871 1 98.44 20 ILE B N 1
ATOM 2690 C CA . ILE B 1 20 ? 7.762 -31.438 -6.824 1 98.44 20 ILE B CA 1
ATOM 2691 C C . ILE B 1 20 ? 7.996 -32.938 -6.781 1 98.44 20 ILE B C 1
ATOM 2693 O O . ILE B 1 20 ? 7.043 -33.719 -6.855 1 98.44 20 ILE B O 1
ATOM 2697 N N . ILE B 1 21 ? 9.234 -33.375 -6.711 1 98.62 21 ILE B N 1
ATOM 2698 C CA . ILE B 1 21 ? 9.57 -34.781 -6.711 1 98.62 21 ILE B CA 1
ATOM 2699 C C . ILE B 1 21 ? 8.852 -35.469 -5.559 1 98.62 21 ILE B C 1
ATOM 2701 O O . ILE B 1 21 ? 8.148 -36.469 -5.77 1 98.62 21 ILE B O 1
ATOM 2705 N N . ASP B 1 22 ? 8.984 -34.906 -4.383 1 98.12 22 ASP B N 1
ATOM 2706 C CA . ASP B 1 22 ? 8.297 -35.469 -3.223 1 98.12 22 ASP B CA 1
ATOM 2707 C C . ASP B 1 22 ? 6.781 -35.469 -3.426 1 98.12 22 ASP B C 1
ATOM 2709 O O . ASP B 1 22 ? 6.105 -36.438 -3.092 1 98.12 22 ASP B O 1
ATOM 2713 N N . ALA B 1 23 ? 6.262 -34.438 -3.986 1 98.62 23 ALA B N 1
ATOM 2714 C CA . ALA B 1 23 ? 4.824 -34.281 -4.188 1 98.62 23 ALA B CA 1
ATOM 2715 C C . ALA B 1 23 ? 4.285 -35.312 -5.152 1 98.62 23 ALA B C 1
ATOM 2717 O O . ALA B 1 23 ? 3.166 -35.812 -4.984 1 98.62 23 ALA B O 1
ATOM 2718 N N . ILE B 1 24 ? 5.035 -35.656 -6.184 1 98.25 24 ILE B N 1
ATOM 2719 C CA . ILE B 1 24 ? 4.633 -36.688 -7.133 1 98.25 24 ILE B CA 1
ATOM 2720 C C . ILE B 1 24 ? 4.684 -38.062 -6.461 1 98.25 24 ILE B C 1
ATOM 2722 O O . ILE B 1 24 ? 3.75 -38.844 -6.586 1 98.25 24 ILE B O 1
ATOM 2726 N N . GLN B 1 25 ? 5.707 -38.281 -5.738 1 97.06 25 GLN B N 1
ATOM 2727 C CA . GLN B 1 25 ? 5.988 -39.625 -5.191 1 97.06 25 GLN B CA 1
ATOM 2728 C C . GLN B 1 25 ? 4.961 -40 -4.133 1 97.06 25 GLN B C 1
ATOM 2730 O O . GLN B 1 25 ? 4.664 -41.188 -3.947 1 97.06 25 GLN B O 1
ATOM 2735 N N . VAL B 1 26 ? 4.402 -39.031 -3.451 1 97.12 26 VAL B N 1
ATOM 2736 C CA . VAL B 1 26 ? 3.461 -39.344 -2.379 1 97.12 26 VAL B CA 1
ATOM 2737 C C . VAL B 1 26 ? 2.084 -39.625 -2.969 1 97.12 26 VAL B C 1
ATOM 2739 O O . VAL B 1 26 ? 1.202 -40.156 -2.275 1 97.12 26 VAL B O 1
ATOM 2742 N N . GLN B 1 27 ? 1.877 -39.281 -4.215 1 96.62 27 GLN B N 1
ATOM 2743 C CA . GLN B 1 27 ? 0.592 -39.562 -4.844 1 96.62 27 GLN B CA 1
ATOM 2744 C C . GLN B 1 27 ? 0.437 -41.062 -5.137 1 96.62 27 GLN B C 1
ATOM 2746 O O . GLN B 1 27 ? 1.39 -41.719 -5.562 1 96.62 27 GLN B O 1
ATOM 2751 N N . ALA B 1 28 ? -0.719 -41.5 -4.934 1 93.56 28 ALA B N 1
ATOM 2752 C CA . ALA B 1 28 ? -0.988 -42.875 -5.262 1 93.56 28 ALA B CA 1
ATOM 2753 C C . ALA B 1 28 ? -0.848 -43.125 -6.762 1 93.56 28 ALA B C 1
ATOM 2755 O O . ALA B 1 28 ? -1.248 -42.312 -7.574 1 93.56 28 ALA B O 1
ATOM 2756 N N . ASN B 1 29 ? -0.314 -44.281 -7.109 1 95.19 29 ASN B N 1
ATOM 2757 C CA . ASN B 1 29 ? -0.224 -44.719 -8.492 1 95.19 29 ASN B CA 1
ATOM 2758 C C . ASN B 1 29 ? 0.499 -43.719 -9.375 1 95.19 29 ASN B C 1
ATOM 2760 O O . ASN B 1 29 ? 0.008 -43.375 -10.445 1 95.19 29 ASN B O 1
ATOM 2764 N N . SER B 1 30 ? 1.604 -43.156 -8.883 1 97.31 30 SER B N 1
ATOM 2765 C CA . SER B 1 30 ? 2.438 -42.219 -9.633 1 97.31 30 SER B CA 1
ATOM 2766 C C . SER B 1 30 ? 3.914 -42.594 -9.508 1 97.31 30 SER B C 1
ATOM 2768 O O . SER B 1 30 ? 4.352 -43.094 -8.477 1 97.31 30 SER B O 1
ATOM 2770 N N . SER B 1 31 ? 4.633 -42.375 -10.523 1 97.81 31 SER B N 1
ATOM 2771 C CA . SER B 1 31 ? 6.082 -42.562 -10.492 1 97.81 31 SER B CA 1
ATOM 2772 C C . SER B 1 31 ? 6.781 -41.562 -11.438 1 97.81 31 SER B C 1
ATOM 2774 O O . SER B 1 31 ? 6.184 -41.094 -12.398 1 97.81 31 SER B O 1
ATOM 2776 N N . ILE B 1 32 ? 7.992 -41.25 -11.133 1 98.69 32 ILE B N 1
ATOM 2777 C CA . ILE B 1 32 ? 8.836 -40.438 -12.008 1 98.69 32 ILE B CA 1
ATOM 2778 C C . ILE B 1 32 ? 9.781 -41.344 -12.797 1 98.69 32 ILE B C 1
ATOM 2780 O O . ILE B 1 32 ? 10.523 -42.125 -12.211 1 98.69 32 ILE B O 1
ATOM 2784 N N . LEU B 1 33 ? 9.789 -41.156 -14.078 1 98.69 33 LEU B N 1
ATOM 2785 C CA . LEU B 1 33 ? 10.469 -42.156 -14.93 1 98.69 33 LEU B CA 1
ATOM 2786 C C . LEU B 1 33 ? 11.742 -41.562 -15.516 1 98.69 33 LEU B C 1
ATOM 2788 O O . LEU B 1 33 ? 12.672 -42.281 -15.859 1 98.69 33 LEU B O 1
ATOM 2792 N N . ASN B 1 34 ? 11.734 -40.281 -15.672 1 98.69 34 ASN B N 1
ATOM 2793 C CA . ASN B 1 34 ? 12.82 -39.625 -16.406 1 98.69 34 ASN B CA 1
ATOM 2794 C C . ASN B 1 34 ? 12.953 -38.156 -16.047 1 98.69 34 ASN B C 1
ATOM 2796 O O . ASN B 1 34 ? 11.992 -37.531 -15.562 1 98.69 34 ASN B O 1
ATOM 2800 N N . VAL B 1 35 ? 14.156 -37.562 -16.234 1 98.81 35 VAL B N 1
ATOM 2801 C CA . VAL B 1 35 ? 14.383 -36.125 -16.094 1 98.81 35 VAL B CA 1
ATOM 2802 C C . VAL B 1 35 ? 15.219 -35.625 -17.266 1 98.81 35 VAL B C 1
ATOM 2804 O O . VAL B 1 35 ? 16.203 -36.25 -17.656 1 98.81 35 VAL B O 1
ATOM 2807 N N . LEU B 1 36 ? 14.766 -34.531 -17.844 1 98.75 36 LEU B N 1
ATOM 2808 C CA . LEU B 1 36 ? 15.484 -33.844 -18.906 1 98.75 36 LEU B CA 1
ATOM 2809 C C . LEU B 1 36 ? 16.391 -32.75 -18.359 1 98.75 36 LEU B C 1
ATOM 2811 O O . LEU B 1 36 ? 15.961 -31.953 -17.531 1 98.75 36 LEU B O 1
ATOM 2815 N N . SER B 1 37 ? 17.625 -32.719 -18.766 1 97.69 37 SER B N 1
ATOM 2816 C CA . SER B 1 37 ? 18.562 -31.625 -18.562 1 97.69 37 SER B CA 1
ATOM 2817 C C . SER B 1 37 ? 19.391 -31.359 -19.812 1 97.69 37 SER B C 1
ATOM 2819 O O . SER B 1 37 ? 19.734 -32.281 -20.547 1 97.69 37 SER B O 1
ATOM 2821 N N . SER B 1 38 ? 19.656 -30.078 -20 1 95.25 38 SER B N 1
ATOM 2822 C CA . SER B 1 38 ? 20.484 -29.75 -21.156 1 95.25 38 SER B CA 1
ATOM 2823 C C . SER B 1 38 ? 21.906 -30.297 -20.984 1 95.25 38 SER B C 1
ATOM 2825 O O . SER B 1 38 ? 22.625 -30.484 -21.953 1 95.25 38 SER B O 1
ATOM 2827 N N . SER B 1 39 ? 22.344 -30.516 -19.75 1 96.88 39 SER B N 1
ATOM 2828 C CA . SER B 1 39 ? 23.641 -31.094 -19.422 1 96.88 39 SER B CA 1
ATOM 2829 C C . SER B 1 39 ? 23.516 -32.531 -18.984 1 96.88 39 SER B C 1
ATOM 2831 O O . SER B 1 39 ? 22.797 -32.844 -18.016 1 96.88 39 SER B O 1
ATOM 2833 N N . ASP B 1 40 ? 24.234 -33.375 -19.688 1 97.31 40 ASP B N 1
ATOM 2834 C CA . ASP B 1 40 ? 24.219 -34.781 -19.328 1 97.31 40 ASP B CA 1
ATOM 2835 C C . ASP B 1 40 ? 24.688 -35 -17.891 1 97.31 40 ASP B C 1
ATOM 2837 O O . ASP B 1 40 ? 24.062 -35.75 -17.141 1 97.31 40 ASP B O 1
ATOM 2841 N N . GLU B 1 41 ? 25.719 -34.312 -17.562 1 97.88 41 GLU B N 1
ATOM 2842 C CA . GLU B 1 41 ? 26.281 -34.438 -16.219 1 97.88 41 GLU B CA 1
ATOM 2843 C C . GLU B 1 41 ? 25.297 -33.969 -15.156 1 97.88 41 GLU B C 1
ATOM 2845 O O . GLU B 1 41 ? 25.094 -34.656 -14.148 1 97.88 41 GLU B O 1
ATOM 2850 N N . ARG B 1 42 ? 24.672 -32.844 -15.391 1 96.62 42 ARG B N 1
ATOM 2851 C CA . ARG B 1 42 ? 23.703 -32.312 -14.438 1 96.62 42 ARG B CA 1
ATOM 2852 C C . ARG B 1 42 ? 22.484 -33.219 -14.32 1 96.62 42 ARG B C 1
ATOM 2854 O O . ARG B 1 42 ? 21.969 -33.438 -13.227 1 96.62 42 ARG B O 1
ATOM 2861 N N . GLY B 1 43 ? 22.062 -33.719 -15.445 1 97.88 43 GLY B N 1
ATOM 2862 C CA . GLY B 1 43 ? 20.938 -34.656 -15.43 1 97.88 43 GLY B CA 1
ATOM 2863 C C . GLY B 1 43 ? 21.203 -35.938 -14.664 1 97.88 43 GLY B C 1
ATOM 2864 O O . GLY B 1 43 ? 20.375 -36.375 -13.867 1 97.88 43 GLY B O 1
ATOM 2865 N N . ALA B 1 44 ? 22.375 -36.438 -14.906 1 98.25 44 ALA B N 1
ATOM 2866 C CA . ALA B 1 44 ? 22.766 -37.656 -14.234 1 98.25 44 ALA B CA 1
ATOM 2867 C C . ALA B 1 44 ? 22.844 -37.469 -12.727 1 98.25 44 ALA B C 1
ATOM 2869 O O . ALA B 1 44 ? 22.344 -38.281 -11.953 1 98.25 44 ALA B O 1
ATOM 2870 N N . LYS B 1 45 ? 23.5 -36.438 -12.367 1 98.25 45 LYS B N 1
ATOM 2871 C CA . LYS B 1 45 ? 23.625 -36.125 -10.953 1 98.25 45 LYS B CA 1
ATOM 2872 C C . LYS B 1 45 ? 22.266 -35.906 -10.305 1 98.25 45 LYS B C 1
ATOM 2874 O O . LYS B 1 45 ? 22 -36.438 -9.219 1 98.25 45 LYS B O 1
ATOM 2879 N N . PHE B 1 46 ? 21.438 -35.188 -10.945 1 98.31 46 PHE B N 1
ATOM 2880 C CA . PHE B 1 46 ? 20.109 -34.875 -10.453 1 98.31 46 PHE B CA 1
ATOM 2881 C C . PHE B 1 46 ? 19.297 -36.156 -10.289 1 98.31 46 PHE B C 1
ATOM 2883 O O . PHE B 1 46 ? 18.641 -36.375 -9.266 1 98.31 46 PHE B O 1
ATOM 2890 N N . ALA B 1 47 ? 19.297 -37.031 -11.289 1 98.44 47 ALA B N 1
ATOM 2891 C CA . ALA B 1 47 ? 18.578 -38.281 -11.25 1 98.44 47 ALA B CA 1
ATOM 2892 C C . ALA B 1 47 ? 19.047 -39.156 -10.094 1 98.44 47 ALA B C 1
ATOM 2894 O O . ALA B 1 47 ? 18.234 -39.688 -9.328 1 98.44 47 ALA B O 1
ATOM 2895 N N . ALA B 1 48 ? 20.312 -39.219 -9.961 1 98.19 48 ALA B N 1
ATOM 2896 C CA . ALA B 1 48 ? 20.906 -40.062 -8.914 1 98.19 48 ALA B CA 1
ATOM 2897 C C . ALA B 1 48 ? 20.531 -39.531 -7.527 1 98.19 48 ALA B C 1
ATOM 2899 O O . ALA B 1 48 ? 20.141 -40.312 -6.656 1 98.19 48 ALA B O 1
ATOM 2900 N N . GLU B 1 49 ? 20.625 -38.281 -7.363 1 97.94 49 GLU B N 1
ATOM 2901 C CA . GLU B 1 49 ? 20.391 -37.656 -6.066 1 97.94 49 GLU B CA 1
ATOM 2902 C C . GLU B 1 49 ? 18.922 -37.75 -5.672 1 97.94 49 GLU B C 1
ATOM 2904 O O . GLU B 1 49 ? 18.578 -37.719 -4.488 1 97.94 49 GLU B O 1
ATOM 2909 N N . ASN B 1 50 ? 18.031 -37.906 -6.703 1 97.88 50 ASN B N 1
ATOM 2910 C CA . ASN B 1 50 ? 16.609 -37.812 -6.406 1 97.88 50 ASN B CA 1
ATOM 2911 C C . ASN B 1 50 ? 15.898 -39.156 -6.691 1 97.88 50 ASN B C 1
ATOM 2913 O O . ASN B 1 50 ? 14.664 -39.188 -6.699 1 97.88 50 ASN B O 1
ATOM 2917 N N . GLY B 1 51 ? 16.609 -40.188 -6.961 1 97.12 51 GLY B N 1
ATOM 2918 C CA . GLY B 1 51 ? 16.062 -41.5 -7.152 1 97.12 51 GLY B CA 1
ATOM 2919 C C . GLY B 1 51 ? 15.234 -41.625 -8.414 1 97.12 51 GLY B C 1
ATOM 2920 O O . GLY B 1 51 ? 14.195 -42.312 -8.422 1 97.12 51 GLY B O 1
ATOM 2921 N N . ILE B 1 52 ? 15.578 -40.938 -9.461 1 98.44 52 ILE B N 1
ATOM 2922 C CA . ILE B 1 52 ? 14.922 -41.031 -10.766 1 98.44 52 ILE B CA 1
ATOM 2923 C C . ILE B 1 52 ? 15.664 -42.062 -11.641 1 98.44 52 ILE B C 1
ATOM 2925 O O . ILE B 1 52 ? 16.891 -41.969 -11.789 1 98.44 52 ILE B O 1
ATOM 2929 N N . PRO B 1 53 ? 15.023 -42.969 -12.172 1 98.12 53 PRO B N 1
ATOM 2930 C CA . PRO B 1 53 ? 15.68 -44.125 -12.789 1 98.12 53 PRO B CA 1
ATOM 2931 C C . PRO B 1 53 ? 16.453 -43.781 -14.047 1 98.12 53 PRO B C 1
ATOM 2933 O O . PRO B 1 53 ? 17.375 -44.5 -14.445 1 98.12 53 PRO B O 1
ATOM 2936 N N . ALA B 1 54 ? 16.062 -42.656 -14.719 1 98.44 54 ALA B N 1
ATOM 2937 C CA . ALA B 1 54 ? 16.719 -42.312 -15.984 1 98.44 54 ALA B CA 1
ATOM 2938 C C . ALA B 1 54 ? 16.844 -40.812 -16.156 1 98.44 54 ALA B C 1
ATOM 2940 O O . ALA B 1 54 ? 16.156 -40.031 -15.477 1 98.44 54 ALA B O 1
ATOM 2941 N N . HIS B 1 55 ? 17.781 -40.406 -16.984 1 98.62 55 HIS B N 1
ATOM 2942 C CA . HIS B 1 55 ? 17.938 -39 -17.438 1 98.62 55 HIS B CA 1
ATOM 2943 C C . HIS B 1 55 ? 18.219 -38.938 -18.938 1 98.62 55 HIS B C 1
ATOM 2945 O O . HIS B 1 55 ? 18.578 -39.938 -19.547 1 98.62 55 HIS B O 1
ATOM 2951 N N . THR B 1 56 ? 17.953 -37.781 -19.516 1 98.69 56 THR B N 1
ATOM 2952 C CA . THR B 1 56 ? 18.188 -37.625 -20.953 1 98.69 56 THR B CA 1
ATOM 2953 C C . THR B 1 56 ? 18.484 -36.156 -21.281 1 98.69 56 THR B C 1
ATOM 2955 O O . THR B 1 56 ? 18.156 -35.25 -20.516 1 98.69 56 THR B O 1
ATOM 2958 N N . THR B 1 57 ? 19.109 -35.875 -22.375 1 98.38 57 THR B N 1
ATOM 2959 C CA . THR B 1 57 ? 19.312 -34.531 -22.906 1 98.38 57 THR B CA 1
ATOM 2960 C C . THR B 1 57 ? 18.406 -34.281 -24.109 1 98.38 57 THR B C 1
ATOM 2962 O O . THR B 1 57 ? 18.422 -33.188 -24.688 1 98.38 57 THR B O 1
ATOM 2965 N N . ASP B 1 58 ? 17.672 -35.312 -24.422 1 98.12 58 ASP B N 1
ATOM 2966 C CA . ASP B 1 58 ? 16.781 -35.25 -25.578 1 98.12 58 ASP B CA 1
ATOM 2967 C C . ASP B 1 58 ? 15.32 -35.375 -25.156 1 98.12 58 ASP B C 1
ATOM 2969 O O . ASP B 1 58 ? 14.891 -36.438 -24.719 1 98.12 58 ASP B O 1
ATOM 2973 N N . ILE B 1 59 ? 14.578 -34.344 -25.422 1 98.25 59 ILE B N 1
ATOM 2974 C CA . ILE B 1 59 ? 13.188 -34.281 -24.984 1 98.25 59 ILE B CA 1
ATOM 2975 C C . ILE B 1 59 ? 12.391 -35.375 -25.703 1 98.25 59 ILE B C 1
ATOM 2977 O O . ILE B 1 59 ? 11.414 -35.906 -25.172 1 98.25 59 ILE B O 1
ATOM 2981 N N . ASN B 1 60 ? 12.812 -35.812 -26.859 1 98.25 60 ASN B N 1
ATOM 2982 C CA . ASN B 1 60 ? 12.102 -36.844 -27.625 1 98.25 60 ASN B CA 1
ATOM 2983 C C . ASN B 1 60 ? 12.078 -38.156 -26.891 1 98.25 60 ASN B C 1
ATOM 2985 O O . ASN B 1 60 ? 11.125 -38.938 -27.016 1 98.25 60 ASN B O 1
ATOM 2989 N N . ALA B 1 61 ? 13.141 -38.406 -26.125 1 98.31 61 ALA B N 1
ATOM 2990 C CA . ALA B 1 61 ? 13.18 -39.625 -25.328 1 98.31 61 ALA B CA 1
ATOM 2991 C C . ALA B 1 61 ? 12.008 -39.688 -24.344 1 98.31 61 ALA B C 1
ATOM 2993 O O . ALA B 1 61 ? 11.492 -40.781 -24.062 1 98.31 61 ALA B O 1
ATOM 2994 N N . ILE B 1 62 ? 11.594 -38.562 -23.891 1 98.56 62 ILE B N 1
ATOM 2995 C CA . ILE B 1 62 ? 10.469 -38.469 -22.953 1 98.56 62 ILE B CA 1
ATOM 2996 C C . ILE B 1 62 ? 9.156 -38.5 -23.734 1 98.56 62 ILE B C 1
ATOM 2998 O O . ILE B 1 62 ? 8.25 -39.25 -23.375 1 98.56 62 ILE B O 1
ATOM 3002 N N . LEU B 1 63 ? 9.086 -37.812 -24.828 1 98.56 63 LEU B N 1
ATOM 3003 C CA . LEU B 1 63 ? 7.848 -37.625 -25.578 1 98.56 63 LEU B CA 1
ATOM 3004 C C . LEU B 1 63 ? 7.414 -38.938 -26.25 1 98.56 63 LEU B C 1
ATOM 3006 O O . LEU B 1 63 ? 6.219 -39.156 -26.469 1 98.56 63 LEU B O 1
ATOM 3010 N N . THR B 1 64 ? 8.359 -39.844 -26.516 1 98.31 64 THR B N 1
ATOM 3011 C CA . THR B 1 64 ? 8.039 -41.062 -27.234 1 98.31 64 THR B CA 1
ATOM 3012 C C . THR B 1 64 ? 7.887 -42.25 -26.281 1 98.31 64 THR B C 1
ATOM 3014 O O . THR B 1 64 ? 7.582 -43.375 -26.703 1 98.31 64 THR B O 1
ATOM 3017 N N . ASP B 1 65 ? 8.18 -42 -25.047 1 98.25 65 ASP B N 1
ATOM 3018 C CA . ASP B 1 65 ? 8.008 -43.062 -24.047 1 98.25 65 ASP B CA 1
ATOM 3019 C C . ASP B 1 65 ? 6.539 -43.25 -23.688 1 98.25 65 ASP B C 1
ATOM 3021 O O . ASP B 1 65 ? 5.961 -42.375 -23 1 98.25 65 ASP B O 1
ATOM 3025 N N . ASP B 1 66 ? 5.934 -44.344 -23.953 1 97.12 66 ASP B N 1
ATOM 3026 C CA . ASP B 1 66 ? 4.512 -44.594 -23.75 1 97.12 66 ASP B CA 1
ATOM 3027 C C . ASP B 1 66 ? 4.18 -44.719 -22.25 1 97.12 66 ASP B C 1
ATOM 3029 O O . ASP B 1 66 ? 3.016 -44.625 -21.859 1 97.12 66 ASP B O 1
ATOM 3033 N N . ARG B 1 67 ? 5.219 -44.906 -21.391 1 97.31 67 ARG B N 1
ATOM 3034 C CA . ARG B 1 67 ? 4.988 -45 -19.953 1 97.31 67 ARG B CA 1
ATOM 3035 C C . ARG B 1 67 ? 4.789 -43.625 -19.328 1 97.31 67 ARG B C 1
ATOM 3037 O O . ARG B 1 67 ? 4.258 -43.531 -18.234 1 97.31 67 ARG B O 1
ATOM 3044 N N . VAL B 1 68 ? 5.211 -42.625 -20.094 1 98.12 68 VAL B N 1
ATOM 3045 C CA . VAL B 1 68 ? 5.066 -41.25 -19.594 1 98.12 68 VAL B CA 1
ATOM 3046 C C . VAL B 1 68 ? 3.695 -40.719 -19.984 1 98.12 68 VAL B C 1
ATOM 3048 O O . VAL B 1 68 ? 3.357 -40.656 -21.172 1 98.12 68 VAL B O 1
ATOM 3051 N N . ASN B 1 69 ? 2.949 -40.25 -19 1 97.19 69 ASN B N 1
ATOM 3052 C CA . ASN B 1 69 ? 1.605 -39.719 -19.203 1 97.19 69 ASN B CA 1
ATOM 3053 C C . ASN B 1 69 ? 1.542 -38.219 -18.891 1 97.19 69 ASN B C 1
ATOM 3055 O O . ASN B 1 69 ? 0.622 -37.531 -19.328 1 97.19 69 ASN B O 1
ATOM 3059 N N . ALA B 1 70 ? 2.477 -37.781 -18.109 1 98.75 70 ALA B N 1
ATOM 3060 C CA . ALA B 1 70 ? 2.49 -36.375 -17.672 1 98.75 70 ALA B CA 1
ATOM 3061 C C . ALA B 1 70 ? 3.916 -35.844 -17.594 1 98.75 70 ALA B C 1
ATOM 3063 O O . ALA B 1 70 ? 4.848 -36.594 -17.297 1 98.75 70 ALA B O 1
ATOM 3064 N N . VAL B 1 71 ? 4.035 -34.594 -17.844 1 98.94 71 VAL B N 1
ATOM 3065 C CA . VAL B 1 71 ? 5.336 -33.938 -17.703 1 98.94 71 VAL B CA 1
ATOM 3066 C C . VAL B 1 71 ? 5.215 -32.719 -16.797 1 98.94 71 VAL B C 1
ATOM 3068 O O . VAL B 1 71 ? 4.18 -32.062 -16.766 1 98.94 71 VAL B O 1
ATOM 3071 N N . TYR B 1 72 ? 6.203 -32.469 -16 1 98.88 72 TYR B N 1
ATOM 3072 C CA . TYR B 1 72 ? 6.383 -31.219 -15.258 1 98.88 72 TYR B CA 1
ATOM 3073 C C . TYR B 1 72 ? 7.457 -30.344 -15.898 1 98.88 72 TYR B C 1
ATOM 3075 O O . TYR B 1 72 ? 8.617 -30.75 -16 1 98.88 72 TYR B O 1
ATOM 3083 N N . ILE B 1 73 ? 7.047 -29.188 -16.312 1 98.88 73 ILE B N 1
ATOM 3084 C CA . ILE B 1 73 ? 7.965 -28.297 -17.016 1 98.88 73 ILE B CA 1
ATOM 3085 C C . ILE B 1 73 ? 8.445 -27.203 -16.078 1 98.88 73 ILE B C 1
ATOM 3087 O O . ILE B 1 73 ? 7.656 -26.359 -15.633 1 98.88 73 ILE B O 1
ATOM 3091 N N . SER B 1 74 ? 9.75 -27.172 -15.797 1 97.75 74 SER B N 1
ATOM 3092 C CA . SER B 1 74 ? 10.344 -26.172 -14.914 1 97.75 74 SER B CA 1
ATOM 3093 C C . SER B 1 74 ? 11.672 -25.656 -15.461 1 97.75 74 SER B C 1
ATOM 3095 O O . SER B 1 74 ? 12.586 -25.344 -14.703 1 97.75 74 SER B O 1
ATOM 3097 N N . THR B 1 75 ? 11.852 -25.672 -16.797 1 94.81 75 THR B N 1
ATOM 3098 C CA . THR B 1 75 ? 13.008 -25.078 -17.469 1 94.81 75 THR B CA 1
ATOM 3099 C C . THR B 1 75 ? 12.906 -23.547 -17.453 1 94.81 75 THR B C 1
ATOM 3101 O O . THR B 1 75 ? 12.031 -22.984 -16.781 1 94.81 75 THR B O 1
ATOM 3104 N N . ALA B 1 76 ? 13.852 -22.906 -18.141 1 90.69 76 ALA B N 1
ATOM 3105 C CA . ALA B 1 76 ? 13.773 -21.453 -18.266 1 90.69 76 ALA B CA 1
ATOM 3106 C C . ALA B 1 76 ? 12.477 -21.031 -18.953 1 90.69 76 ALA B C 1
ATOM 3108 O O . ALA B 1 76 ? 11.969 -21.75 -19.828 1 90.69 76 ALA B O 1
ATOM 3109 N N . ASN B 1 77 ? 12 -19.859 -18.641 1 91.69 77 ASN B N 1
ATOM 3110 C CA . ASN B 1 77 ? 10.672 -19.391 -19.031 1 91.69 77 ASN B CA 1
ATOM 3111 C C . ASN B 1 77 ? 10.492 -19.406 -20.547 1 91.69 77 ASN B C 1
ATOM 3113 O O . ASN B 1 77 ? 9.406 -19.703 -21.047 1 91.69 77 ASN B O 1
ATOM 3117 N N . GLN B 1 78 ? 11.555 -19.125 -21.234 1 92.06 78 GLN B N 1
ATOM 3118 C CA . GLN B 1 78 ? 11.461 -18.984 -22.688 1 92.06 78 GLN B CA 1
ATOM 3119 C C . GLN B 1 78 ? 11.164 -20.328 -23.359 1 92.06 78 GLN B C 1
ATOM 3121 O O . GLN B 1 78 ? 10.75 -20.375 -24.516 1 92.06 78 GLN B O 1
ATOM 3126 N N . PHE B 1 79 ? 11.344 -21.453 -22.609 1 95.19 79 PHE B N 1
ATOM 3127 C CA . PHE B 1 79 ? 11.203 -22.766 -23.219 1 95.19 79 PHE B CA 1
ATOM 3128 C C . PHE B 1 79 ? 9.82 -23.344 -22.922 1 95.19 79 PHE B C 1
ATOM 3130 O O . PHE B 1 79 ? 9.438 -24.375 -23.5 1 95.19 79 PHE B O 1
ATOM 3137 N N . HIS B 1 80 ? 9.047 -22.719 -22.047 1 97.88 80 HIS B N 1
ATOM 3138 C CA . HIS B 1 80 ? 7.77 -23.266 -21.594 1 97.88 80 HIS B CA 1
ATOM 3139 C C . HIS B 1 80 ? 6.84 -23.547 -22.781 1 97.88 80 HIS B C 1
ATOM 3141 O O . HIS B 1 80 ? 6.266 -24.641 -22.875 1 97.88 80 HIS B O 1
ATOM 3147 N N . CYS B 1 81 ? 6.781 -22.578 -23.625 1 98.44 81 CYS B N 1
ATOM 3148 C CA . CYS B 1 81 ? 5.805 -22.688 -24.703 1 98.44 81 CYS B CA 1
ATOM 3149 C C . CYS B 1 81 ? 6.133 -23.859 -25.625 1 98.44 81 CYS B C 1
ATOM 3151 O O . CYS B 1 81 ? 5.324 -24.781 -25.781 1 98.44 81 CYS B O 1
ATOM 3153 N N . GLU B 1 82 ? 7.309 -23.875 -26.141 1 98.5 82 GLU B N 1
ATOM 3154 C CA . GLU B 1 82 ? 7.695 -24.922 -27.094 1 98.5 82 GLU B CA 1
ATOM 3155 C C . GLU B 1 82 ? 7.617 -26.297 -26.453 1 98.5 82 GLU B C 1
ATOM 3157 O O . GLU B 1 82 ? 7.184 -27.266 -27.094 1 98.5 82 GLU B O 1
ATOM 3162 N N . GLN B 1 83 ? 8 -26.438 -25.281 1 98.75 83 GLN B N 1
ATOM 3163 C CA . GLN B 1 83 ? 7.992 -27.719 -24.578 1 98.75 83 GLN B CA 1
ATOM 3164 C C . GLN B 1 83 ? 6.57 -28.188 -24.297 1 98.75 83 GLN B C 1
ATOM 3166 O O . GLN B 1 83 ? 6.266 -29.375 -24.406 1 98.75 83 GLN B O 1
ATOM 3171 N N . THR B 1 84 ? 5.723 -27.281 -23.922 1 98.88 84 THR B N 1
ATOM 3172 C CA . THR B 1 84 ? 4.32 -27.609 -23.719 1 98.88 84 THR B CA 1
ATOM 3173 C C . THR B 1 84 ? 3.67 -28.062 -25.016 1 98.88 84 THR B C 1
ATOM 3175 O O . THR B 1 84 ? 2.943 -29.062 -25.031 1 98.88 84 THR B O 1
ATOM 3178 N N . LEU B 1 85 ? 3.953 -27.344 -26.094 1 98.81 85 LEU B N 1
ATOM 3179 C CA . LEU B 1 85 ? 3.398 -27.719 -27.391 1 98.81 85 LEU B CA 1
ATOM 3180 C C . LEU B 1 85 ? 3.848 -29.125 -27.797 1 98.81 85 LEU B C 1
ATOM 3182 O O . LEU B 1 85 ? 3.039 -29.922 -28.266 1 98.81 85 LEU B O 1
ATOM 3186 N N . ALA B 1 86 ? 5.105 -29.391 -27.625 1 98.81 86 ALA B N 1
ATOM 3187 C CA . ALA B 1 86 ? 5.652 -30.719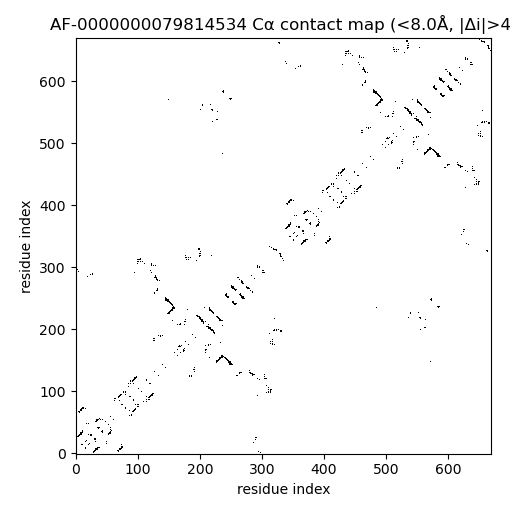 -27.953 1 98.81 86 ALA B CA 1
ATOM 3188 C C . ALA B 1 86 ? 4.996 -31.797 -27.109 1 98.81 86 ALA B C 1
ATOM 3190 O O . ALA B 1 86 ? 4.629 -32.844 -27.625 1 98.81 86 ALA B O 1
ATOM 3191 N N . ALA B 1 87 ? 4.84 -31.562 -25.844 1 98.88 87 ALA B N 1
ATOM 3192 C CA . ALA B 1 87 ? 4.211 -32.531 -24.938 1 98.88 87 ALA B CA 1
ATOM 3193 C C . ALA B 1 87 ? 2.76 -32.781 -25.328 1 98.88 87 ALA B C 1
ATOM 3195 O O . ALA B 1 87 ? 2.314 -33.938 -25.359 1 98.88 87 ALA B O 1
ATOM 3196 N N . ALA B 1 88 ? 2.043 -31.719 -25.609 1 98.75 88 ALA B N 1
ATOM 3197 C CA . ALA B 1 88 ? 0.646 -31.844 -26.016 1 98.75 88 ALA B CA 1
ATOM 3198 C C . ALA B 1 88 ? 0.515 -32.688 -27.281 1 98.75 88 ALA B C 1
ATOM 3200 O O . AL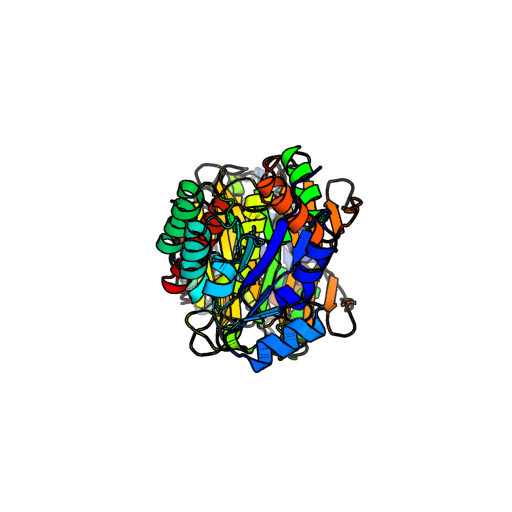A B 1 88 ? -0.323 -33.594 -27.344 1 98.75 88 ALA B O 1
ATOM 3201 N N . ARG B 1 89 ? 1.396 -32.375 -28.219 1 98.31 89 ARG B N 1
ATOM 3202 C CA . ARG B 1 89 ? 1.378 -33.125 -29.484 1 98.31 89 ARG B CA 1
ATOM 3203 C C . ARG B 1 89 ? 1.604 -34.625 -29.234 1 98.31 89 ARG B C 1
ATOM 3205 O O . ARG B 1 89 ? 1.053 -35.469 -29.938 1 98.31 89 ARG B O 1
ATOM 3212 N N . ALA B 1 90 ? 2.373 -34.938 -28.25 1 98.69 90 ALA B N 1
ATOM 3213 C CA . ALA B 1 90 ? 2.701 -36.312 -27.922 1 98.69 90 ALA B CA 1
ATOM 3214 C C . ALA B 1 90 ? 1.646 -36.906 -27 1 98.69 90 ALA B C 1
ATOM 3216 O O . ALA B 1 90 ? 1.79 -38.062 -26.531 1 98.69 90 ALA B O 1
ATOM 3217 N N . GLY B 1 91 ? 0.626 -36.188 -26.656 1 98.5 91 GLY B N 1
ATOM 3218 C CA . GLY B 1 91 ? -0.478 -36.656 -25.844 1 98.5 91 GLY B CA 1
ATOM 3219 C C . GLY B 1 91 ? -0.157 -36.688 -24.375 1 98.5 91 GLY B C 1
ATOM 3220 O O . GLY B 1 91 ? -0.73 -37.5 -23.625 1 98.5 91 GLY B O 1
ATOM 3221 N N . LYS B 1 92 ? 0.838 -35.938 -23.922 1 98.81 92 LYS B N 1
ATOM 3222 C CA . LYS B 1 92 ? 1.221 -35.906 -22.516 1 98.81 92 LYS B CA 1
ATOM 3223 C C . LYS B 1 92 ? 0.513 -34.75 -21.781 1 98.81 92 LYS B C 1
ATOM 3225 O O . LYS B 1 92 ? 0.402 -33.656 -22.312 1 98.81 92 LYS B O 1
ATOM 3230 N N . ASN B 1 93 ? -0.068 -35.031 -20.578 1 98.88 93 ASN B N 1
ATOM 3231 C CA . ASN B 1 93 ? -0.552 -33.969 -19.703 1 98.88 93 ASN B CA 1
ATOM 3232 C C . ASN B 1 93 ? 0.591 -33.094 -19.203 1 98.88 93 ASN B C 1
ATOM 3234 O O . ASN B 1 93 ? 1.722 -33.562 -19.062 1 98.88 93 ASN B O 1
ATOM 3238 N N . VAL B 1 94 ? 0.278 -31.797 -18.984 1 98.94 94 VAL B N 1
ATOM 3239 C CA . VAL B 1 94 ? 1.358 -30.859 -18.688 1 98.94 94 VAL B CA 1
ATOM 3240 C C . VAL B 1 94 ? 1.051 -30.094 -17.406 1 98.94 94 VAL B C 1
ATOM 3242 O O . VAL B 1 94 ? -0.007 -29.484 -17.281 1 98.94 94 VAL B O 1
ATOM 3245 N N . LEU B 1 95 ? 1.881 -30.125 -16.438 1 98.94 95 LEU B N 1
ATOM 3246 C CA . LEU B 1 95 ? 1.979 -29.172 -15.344 1 98.94 95 LEU B CA 1
ATOM 3247 C C . LEU B 1 95 ? 3.191 -28.266 -15.523 1 98.94 95 LEU B C 1
ATOM 3249 O O . LEU B 1 95 ? 4.332 -28.719 -15.422 1 98.94 95 LEU B O 1
ATOM 3253 N N . CYS B 1 96 ? 2.951 -27.016 -15.789 1 98.88 96 CYS B N 1
ATOM 3254 C CA . CYS B 1 96 ? 4.008 -26.062 -16.141 1 98.88 96 CYS B CA 1
ATOM 3255 C C . CYS B 1 96 ? 4.258 -25.094 -14.992 1 98.88 96 CYS B C 1
ATOM 3257 O O . CYS B 1 96 ? 3.316 -24.625 -14.352 1 98.88 96 CYS B O 1
ATOM 3259 N N . GLU B 1 97 ? 5.461 -24.766 -14.727 1 97.94 97 GLU B N 1
ATOM 3260 C CA . GLU B 1 97 ? 5.812 -23.734 -13.766 1 97.94 97 GLU B CA 1
ATOM 3261 C C . GLU B 1 97 ? 5.312 -22.359 -14.227 1 97.94 97 GLU B C 1
ATOM 3263 O O . GLU B 1 97 ? 5.133 -22.125 -15.422 1 97.94 97 GLU B O 1
ATOM 3268 N N . LYS B 1 98 ? 5.066 -21.5 -13.289 1 97.25 98 LYS B N 1
ATOM 3269 C CA . LYS B 1 98 ? 4.758 -20.109 -13.594 1 97.25 98 LYS B CA 1
ATOM 3270 C C . LYS B 1 98 ? 6.027 -19.312 -13.875 1 97.25 98 LYS B C 1
ATOM 3272 O O . LYS B 1 98 ? 7.094 -19.625 -13.336 1 97.25 98 LYS B O 1
ATOM 3277 N N . PRO B 1 99 ? 6.059 -18.266 -14.609 1 96.56 99 PRO B N 1
ATOM 3278 C CA . PRO B 1 99 ? 4.922 -17.938 -15.461 1 96.56 99 PRO B CA 1
ATOM 3279 C C . PRO B 1 99 ? 4.703 -18.953 -16.578 1 96.56 99 PRO B C 1
ATOM 3281 O O . PRO B 1 99 ? 5.656 -19.594 -17.031 1 96.56 99 PRO B O 1
ATOM 3284 N N . VAL B 1 100 ? 3.453 -19.078 -17.031 1 97.81 100 VAL B N 1
ATOM 3285 C CA . VAL B 1 100 ? 3.109 -20.125 -18 1 97.81 100 VAL B CA 1
ATOM 3286 C C . VAL B 1 100 ? 3.859 -19.891 -19.297 1 97.81 100 VAL B C 1
ATOM 3288 O O . VAL B 1 100 ? 4.254 -20.828 -19.984 1 97.81 100 VAL B O 1
ATOM 3291 N N . ALA B 1 101 ? 4.035 -18.641 -19.641 1 96.75 101 ALA B N 1
ATOM 3292 C CA . ALA B 1 101 ? 4.77 -18.188 -20.828 1 96.75 101 ALA B CA 1
ATOM 3293 C C . ALA B 1 101 ? 5.254 -16.75 -20.641 1 96.75 101 ALA B C 1
ATOM 3295 O O . ALA B 1 101 ? 5.062 -16.156 -19.578 1 96.75 101 ALA B O 1
ATOM 3296 N N . LEU B 1 102 ? 5.934 -16.219 -21.703 1 95 102 LEU B N 1
ATOM 3297 C CA . LEU B 1 102 ? 6.434 -14.844 -21.609 1 95 102 LEU B CA 1
ATOM 3298 C C . LEU B 1 102 ? 5.543 -13.891 -22.391 1 95 102 LEU B C 1
ATOM 3300 O O . LEU B 1 102 ? 5.637 -12.672 -22.219 1 95 102 LEU B O 1
ATOM 3304 N N . THR B 1 103 ? 4.691 -14.438 -23.25 1 96.25 103 THR B N 1
ATOM 3305 C CA . THR B 1 103 ? 3.73 -13.625 -23.984 1 96.25 103 THR B CA 1
ATOM 3306 C C . THR B 1 103 ? 2.332 -14.227 -23.906 1 96.25 103 THR B C 1
ATOM 3308 O O . THR B 1 103 ? 2.182 -15.445 -23.75 1 96.25 103 THR B O 1
ATOM 3311 N N . VAL B 1 104 ? 1.387 -13.359 -24.031 1 97.56 104 VAL B N 1
ATOM 3312 C CA . VAL B 1 104 ? -0.007 -13.789 -24.031 1 97.56 104 VAL B CA 1
ATOM 3313 C C . VAL B 1 104 ? -0.267 -14.711 -25.219 1 97.56 104 VAL B C 1
ATOM 3315 O O . VAL B 1 104 ? -0.984 -15.711 -25.094 1 97.56 104 VAL B O 1
ATOM 3318 N N . ALA B 1 105 ? 0.288 -14.406 -26.328 1 98.06 105 ALA B N 1
ATOM 3319 C CA . ALA B 1 105 ? 0.131 -15.227 -27.531 1 98.06 105 ALA B CA 1
ATOM 3320 C C . ALA B 1 105 ? 0.624 -16.641 -27.297 1 98.06 105 ALA B C 1
ATOM 3322 O O . ALA B 1 105 ? -0.043 -17.609 -27.672 1 98.06 105 ALA B O 1
ATOM 3323 N N . ASP B 1 106 ? 1.755 -16.766 -26.656 1 98.38 106 ASP B N 1
ATOM 3324 C CA . ASP B 1 106 ? 2.311 -18.094 -26.375 1 98.38 106 ASP B CA 1
ATOM 3325 C C . ASP B 1 106 ? 1.418 -18.859 -25.406 1 98.38 106 ASP B C 1
ATOM 3327 O O . ASP B 1 106 ? 1.186 -20.062 -25.594 1 98.38 106 ASP B O 1
ATOM 3331 N N . ALA B 1 107 ? 0.942 -18.203 -24.391 1 98.62 107 ALA B N 1
ATOM 3332 C CA . ALA B 1 107 ? 0.049 -18.859 -23.438 1 98.62 107 ALA B CA 1
ATOM 3333 C C . ALA B 1 107 ? -1.208 -19.375 -24.125 1 98.62 107 ALA B C 1
ATOM 3335 O O . ALA B 1 107 ? -1.65 -20.5 -23.859 1 98.62 107 ALA B O 1
ATOM 3336 N N . ARG B 1 108 ? -1.737 -18.562 -25 1 98.62 108 ARG B N 1
ATOM 3337 C CA . ARG B 1 108 ? -2.922 -18.969 -25.75 1 98.62 108 ARG B CA 1
ATOM 3338 C C . ARG B 1 108 ? -2.631 -20.188 -26.609 1 98.62 108 ARG B C 1
ATOM 3340 O O . ARG B 1 108 ? -3.457 -21.109 -26.703 1 98.62 108 ARG B O 1
ATOM 3347 N N . ARG B 1 109 ? -1.501 -20.188 -27.25 1 98.69 109 ARG B N 1
ATOM 3348 C CA . ARG B 1 109 ? -1.092 -21.328 -28.062 1 98.69 109 ARG B CA 1
ATOM 3349 C C . ARG B 1 109 ? -0.981 -22.594 -27.219 1 98.69 109 ARG B C 1
ATOM 3351 O O . ARG B 1 109 ? -1.404 -23.672 -27.656 1 98.69 109 ARG B O 1
ATOM 3358 N N . MET B 1 110 ? -0.41 -22.469 -26.078 1 98.88 110 MET B N 1
ATOM 3359 C CA . MET B 1 110 ? -0.259 -23.594 -25.156 1 98.88 110 MET B CA 1
ATOM 3360 C C . MET B 1 110 ? -1.618 -24.172 -24.781 1 98.88 110 MET B C 1
ATOM 3362 O O . MET B 1 110 ? -1.815 -25.391 -24.828 1 98.88 110 MET B O 1
ATOM 3366 N N . ILE B 1 111 ? -2.523 -23.297 -24.391 1 98.81 111 ILE B N 1
ATOM 3367 C CA . ILE B 1 111 ? -3.859 -23.703 -23.969 1 98.81 111 ILE B CA 1
ATOM 3368 C C . ILE B 1 111 ? -4.562 -24.422 -25.125 1 98.81 111 ILE B C 1
ATOM 3370 O O . ILE B 1 111 ? -5.137 -25.5 -24.938 1 98.81 111 ILE B O 1
ATOM 3374 N N . ALA B 1 112 ? -4.512 -23.828 -26.297 1 98.75 112 ALA B N 1
ATOM 3375 C CA . ALA B 1 112 ? -5.164 -24.391 -27.484 1 98.75 112 ALA B CA 1
ATOM 3376 C C . ALA B 1 112 ? -4.59 -25.766 -27.812 1 98.75 112 ALA B C 1
ATOM 3378 O O . ALA B 1 112 ? -5.332 -26.703 -28.125 1 98.75 112 ALA B O 1
ATOM 3379 N N . ALA B 1 113 ? -3.291 -25.891 -27.781 1 98.81 113 ALA B N 1
ATOM 3380 C CA . ALA B 1 113 ? -2.627 -27.141 -28.125 1 98.81 113 ALA B CA 1
ATOM 3381 C C . ALA B 1 113 ? -3.061 -28.266 -27.172 1 98.81 113 ALA B C 1
ATOM 3383 O O . ALA B 1 113 ? -3.334 -29.375 -27.609 1 98.81 113 ALA B O 1
ATOM 3384 N N . CYS B 1 114 ? -3.082 -28 -25.906 1 98.88 114 CYS B N 1
ATOM 3385 C CA . CYS B 1 114 ? -3.482 -29.016 -24.922 1 98.88 114 CYS B CA 1
ATOM 3386 C C . CYS B 1 114 ? -4.953 -29.375 -25.094 1 98.88 114 CYS B C 1
ATOM 3388 O O . CYS B 1 114 ? -5.316 -30.547 -25 1 98.88 114 CYS B O 1
ATOM 3390 N N . ARG B 1 115 ? -5.758 -28.344 -25.312 1 98.56 115 ARG B N 1
ATOM 3391 C CA . ARG B 1 115 ? -7.176 -28.594 -25.562 1 98.56 115 ARG B CA 1
ATOM 3392 C C . ARG B 1 115 ? -7.375 -29.484 -26.781 1 98.56 115 ARG B C 1
ATOM 3394 O O . ARG B 1 115 ? -8.109 -30.469 -26.719 1 98.56 115 ARG B O 1
ATOM 3401 N N . ASP B 1 116 ? -6.754 -29.203 -27.875 1 98.5 116 ASP B N 1
ATOM 3402 C CA . ASP B 1 116 ? -6.871 -29.953 -29.109 1 98.5 116 ASP B CA 1
ATOM 3403 C C . ASP B 1 116 ? -6.398 -31.391 -28.922 1 98.5 116 ASP B C 1
ATOM 3405 O O . ASP B 1 116 ? -6.965 -32.312 -29.516 1 98.5 116 ASP B O 1
ATOM 3409 N N . ALA B 1 117 ? -5.371 -31.578 -28.125 1 98.62 117 ALA B N 1
ATOM 3410 C CA . ALA B 1 117 ? -4.801 -32.906 -27.891 1 98.62 117 ALA B CA 1
ATOM 3411 C C . ALA B 1 117 ? -5.578 -33.625 -26.797 1 98.62 117 ALA B C 1
ATOM 3413 O O . ALA B 1 117 ? -5.305 -34.812 -26.516 1 98.62 117 ALA B O 1
ATOM 3414 N N . ARG B 1 118 ? -6.527 -32.906 -26.156 1 98.25 118 ARG B N 1
ATOM 3415 C CA . ARG B 1 118 ? -7.348 -33.438 -25.078 1 98.25 118 ARG B CA 1
ATOM 3416 C C . ARG B 1 118 ? -6.48 -33.875 -23.906 1 98.25 118 ARG B C 1
ATOM 3418 O O . ARG B 1 118 ? -6.68 -34.969 -23.344 1 98.25 118 ARG B O 1
ATOM 3425 N N . VAL B 1 119 ? -5.488 -33.094 -23.594 1 98.69 119 VAL B N 1
ATOM 3426 C CA . VAL B 1 119 ? -4.668 -33.344 -22.406 1 98.69 119 VAL B CA 1
ATOM 3427 C C . VAL B 1 119 ? -4.832 -32.188 -21.422 1 98.69 119 VAL B C 1
ATOM 3429 O O . VAL B 1 119 ? -5.273 -31.094 -21.812 1 98.69 119 VAL B O 1
ATOM 3432 N N . VAL B 1 120 ? -4.48 -32.375 -20.156 1 98.75 120 VAL B N 1
ATOM 3433 C CA . VAL B 1 120 ? -4.637 -31.406 -19.094 1 98.75 120 VAL B CA 1
ATOM 3434 C C . VAL B 1 120 ? -3.445 -30.453 -19.078 1 98.75 120 VAL B C 1
ATOM 3436 O O . VAL B 1 120 ? -2.297 -30.875 -19.219 1 98.75 120 VAL B O 1
ATOM 3439 N N . LEU B 1 121 ? -3.697 -29.156 -19.031 1 98.94 121 LEU B N 1
ATOM 3440 C CA . LEU B 1 121 ? -2.686 -28.141 -18.75 1 98.94 121 LEU B CA 1
ATOM 3441 C C . LEU B 1 121 ? -2.926 -27.5 -17.391 1 98.94 121 LEU B C 1
ATOM 3443 O O . LEU B 1 121 ? -3.98 -26.891 -17.172 1 98.94 121 LEU B O 1
ATOM 3447 N N . GLY B 1 122 ? -2.008 -27.656 -16.469 1 98.81 122 GLY B N 1
ATOM 3448 C CA . GLY B 1 122 ? -1.982 -26.953 -15.203 1 98.81 122 GLY B CA 1
ATOM 3449 C C . GLY B 1 122 ? -0.791 -26.016 -15.07 1 98.81 122 GLY B C 1
ATOM 3450 O O . GLY B 1 122 ? 0.223 -26.188 -15.75 1 98.81 122 GLY B O 1
ATOM 3451 N N . VAL B 1 123 ? -0.926 -24.984 -14.289 1 98.88 123 VAL B N 1
ATOM 3452 C CA . VAL B 1 123 ? 0.162 -24.062 -13.984 1 98.88 123 VAL B CA 1
ATOM 3453 C C . VAL B 1 123 ? 0.448 -24.078 -12.484 1 98.88 123 VAL B C 1
ATOM 3455 O O . VAL B 1 123 ? -0.477 -24.047 -11.672 1 98.88 123 VAL B O 1
ATOM 3458 N N . ASN B 1 124 ? 1.704 -24.109 -12.109 1 98.44 124 ASN B N 1
ATOM 3459 C CA . ASN B 1 124 ? 2.08 -24.234 -10.703 1 98.44 124 ASN B CA 1
ATOM 3460 C C . ASN B 1 124 ? 2.041 -22.891 -9.984 1 98.44 124 ASN B C 1
ATOM 3462 O O . ASN B 1 124 ? 3.074 -22.391 -9.539 1 98.44 124 ASN B O 1
ATOM 3466 N N . HIS B 1 125 ? 0.893 -22.328 -9.781 1 98.44 125 HIS B N 1
ATOM 3467 C CA . HIS B 1 125 ? 0.622 -21.25 -8.828 1 98.44 125 HIS B CA 1
ATOM 3468 C C . HIS B 1 125 ? 0.337 -21.812 -7.441 1 98.44 125 HIS B C 1
ATOM 3470 O O . HIS B 1 125 ? -0.824 -21.969 -7.055 1 98.44 125 HIS B O 1
ATOM 3476 N N . HIS B 1 126 ? 1.36 -21.969 -6.656 1 98.06 126 HIS B N 1
ATOM 3477 C CA . HIS B 1 126 ? 1.315 -22.828 -5.488 1 98.06 126 HIS B CA 1
ATOM 3478 C C . HIS B 1 126 ? 0.539 -22.188 -4.348 1 98.06 126 HIS B C 1
ATOM 3480 O O . HIS B 1 126 ? -0.011 -22.875 -3.488 1 98.06 126 HIS B O 1
ATOM 3486 N N . LEU B 1 127 ? 0.381 -20.859 -4.301 1 98.12 127 LEU B N 1
ATOM 3487 C CA . LEU B 1 127 ? -0.205 -20.203 -3.143 1 98.12 127 LEU B CA 1
ATOM 3488 C C . LEU B 1 127 ? -1.69 -20.531 -3.023 1 98.12 127 LEU B C 1
ATOM 3490 O O . LEU B 1 127 ? -2.23 -20.594 -1.917 1 98.12 127 LEU B O 1
ATOM 3494 N N . ARG B 1 128 ? -2.328 -20.781 -4.164 1 97.69 128 ARG B N 1
ATOM 3495 C CA . ARG B 1 128 ? -3.736 -21.156 -4.121 1 97.69 128 ARG B CA 1
ATOM 3496 C C . ARG B 1 128 ? -3.918 -22.484 -3.393 1 97.69 128 ARG B C 1
ATOM 3498 O O . ARG B 1 128 ? -5.031 -22.828 -2.986 1 97.69 128 ARG B O 1
ATOM 3505 N N . CYS B 1 129 ? -2.834 -23.203 -3.254 1 98.62 129 CYS B N 1
ATOM 3506 C CA . CYS B 1 129 ? -2.893 -24.531 -2.658 1 98.62 129 CYS B CA 1
ATOM 3507 C C . CYS B 1 129 ? -2.592 -24.469 -1.164 1 98.62 129 CYS B C 1
ATOM 3509 O O . CYS B 1 129 ? -2.68 -25.484 -0.469 1 98.62 129 CYS B O 1
ATOM 3511 N N . ASN B 1 130 ? -2.211 -23.312 -0.652 1 98.56 130 ASN B N 1
ATOM 3512 C CA . ASN B 1 130 ? -1.98 -23.094 0.773 1 98.56 130 ASN B CA 1
ATOM 3513 C C . ASN B 1 130 ? -3.273 -23.219 1.574 1 98.56 130 ASN B C 1
ATOM 3515 O O . ASN B 1 130 ? -4.293 -22.625 1.202 1 98.56 130 ASN B O 1
ATOM 3519 N N . ALA B 1 131 ? -3.205 -23.969 2.674 1 98.69 131 ALA B N 1
ATOM 3520 C CA . ALA B 1 131 ? -4.398 -24.266 3.469 1 98.69 131 ALA B CA 1
ATOM 3521 C C . ALA B 1 131 ? -5.027 -22.969 3.998 1 98.69 131 ALA B C 1
ATOM 3523 O O . ALA B 1 131 ? -6.254 -22.859 4.055 1 98.69 131 ALA B O 1
ATOM 3524 N N . MET B 1 132 ? -4.254 -22.094 4.406 1 98.38 132 MET B N 1
ATOM 3525 C CA . MET B 1 132 ? -4.773 -20.828 4.934 1 98.38 132 MET B CA 1
ATOM 3526 C C . MET B 1 132 ? -5.508 -20.047 3.85 1 98.38 132 MET B C 1
ATOM 3528 O O . MET B 1 132 ? -6.598 -19.531 4.082 1 98.38 132 MET B O 1
ATOM 3532 N N . HIS B 1 133 ? -4.922 -19.969 2.639 1 98.69 133 HIS B N 1
ATOM 3533 C CA . HIS B 1 133 ? -5.57 -19.266 1.539 1 98.69 133 HIS B CA 1
ATOM 3534 C C . HIS B 1 133 ? -6.879 -19.938 1.142 1 98.69 133 HIS B C 1
ATOM 3536 O O . HIS B 1 133 ? -7.844 -19.266 0.784 1 98.69 133 HIS B O 1
ATOM 3542 N N . GLN B 1 134 ? -6.871 -21.297 1.168 1 98.56 134 GLN B N 1
ATOM 3543 C CA . GLN B 1 134 ? -8.109 -22.016 0.88 1 98.56 134 GLN B CA 1
ATOM 3544 C C . GLN B 1 134 ? -9.195 -21.656 1.896 1 98.56 134 GLN B C 1
ATOM 3546 O O . GLN B 1 134 ? -10.344 -21.406 1.525 1 98.56 134 GLN B O 1
ATOM 3551 N N . LYS B 1 135 ? -8.805 -21.656 3.121 1 98.5 135 LYS B N 1
ATOM 3552 C CA . LYS B 1 135 ? -9.75 -21.281 4.168 1 98.5 135 LYS B CA 1
ATOM 3553 C C . LYS B 1 135 ? -10.211 -19.844 4.012 1 98.5 135 LYS B C 1
ATOM 3555 O O . LYS B 1 135 ? -11.398 -19.547 4.137 1 98.5 135 LYS B O 1
ATOM 3560 N N . LEU B 1 136 ? -9.305 -18.969 3.76 1 98.69 136 LEU B N 1
ATOM 3561 C CA . LEU B 1 136 ? -9.609 -17.547 3.539 1 98.69 136 LEU B CA 1
ATOM 3562 C C . LEU B 1 136 ? -10.609 -17.391 2.4 1 98.69 136 LEU B C 1
ATOM 3564 O O . LEU B 1 136 ? -11.578 -16.625 2.527 1 98.69 136 LEU B O 1
ATOM 3568 N N . ARG B 1 137 ? -10.406 -18.062 1.305 1 98.44 137 ARG B N 1
ATOM 3569 C CA . ARG B 1 137 ? -11.312 -18 0.163 1 98.44 137 ARG B CA 1
ATOM 3570 C C . ARG B 1 137 ? -12.734 -18.391 0.566 1 98.44 137 ARG B C 1
ATOM 3572 O O . ARG B 1 137 ? -13.695 -17.75 0.162 1 98.44 137 ARG B O 1
ATOM 3579 N N . ARG B 1 138 ? -12.82 -19.469 1.323 1 98.06 138 ARG B N 1
ATOM 3580 C CA . ARG B 1 138 ? -14.133 -19.938 1.767 1 98.06 138 ARG B CA 1
ATOM 3581 C C . ARG B 1 138 ? -14.82 -18.891 2.633 1 98.06 138 ARG B C 1
ATOM 3583 O O . ARG B 1 138 ? -16.016 -18.609 2.447 1 98.06 138 ARG B O 1
ATOM 3590 N N . ILE B 1 139 ? -14.07 -18.312 3.531 1 97.94 139 ILE B N 1
ATOM 3591 C CA . ILE B 1 139 ? -14.633 -17.328 4.438 1 97.94 139 ILE B CA 1
ATOM 3592 C C . ILE B 1 139 ? -15.078 -16.094 3.643 1 97.94 139 ILE B C 1
ATOM 3594 O O . ILE B 1 139 ? -16.156 -15.547 3.891 1 97.94 139 ILE B O 1
ATOM 3598 N N . LEU B 1 140 ? -14.305 -15.656 2.707 1 97.94 140 LEU B N 1
ATOM 3599 C CA . LEU B 1 140 ? -14.656 -14.516 1.86 1 97.94 140 LEU B CA 1
ATOM 3600 C C . LEU B 1 140 ? -15.93 -14.805 1.063 1 97.94 140 LEU B C 1
ATOM 3602 O O . LEU B 1 140 ? -16.797 -13.945 0.95 1 97.94 140 LEU B O 1
ATOM 3606 N N . ALA B 1 141 ? -16.031 -15.984 0.541 1 96.69 141 ALA B N 1
ATOM 3607 C CA . ALA B 1 141 ? -17.188 -16.375 -0.268 1 96.69 141 ALA B CA 1
ATOM 3608 C C . ALA B 1 141 ? -18.469 -16.391 0.57 1 96.69 141 ALA B C 1
ATOM 3610 O O . ALA B 1 141 ? -19.562 -16.156 0.055 1 96.69 141 ALA B O 1
ATOM 3611 N N . GLU B 1 142 ? -18.312 -16.672 1.822 1 96.69 142 GLU B N 1
ATOM 3612 C CA . GLU B 1 142 ? -19.453 -16.734 2.736 1 96.69 142 GLU B CA 1
ATOM 3613 C C . GLU B 1 142 ? -19.953 -15.344 3.09 1 96.69 142 GLU B C 1
ATOM 3615 O O . GLU B 1 142 ? -21.047 -15.188 3.641 1 96.69 142 GLU B O 1
ATOM 3620 N N . GLY B 1 143 ? -19.172 -14.344 2.811 1 95.75 143 GLY B N 1
ATOM 3621 C CA . GLY B 1 143 ? -19.578 -12.969 3.059 1 95.75 143 GLY B CA 1
ATOM 3622 C C . GLY B 1 143 ? -19.453 -12.562 4.516 1 95.75 143 GLY B C 1
ATOM 3623 O O . GLY B 1 143 ? -20.172 -11.672 4.98 1 95.75 143 GLY B O 1
ATOM 3624 N N . THR B 1 144 ? -18.578 -13.219 5.211 1 94.44 144 THR B N 1
ATOM 3625 C CA . THR B 1 144 ? -18.453 -13.062 6.656 1 94.44 144 THR B CA 1
ATOM 3626 C C . THR B 1 144 ? -18.047 -11.633 7.012 1 94.44 144 THR B C 1
ATOM 3628 O O . THR B 1 144 ? -18.422 -11.125 8.062 1 94.44 144 THR B O 1
ATOM 3631 N N . ILE B 1 145 ? -17.328 -10.969 6.121 1 96.12 145 ILE B N 1
ATOM 3632 C CA . ILE B 1 145 ? -16.859 -9.641 6.484 1 96.12 145 ILE B CA 1
ATOM 3633 C C . ILE B 1 145 ? -17.578 -8.586 5.652 1 96.12 145 ILE B C 1
ATOM 3635 O O . ILE B 1 145 ? -17.109 -7.457 5.523 1 96.12 145 ILE B O 1
ATOM 3639 N N . GLY B 1 146 ? -18.641 -8.945 5.043 1 95.06 146 GLY B N 1
ATOM 3640 C CA . GLY B 1 146 ? -19.453 -7.996 4.301 1 95.06 146 GLY B CA 1
ATOM 3641 C C . GLY B 1 146 ? -18.859 -7.637 2.947 1 95.06 146 GLY B C 1
ATOM 3642 O O . GLY B 1 146 ? -18.219 -8.469 2.305 1 95.06 146 GLY B O 1
ATOM 3643 N N . ARG B 1 147 ? -19.219 -6.441 2.492 1 94.25 147 ARG B N 1
ATOM 3644 C CA . ARG B 1 147 ? -18.75 -5.98 1.187 1 94.25 147 ARG B CA 1
ATOM 3645 C C . ARG B 1 147 ? -17.266 -5.605 1.228 1 94.25 147 ARG B C 1
ATOM 3647 O O . ARG B 1 147 ? -16.859 -4.797 2.059 1 94.25 147 ARG B O 1
ATOM 3654 N N . LEU B 1 148 ? -16.516 -6.176 0.331 1 95.62 148 LEU B N 1
ATOM 3655 C CA . LEU B 1 148 ? -15.078 -5.887 0.277 1 95.62 148 LEU B CA 1
ATOM 3656 C C . LEU B 1 148 ? -14.836 -4.457 -0.188 1 95.62 148 LEU B C 1
ATOM 3658 O O . LEU B 1 148 ? -15.461 -3.99 -1.139 1 95.62 148 LEU B O 1
ATOM 3662 N N . ASN B 1 149 ? -13.93 -3.768 0.527 1 95.81 149 ASN B N 1
ATOM 3663 C CA . ASN B 1 149 ? -13.555 -2.396 0.204 1 95.81 149 ASN B CA 1
ATOM 3664 C C . ASN B 1 149 ? -12.133 -2.326 -0.349 1 95.81 149 ASN B C 1
ATOM 3666 O O . ASN B 1 149 ? -11.883 -1.637 -1.34 1 95.81 149 ASN B O 1
ATOM 3670 N N . ALA B 1 150 ? -11.258 -3.002 0.272 1 97.69 150 ALA B N 1
ATOM 3671 C CA . ALA B 1 150 ? -9.844 -2.889 -0.087 1 97.69 150 ALA B CA 1
ATOM 3672 C C . ALA B 1 150 ? -9.078 -4.148 0.307 1 97.69 150 ALA B C 1
ATOM 3674 O O . ALA B 1 150 ? -9.523 -4.906 1.174 1 97.69 150 ALA B O 1
ATOM 3675 N N . VAL B 1 151 ? -7.973 -4.348 -0.354 1 98.5 151 VAL B N 1
ATOM 3676 C CA . VAL B 1 151 ? -7.051 -5.43 -0.021 1 98.5 151 VAL B CA 1
ATOM 3677 C C . VAL B 1 151 ? -5.613 -4.906 -0.033 1 98.5 151 VAL B C 1
ATOM 3679 O O . VAL B 1 151 ? -5.246 -4.109 -0.899 1 98.5 151 VAL B O 1
ATOM 3682 N N . ARG B 1 152 ? -4.809 -5.344 0.887 1 97.69 152 ARG B N 1
ATOM 3683 C CA . ARG B 1 152 ? -3.379 -5.059 0.904 1 97.69 152 ARG B CA 1
ATOM 3684 C C . ARG B 1 152 ? -2.564 -6.348 0.928 1 97.69 152 ARG B C 1
ATOM 3686 O O . ARG B 1 152 ? -2.84 -7.25 1.725 1 97.69 152 ARG B O 1
ATOM 3693 N N . VAL B 1 153 ? -1.604 -6.383 0.073 1 98.44 153 VAL B N 1
ATOM 3694 C CA . VAL B 1 153 ? -0.711 -7.535 -0.024 1 98.44 153 VAL B CA 1
ATOM 3695 C C . VAL B 1 153 ? 0.717 -7.109 0.313 1 98.44 153 VAL B C 1
ATOM 3697 O O . VAL B 1 153 ? 1.241 -6.156 -0.264 1 98.44 153 VAL B O 1
ATOM 3700 N N . PHE B 1 154 ? 1.334 -7.773 1.238 1 96.19 154 PHE B N 1
ATOM 3701 C CA . PHE B 1 154 ? 2.705 -7.531 1.674 1 96.19 154 PHE B CA 1
ATOM 3702 C C . PHE B 1 154 ? 3.607 -8.695 1.291 1 96.19 154 PHE B C 1
ATOM 3704 O O . PHE B 1 154 ? 3.615 -9.734 1.965 1 96.19 154 PHE B O 1
ATOM 3711 N N . HIS B 1 155 ? 4.348 -8.5 0.26 1 96.19 155 HIS B N 1
ATOM 3712 C CA . HIS B 1 155 ? 5.184 -9.586 -0.237 1 96.19 155 HIS B CA 1
ATOM 3713 C C . HIS B 1 155 ? 6.594 -9.102 -0.543 1 96.19 155 HIS B C 1
ATOM 3715 O O . HIS B 1 155 ? 7.242 -9.594 -1.468 1 96.19 155 HIS B O 1
ATOM 3721 N N . ALA B 1 156 ? 7.016 -8.086 0.181 1 93 156 ALA B N 1
ATOM 3722 C CA . ALA B 1 156 ? 8.414 -7.668 0.119 1 93 156 ALA B CA 1
ATOM 3723 C C . ALA B 1 156 ? 9.305 -8.617 0.916 1 93 156 ALA B C 1
ATOM 3725 O O . ALA B 1 156 ? 8.953 -9.023 2.027 1 93 156 ALA B O 1
ATOM 3726 N N . ASN B 1 157 ? 10.375 -8.953 0.325 1 89.06 157 ASN B N 1
ATOM 3727 C CA . ASN B 1 157 ? 11.297 -9.906 0.933 1 89.06 157 ASN B CA 1
ATOM 3728 C C . ASN B 1 157 ? 12.75 -9.445 0.802 1 89.06 157 ASN B C 1
ATOM 3730 O O . ASN B 1 157 ? 13.008 -8.273 0.547 1 89.06 157 ASN B O 1
ATOM 3734 N N . PHE B 1 158 ? 13.617 -10.328 1.176 1 83.5 158 PHE B N 1
ATOM 3735 C CA . PHE B 1 158 ? 15.055 -10.203 0.967 1 83.5 158 PHE B CA 1
ATOM 3736 C C . PHE B 1 158 ? 15.617 -11.438 0.272 1 83.5 158 PHE B C 1
ATOM 3738 O O . PHE B 1 158 ? 15.609 -12.531 0.84 1 83.5 158 PHE B O 1
ATOM 3745 N N . LEU B 1 159 ? 16.031 -11.195 -0.968 1 78.69 159 LEU B N 1
ATOM 3746 C CA . LEU B 1 159 ? 16.484 -12.32 -1.783 1 78.69 159 LEU B CA 1
ATOM 3747 C C . LEU B 1 159 ? 17.875 -12.766 -1.363 1 78.69 159 LEU B C 1
ATOM 3749 O O . LEU B 1 159 ? 18.844 -12.008 -1.499 1 78.69 159 LEU B O 1
ATOM 3753 N N . PRO B 1 160 ? 17.938 -13.969 -0.95 1 75.06 160 PRO B N 1
ATOM 3754 C CA . PRO B 1 160 ? 19.266 -14.461 -0.606 1 75.06 160 PRO B CA 1
ATOM 3755 C C . PRO B 1 160 ? 20.219 -14.484 -1.804 1 75.06 160 PRO B C 1
ATOM 3757 O O . PRO B 1 160 ? 19.766 -14.648 -2.943 1 75.06 160 PRO B O 1
ATOM 3760 N N . GLN B 1 161 ? 21.5 -14.305 -1.534 1 71 161 GLN B N 1
ATOM 3761 C CA . GLN B 1 161 ? 22.547 -14.211 -2.551 1 71 161 GLN B CA 1
ATOM 3762 C C . GLN B 1 161 ? 22.516 -15.43 -3.473 1 71 161 GLN B C 1
ATOM 3764 O O . GLN B 1 161 ? 22.719 -15.305 -4.68 1 71 161 GLN B O 1
ATOM 3769 N N . ALA B 1 162 ? 22.188 -16.609 -2.969 1 67.44 162 ALA B N 1
ATOM 3770 C CA . ALA B 1 162 ? 22.203 -17.859 -3.725 1 67.44 162 ALA B CA 1
ATOM 3771 C C . ALA B 1 162 ? 21.156 -17.844 -4.832 1 67.44 162 ALA B C 1
ATOM 3773 O O . ALA B 1 162 ? 21.25 -18.609 -5.797 1 67.44 162 ALA B O 1
ATOM 3774 N N . LEU B 1 163 ? 20.25 -16.859 -4.773 1 71.38 163 LEU B N 1
ATOM 3775 C CA . LEU B 1 163 ? 19.141 -16.828 -5.719 1 71.38 163 LEU B CA 1
ATOM 3776 C C . LEU B 1 163 ? 19.266 -15.633 -6.656 1 71.38 163 LEU B C 1
ATOM 3778 O O . LEU B 1 163 ? 18.375 -15.375 -7.465 1 71.38 163 LEU B O 1
ATOM 3782 N N . HIS B 1 164 ? 20.219 -14.688 -6.598 1 72.62 164 HIS B N 1
ATOM 3783 C CA . HIS B 1 164 ? 20.359 -13.5 -7.434 1 72.62 164 HIS B CA 1
ATOM 3784 C C . HIS B 1 164 ? 20.359 -13.859 -8.914 1 72.62 164 HIS B C 1
ATOM 3786 O O . HIS B 1 164 ? 19.484 -13.422 -9.672 1 72.62 164 HIS B O 1
ATOM 3792 N N . GLY B 1 165 ? 21.156 -14.898 -9.398 1 70.44 165 GLY B N 1
ATOM 3793 C CA . GLY B 1 165 ? 21.281 -15.406 -10.758 1 70.44 165 GLY B CA 1
ATOM 3794 C C . GLY B 1 165 ? 20.406 -14.672 -11.758 1 70.44 165 GLY B C 1
ATOM 3795 O O . GLY B 1 165 ? 20.469 -13.445 -11.852 1 70.44 165 GLY B O 1
ATOM 3796 N N . TRP B 1 166 ? 19.609 -15.414 -12.508 1 70.06 166 TRP B N 1
ATOM 3797 C CA . TRP B 1 166 ? 18.812 -14.867 -13.594 1 70.06 166 TRP B CA 1
ATOM 3798 C C . TRP B 1 166 ? 17.797 -13.852 -13.062 1 70.06 166 TRP B C 1
ATOM 3800 O O . TRP B 1 166 ? 17.406 -12.93 -13.781 1 70.06 166 TRP B O 1
ATOM 3810 N N . ARG B 1 167 ? 17.391 -13.906 -11.883 1 73.5 167 ARG B N 1
ATOM 3811 C CA . ARG B 1 167 ? 16.359 -13.062 -11.289 1 73.5 167 ARG B CA 1
ATOM 3812 C C . ARG B 1 167 ? 16.781 -11.594 -11.297 1 73.5 167 ARG B C 1
ATOM 3814 O O . ARG B 1 167 ? 15.953 -10.703 -11.516 1 73.5 167 ARG B O 1
ATOM 3821 N N . VAL B 1 168 ? 18.094 -11.375 -11.102 1 77.06 168 VAL B N 1
ATOM 3822 C CA . VAL B 1 168 ? 18.516 -10 -10.906 1 77.06 168 VAL B CA 1
ATOM 3823 C C . VAL B 1 168 ? 19.375 -9.547 -12.094 1 77.06 168 VAL B C 1
ATOM 3825 O O . VAL B 1 168 ? 19.688 -8.367 -12.227 1 77.06 168 VAL B O 1
ATOM 3828 N N . ASN B 1 169 ? 19.688 -10.547 -12.93 1 74.19 169 ASN B N 1
ATOM 3829 C CA . ASN B 1 169 ? 20.656 -10.188 -13.953 1 74.19 169 ASN B CA 1
ATOM 3830 C C . ASN B 1 169 ? 20.078 -10.359 -15.359 1 74.19 169 ASN B C 1
ATOM 3832 O O . ASN B 1 169 ? 20.688 -9.938 -16.344 1 74.19 169 ASN B O 1
ATOM 3836 N N . ASP B 1 170 ? 18.891 -11 -15.492 1 71.62 170 ASP B N 1
ATOM 3837 C CA . ASP B 1 170 ? 18.312 -11.266 -16.812 1 71.62 170 ASP B CA 1
ATOM 3838 C C . ASP B 1 170 ? 17.188 -10.281 -17.125 1 71.62 170 ASP B C 1
ATOM 3840 O O . ASP B 1 170 ? 16.078 -10.43 -16.609 1 71.62 170 ASP B O 1
ATOM 3844 N N . PRO B 1 171 ? 17.391 -9.344 -18.047 1 70.25 171 PRO B N 1
ATOM 3845 C CA . PRO B 1 171 ? 16.344 -8.359 -18.344 1 70.25 171 PRO B CA 1
ATOM 3846 C C . PRO B 1 171 ? 15.141 -8.969 -19.047 1 70.25 171 PRO B C 1
ATOM 3848 O O . PRO B 1 171 ? 14.047 -8.391 -19.031 1 70.25 171 PRO B O 1
ATOM 3851 N N . ASP B 1 172 ? 15.352 -10.117 -19.578 1 67.62 172 ASP B N 1
ATOM 3852 C CA . ASP B 1 172 ? 14.273 -10.703 -20.375 1 67.62 172 ASP B CA 1
ATOM 3853 C C . ASP B 1 172 ? 13.422 -11.648 -19.547 1 67.62 172 ASP B C 1
ATOM 3855 O O . ASP B 1 172 ? 12.234 -11.828 -19.812 1 67.62 172 ASP B O 1
ATOM 3859 N N . GLY B 1 173 ? 14.062 -12.219 -18.656 1 66.56 173 GLY B N 1
ATOM 3860 C CA . GLY B 1 173 ? 13.352 -13.281 -17.953 1 66.56 173 GLY B CA 1
ATOM 3861 C C . GLY B 1 173 ? 13.281 -13.062 -16.453 1 66.56 173 GLY B C 1
ATOM 3862 O O . GLY B 1 173 ? 12.547 -13.766 -15.758 1 66.56 173 GLY B O 1
ATOM 3863 N N . GLY B 1 174 ? 13.992 -12.102 -16.078 1 75.19 174 GLY B N 1
ATOM 3864 C CA . GLY B 1 174 ? 14.055 -11.859 -14.641 1 75.19 174 GLY B CA 1
ATOM 3865 C C . GLY B 1 174 ? 13.172 -10.711 -14.18 1 75.19 174 GLY B C 1
ATOM 3866 O O . GLY B 1 174 ? 12.203 -10.359 -14.859 1 75.19 174 GLY B O 1
ATOM 3867 N N . GLY B 1 175 ? 13.367 -10.398 -12.945 1 89.12 175 GLY B N 1
ATOM 3868 C CA . GLY B 1 175 ? 12.641 -9.281 -12.375 1 89.12 175 GLY B CA 1
ATOM 3869 C C . GLY B 1 175 ? 11.539 -9.711 -11.414 1 89.12 175 GLY B C 1
ATOM 3870 O O . GLY B 1 175 ? 11.062 -10.844 -11.477 1 89.12 175 GLY B O 1
ATOM 3871 N N . LEU B 1 176 ? 11.109 -8.867 -10.742 1 92.56 176 LEU B N 1
ATOM 3872 C CA . LEU B 1 176 ? 10.188 -9.094 -9.641 1 92.56 176 LEU B CA 1
ATOM 3873 C C . LEU B 1 176 ? 8.781 -9.391 -10.156 1 92.56 176 LEU B C 1
ATOM 3875 O O . LEU B 1 176 ? 8.07 -10.219 -9.586 1 92.56 176 LEU B O 1
ATOM 3879 N N . ILE B 1 177 ? 8.391 -8.875 -11.227 1 95.62 177 ILE B N 1
ATOM 3880 C CA . ILE B 1 177 ? 7.008 -8.906 -11.695 1 95.62 177 ILE B CA 1
ATOM 3881 C C . ILE B 1 177 ? 6.629 -10.336 -12.078 1 95.62 177 ILE B C 1
ATOM 3883 O O . ILE B 1 177 ? 5.645 -10.883 -11.578 1 95.62 177 ILE B O 1
ATOM 3887 N N . LEU B 1 178 ? 7.445 -11.023 -12.883 1 94.12 178 LEU B N 1
ATOM 3888 C CA . LEU B 1 178 ? 7.121 -12.359 -13.352 1 94.12 178 LEU B CA 1
ATOM 3889 C C . LEU B 1 178 ? 7.625 -13.422 -12.375 1 94.12 178 LEU B C 1
ATOM 3891 O O . LEU B 1 178 ? 7.234 -14.586 -12.461 1 94.12 178 LEU B O 1
ATOM 3895 N N . ASP B 1 179 ? 8.398 -13.016 -11.414 1 92.19 179 ASP B N 1
ATOM 3896 C CA . ASP B 1 179 ? 8.938 -13.961 -10.438 1 92.19 179 ASP B CA 1
ATOM 3897 C C . ASP B 1 179 ? 8.062 -14.016 -9.188 1 92.19 179 ASP B C 1
ATOM 3899 O O . ASP B 1 179 ? 7.691 -15.102 -8.727 1 92.19 179 ASP B O 1
ATOM 3903 N N . SER B 1 180 ? 7.777 -12.883 -8.672 1 93.75 180 SER B N 1
ATOM 3904 C CA . SER B 1 180 ? 7.137 -12.828 -7.355 1 93.75 180 SER B CA 1
ATOM 3905 C C . SER B 1 180 ? 5.75 -12.211 -7.441 1 93.75 180 SER B C 1
ATOM 3907 O O . SER B 1 180 ? 4.773 -12.789 -6.965 1 93.75 180 SER B O 1
ATOM 3909 N N . THR B 1 181 ? 5.613 -11.062 -8.086 1 97.19 181 THR B N 1
ATOM 3910 C CA . THR B 1 181 ? 4.344 -10.344 -8.133 1 97.19 181 THR B CA 1
ATOM 3911 C C . THR B 1 181 ? 3.26 -11.203 -8.781 1 97.19 181 THR B C 1
ATOM 3913 O O . THR B 1 181 ? 2.094 -11.133 -8.383 1 97.19 181 THR B O 1
ATOM 3916 N N . ILE B 1 182 ? 3.631 -12.016 -9.703 1 97.88 182 ILE B N 1
ATOM 3917 C CA . ILE B 1 182 ? 2.666 -12.844 -10.414 1 97.88 182 ILE B CA 1
ATOM 3918 C C . ILE B 1 182 ? 2.004 -13.82 -9.445 1 97.88 182 ILE B C 1
ATOM 3920 O O . ILE B 1 182 ? 0.847 -14.203 -9.633 1 97.88 182 ILE B O 1
ATOM 3924 N N . HIS B 1 183 ? 2.715 -14.266 -8.375 1 97.69 183 HIS B N 1
ATOM 3925 C CA . HIS B 1 183 ? 2.098 -15.078 -7.332 1 97.69 183 HIS B CA 1
ATOM 3926 C C . HIS B 1 183 ? 0.979 -14.312 -6.633 1 97.69 183 HIS B C 1
ATOM 3928 O O . HIS B 1 183 ? -0.08 -14.875 -6.348 1 97.69 183 HIS B O 1
ATOM 3934 N N . ASP B 1 184 ? 1.22 -13.047 -6.34 1 98.44 184 ASP B N 1
ATOM 3935 C CA . ASP B 1 184 ? 0.217 -12.211 -5.688 1 98.44 184 ASP B CA 1
ATOM 3936 C C . ASP B 1 184 ? -1.022 -12.055 -6.562 1 98.44 184 ASP B C 1
ATOM 3938 O O . ASP B 1 184 ? -2.15 -12.156 -6.078 1 98.44 184 ASP B O 1
ATOM 3942 N N . ILE B 1 185 ? -0.719 -11.82 -7.832 1 98.69 185 ILE B N 1
ATOM 3943 C CA . ILE B 1 185 ? -1.79 -11.625 -8.805 1 98.69 185 ILE B CA 1
ATOM 3944 C C . ILE B 1 185 ? -2.695 -12.852 -8.828 1 98.69 185 ILE B C 1
ATOM 3946 O O . ILE B 1 185 ? -3.912 -12.742 -8.656 1 98.69 185 ILE B O 1
ATOM 3950 N N . ASP B 1 186 ? -2.104 -13.984 -8.992 1 98.75 186 ASP B N 1
ATOM 3951 C CA . ASP B 1 186 ? -2.893 -15.211 -9.062 1 98.75 186 ASP B CA 1
ATOM 3952 C C . ASP B 1 186 ? -3.646 -15.453 -7.762 1 98.75 186 ASP B C 1
ATOM 3954 O O . ASP B 1 186 ? -4.812 -15.852 -7.777 1 98.75 186 ASP B O 1
ATOM 3958 N N . THR B 1 187 ? -2.994 -15.266 -6.656 1 98.62 187 THR B N 1
ATOM 3959 C CA . THR B 1 187 ? -3.611 -15.477 -5.352 1 98.62 187 THR B CA 1
ATOM 3960 C C . THR B 1 187 ? -4.812 -14.547 -5.168 1 98.62 187 THR B C 1
ATOM 3962 O O . THR B 1 187 ? -5.863 -14.977 -4.684 1 98.62 187 THR B O 1
ATOM 3965 N N . LEU B 1 188 ? -4.668 -13.32 -5.578 1 98.69 188 LEU B N 1
ATOM 3966 C CA . LEU B 1 188 ? -5.758 -12.352 -5.473 1 98.69 188 LEU B CA 1
ATOM 3967 C C . LEU B 1 188 ? -6.941 -12.773 -6.34 1 98.69 188 LEU B C 1
ATOM 3969 O O . LEU B 1 188 ? -8.094 -12.719 -5.895 1 98.69 188 LEU B O 1
ATOM 3973 N N . ARG B 1 189 ? -6.68 -13.172 -7.613 1 98.56 189 ARG B N 1
ATOM 3974 C CA . ARG B 1 189 ? -7.742 -13.672 -8.477 1 98.56 189 ARG B CA 1
ATOM 3975 C C . ARG B 1 189 ? -8.477 -14.844 -7.828 1 98.56 189 ARG B C 1
ATOM 3977 O O . ARG B 1 189 ? -9.703 -14.922 -7.879 1 98.56 189 ARG B O 1
ATOM 3984 N N . PHE B 1 190 ? -7.695 -15.734 -7.242 1 98.62 190 PHE B N 1
ATOM 3985 C CA . PHE B 1 190 ? -8.219 -16.922 -6.59 1 98.62 190 PHE B CA 1
ATOM 3986 C C . PHE B 1 190 ? -9.102 -16.547 -5.402 1 98.62 190 PHE B C 1
ATOM 3988 O O . PHE B 1 190 ? -10.195 -17.078 -5.242 1 98.62 190 PHE B O 1
ATOM 3995 N N . LEU B 1 191 ? -8.648 -15.625 -4.574 1 98.62 191 LEU B N 1
ATOM 3996 C CA . LEU B 1 191 ? -9.328 -15.266 -3.332 1 98.62 191 LEU B CA 1
ATOM 3997 C C . LEU B 1 191 ? -10.547 -14.391 -3.613 1 98.62 191 LEU B C 1
ATOM 3999 O O . LEU B 1 191 ? -11.602 -14.57 -2.994 1 98.62 191 LEU B O 1
ATOM 4003 N N . ILE B 1 192 ? -10.406 -13.43 -4.555 1 97.5 192 ILE B N 1
ATOM 4004 C CA . ILE B 1 192 ? -11.461 -12.461 -4.816 1 97.5 192 ILE B CA 1
ATOM 4005 C C . ILE B 1 192 ? -12.484 -13.055 -5.781 1 97.5 192 ILE B C 1
ATOM 4007 O O . ILE B 1 192 ? -13.672 -12.734 -5.715 1 97.5 192 ILE B O 1
ATOM 4011 N N . GLY B 1 193 ? -12.031 -13.914 -6.73 1 96.69 193 GLY B N 1
ATOM 4012 C CA . GLY B 1 193 ? -12.93 -14.555 -7.68 1 96.69 193 GLY B CA 1
ATOM 4013 C C . GLY B 1 193 ? -13.18 -13.727 -8.922 1 96.69 193 GLY B C 1
ATOM 4014 O O . GLY B 1 193 ? -14.172 -13.938 -9.625 1 96.69 193 GLY B O 1
ATOM 4015 N N . SER B 1 194 ? -12.383 -12.688 -9.109 1 97.12 194 SER B N 1
ATOM 4016 C CA . SER B 1 194 ? -12.469 -11.852 -10.297 1 97.12 194 SER B CA 1
ATOM 4017 C C . SER B 1 194 ? -11.102 -11.305 -10.703 1 97.12 194 SER B C 1
ATOM 4019 O O . SER B 1 194 ? -10.117 -11.516 -9.992 1 97.12 194 SER B O 1
ATOM 4021 N N . ASN B 1 195 ? -11.008 -10.727 -11.867 1 98.44 195 ASN B N 1
ATOM 4022 C CA . ASN B 1 195 ? -9.789 -10.094 -12.352 1 98.44 195 ASN B CA 1
ATOM 4023 C C . ASN B 1 195 ? -9.844 -8.578 -12.18 1 98.44 195 ASN B C 1
ATOM 4025 O O . ASN B 1 195 ? -10.922 -7.98 -12.195 1 98.44 195 ASN B O 1
ATOM 4029 N N . PRO B 1 196 ? -8.703 -7.961 -11.992 1 98.75 196 PRO B N 1
ATOM 4030 C CA . PRO B 1 196 ? -8.719 -6.5 -11.945 1 98.75 196 PRO B CA 1
ATOM 4031 C C . PRO B 1 196 ? -9.062 -5.875 -13.297 1 98.75 196 PRO B C 1
ATOM 4033 O O . PRO B 1 196 ? -8.789 -6.469 -14.344 1 98.75 196 PRO B O 1
ATOM 4036 N N . THR B 1 197 ? -9.594 -4.68 -13.234 1 98.56 197 THR B N 1
ATOM 4037 C CA . THR B 1 197 ? -9.961 -3.951 -14.438 1 98.56 197 THR B CA 1
ATOM 4038 C C . THR B 1 197 ? -8.844 -3 -14.859 1 98.56 197 THR B C 1
ATOM 4040 O O . THR B 1 197 ? -8.641 -2.756 -16.047 1 98.56 197 THR B O 1
ATOM 4043 N N . HIS B 1 198 ? -8.133 -2.42 -13.891 1 98.81 198 HIS B N 1
ATOM 4044 C CA . HIS B 1 198 ? -7.051 -1.479 -14.141 1 98.81 198 HIS B CA 1
ATOM 4045 C C . HIS B 1 198 ? -5.891 -1.707 -13.18 1 98.81 198 HIS B C 1
ATOM 4047 O O . HIS B 1 198 ? -6.086 -2.199 -12.07 1 98.81 198 HIS B O 1
ATOM 4053 N N . VAL B 1 199 ? -4.691 -1.309 -13.664 1 98.88 199 VAL B N 1
ATOM 4054 C CA . VAL B 1 199 ? -3.51 -1.421 -12.812 1 98.88 199 VAL B CA 1
ATOM 4055 C C . VAL B 1 199 ? -2.631 -0.185 -12.984 1 98.88 199 VAL B C 1
ATOM 4057 O O . VAL B 1 199 ? -2.617 0.433 -14.055 1 98.88 199 VAL B O 1
ATOM 4060 N N . MET B 1 200 ? -1.949 0.209 -11.906 1 98.88 200 MET B N 1
ATOM 4061 C CA . MET B 1 200 ? -0.856 1.177 -11.867 1 98.88 200 MET B CA 1
ATOM 4062 C C . MET B 1 200 ? 0.324 0.633 -11.07 1 98.88 200 MET B C 1
ATOM 4064 O O . MET B 1 200 ? 0.137 -0.094 -10.094 1 98.88 200 MET B O 1
ATOM 4068 N N . ALA B 1 201 ? 1.521 1.027 -11.516 1 98.81 201 ALA B N 1
ATOM 4069 C CA . ALA B 1 201 ? 2.656 0.499 -10.766 1 98.81 201 ALA B CA 1
ATOM 4070 C C . ALA B 1 201 ? 3.889 1.383 -10.938 1 98.81 201 ALA B C 1
ATOM 4072 O O . ALA B 1 201 ? 4.031 2.066 -11.953 1 98.81 201 ALA B O 1
ATOM 4073 N N . MET B 1 202 ? 4.723 1.434 -9.93 1 98.56 202 MET B N 1
ATOM 4074 C CA . MET B 1 202 ? 6.094 1.927 -10 1 98.56 202 MET B CA 1
ATOM 4075 C C . MET B 1 202 ? 7.086 0.839 -9.594 1 98.56 202 MET B C 1
ATOM 4077 O O . MET B 1 202 ? 6.824 0.072 -8.664 1 98.56 202 MET B O 1
ATOM 4081 N N . THR B 1 203 ? 8.188 0.743 -10.281 1 97.19 203 THR B N 1
ATOM 4082 C CA . THR B 1 203 ? 9.219 -0.231 -9.953 1 97.19 203 THR B CA 1
ATOM 4083 C C . THR B 1 203 ? 10.492 0.47 -9.484 1 97.19 203 THR B C 1
ATOM 4085 O O . THR B 1 203 ? 10.656 1.674 -9.695 1 97.19 203 THR B O 1
ATOM 4088 N N . GLN B 1 204 ? 11.242 -0.246 -8.758 1 95.56 204 GLN B N 1
ATOM 4089 C CA . GLN B 1 204 ? 12.609 0.128 -8.406 1 95.56 204 GLN B CA 1
ATOM 4090 C C . GLN B 1 204 ? 13.625 -0.766 -9.109 1 95.56 204 GLN B C 1
ATOM 4092 O O . GLN B 1 204 ? 13.32 -1.905 -9.461 1 95.56 204 GLN B O 1
ATOM 4097 N N . SER B 1 205 ? 14.805 -0.23 -9.273 1 92.25 205 SER B N 1
ATOM 4098 C CA . SER B 1 205 ? 15.945 -0.983 -9.781 1 92.25 205 SER B CA 1
ATOM 4099 C C . SER B 1 205 ? 17.266 -0.434 -9.234 1 92.25 205 SER B C 1
ATOM 4101 O O . SER B 1 205 ? 17.312 0.702 -8.758 1 92.25 205 SER B O 1
ATOM 4103 N N . GLY B 1 206 ? 18.281 -1.277 -9.25 1 87.56 206 GLY B N 1
ATOM 4104 C CA . GLY B 1 206 ? 19.625 -0.828 -8.93 1 87.56 206 GLY B CA 1
ATOM 4105 C C . GLY B 1 206 ? 19.984 -1.046 -7.469 1 87.56 206 GLY B C 1
ATOM 4106 O O . GLY B 1 206 ? 21.094 -0.696 -7.043 1 87.56 206 GLY B O 1
ATOM 4107 N N . ARG B 1 207 ? 19.109 -1.516 -6.738 1 86.5 207 ARG B N 1
ATOM 4108 C CA . ARG B 1 207 ? 19.422 -1.8 -5.344 1 86.5 207 ARG B CA 1
ATOM 4109 C C . ARG B 1 207 ? 20.031 -3.186 -5.195 1 86.5 207 ARG B C 1
ATOM 4111 O O . ARG B 1 207 ? 20.891 -3.398 -4.336 1 86.5 207 ARG B O 1
ATOM 4118 N N . LEU B 1 208 ? 19.531 -4.047 -5.867 1 85.88 208 LEU B N 1
ATOM 4119 C CA . LEU B 1 208 ? 20.078 -5.398 -5.969 1 85.88 208 LEU B CA 1
ATOM 4120 C C . LEU B 1 208 ? 20.25 -5.805 -7.43 1 85.88 208 LEU B C 1
ATOM 4122 O O . LEU B 1 208 ? 21.312 -6.297 -7.816 1 85.88 208 LEU B O 1
ATOM 4126 N N . ALA B 1 209 ? 19.203 -5.547 -8.18 1 85.25 209 ALA B N 1
ATOM 4127 C CA . ALA B 1 209 ? 19.234 -5.906 -9.594 1 85.25 209 ALA B CA 1
ATOM 4128 C C . ALA B 1 209 ? 19.938 -4.836 -10.414 1 85.25 209 ALA B C 1
ATOM 4130 O O . ALA B 1 209 ? 20.328 -3.789 -9.883 1 85.25 209 ALA B O 1
ATOM 4131 N N . HIS B 1 210 ? 20.156 -5.234 -11.68 1 83.31 210 HIS B N 1
ATOM 4132 C CA . HIS B 1 210 ? 20.891 -4.324 -12.555 1 83.31 210 HIS B CA 1
ATOM 4133 C C . HIS B 1 210 ? 20.188 -4.164 -13.898 1 83.31 210 HIS B C 1
ATOM 4135 O O . HIS B 1 210 ? 19.219 -4.887 -14.188 1 83.31 210 HIS B O 1
ATOM 4141 N N . ASP B 1 211 ? 20.609 -3.127 -14.617 1 82 211 ASP B N 1
ATOM 4142 C CA . ASP B 1 211 ? 20.219 -2.904 -16 1 82 211 ASP B CA 1
ATOM 4143 C C . ASP B 1 211 ? 18.703 -2.736 -16.141 1 82 211 ASP B C 1
ATOM 4145 O O . ASP B 1 211 ? 18.094 -3.262 -17.062 1 82 211 ASP B O 1
ATOM 4149 N N . GLY B 1 212 ? 18.094 -2.209 -15.133 1 85.5 212 GLY B N 1
ATOM 4150 C CA . GLY B 1 212 ? 16.688 -1.872 -15.227 1 85.5 212 GLY B CA 1
ATOM 4151 C C . GLY B 1 212 ? 15.773 -2.988 -14.766 1 85.5 212 GLY B C 1
ATOM 4152 O O . GLY B 1 212 ? 14.555 -2.824 -14.734 1 85.5 212 GLY B O 1
ATOM 4153 N N . VAL B 1 213 ? 16.391 -4.125 -14.375 1 89.69 213 VAL B N 1
ATOM 4154 C CA . VAL B 1 213 ? 15.594 -5.219 -13.82 1 89.69 213 VAL B CA 1
ATOM 4155 C C . VAL B 1 213 ? 15.008 -4.809 -12.477 1 89.69 213 VAL B C 1
ATOM 4157 O O . VAL B 1 213 ? 15.727 -4.285 -11.617 1 89.69 213 VAL B O 1
ATOM 4160 N N . GLU B 1 214 ? 13.75 -4.973 -12.375 1 93.5 214 GLU B N 1
ATOM 4161 C CA . GLU B 1 214 ? 13.086 -4.488 -11.172 1 93.5 214 GLU B CA 1
ATOM 4162 C C . GLU B 1 214 ? 13.461 -5.34 -9.961 1 93.5 214 GLU B C 1
ATOM 4164 O O . GLU B 1 214 ? 13.508 -6.57 -10.047 1 93.5 214 GLU B O 1
ATOM 4169 N N . ASP B 1 215 ? 13.734 -4.711 -8.844 1 94.06 215 ASP B N 1
ATOM 4170 C CA . ASP B 1 215 ? 14.016 -5.395 -7.586 1 94.06 215 ASP B CA 1
ATOM 4171 C C . ASP B 1 215 ? 13.102 -4.879 -6.473 1 94.06 215 ASP B C 1
ATOM 4173 O O . ASP B 1 215 ? 13.266 -5.254 -5.309 1 94.06 215 ASP B O 1
ATOM 4177 N N . GLY B 1 216 ? 12.227 -3.986 -6.805 1 96.25 216 GLY B N 1
ATOM 4178 C CA . GLY B 1 216 ? 11.133 -3.49 -5.988 1 96.25 216 GLY B CA 1
ATOM 4179 C C . GLY B 1 216 ? 9.93 -3.051 -6.801 1 96.25 216 GLY B C 1
ATOM 4180 O O . GLY B 1 216 ? 10.062 -2.701 -7.977 1 96.25 216 GLY B O 1
ATOM 4181 N N . ILE B 1 217 ? 8.758 -3.08 -6.152 1 97.88 217 ILE B N 1
ATOM 4182 C CA . ILE B 1 217 ? 7.566 -2.684 -6.902 1 97.88 217 ILE B CA 1
ATOM 4183 C C . ILE B 1 217 ? 6.441 -2.322 -5.93 1 97.88 217 ILE B C 1
ATOM 4185 O O . ILE B 1 217 ? 6.324 -2.918 -4.859 1 97.88 217 ILE B O 1
ATOM 4189 N N . MET B 1 218 ? 5.688 -1.343 -6.262 1 98.75 218 MET B N 1
ATOM 4190 C CA . MET B 1 218 ? 4.387 -1.061 -5.664 1 98.75 218 MET B CA 1
ATOM 4191 C C . MET B 1 218 ? 3.305 -0.975 -6.734 1 98.75 218 MET B C 1
ATOM 4193 O O . MET B 1 218 ? 3.516 -0.379 -7.793 1 98.75 218 MET B O 1
ATOM 4197 N N . VAL B 1 219 ? 2.191 -1.653 -6.441 1 98.94 219 VAL B N 1
ATOM 4198 C CA . VAL B 1 219 ? 1.108 -1.765 -7.414 1 98.94 219 VAL B CA 1
ATOM 4199 C C . VAL B 1 219 ? -0.202 -1.299 -6.785 1 98.94 219 VAL B C 1
ATOM 4201 O O . VAL B 1 219 ? -0.432 -1.505 -5.59 1 98.94 219 VAL B O 1
ATOM 4204 N N . ILE B 1 220 ? -1.029 -0.612 -7.57 1 98.94 220 ILE B N 1
ATOM 4205 C CA . ILE B 1 220 ? -2.443 -0.403 -7.277 1 98.94 220 ILE B CA 1
ATOM 4206 C C . ILE B 1 220 ? -3.297 -1.07 -8.352 1 98.94 220 ILE B C 1
ATOM 4208 O O . ILE B 1 220 ? -3.029 -0.922 -9.547 1 98.94 220 ILE B O 1
ATOM 4212 N N . MET B 1 221 ? -4.242 -1.83 -7.938 1 98.88 221 MET B N 1
ATOM 4213 C CA . MET B 1 221 ? -5.188 -2.443 -8.867 1 98.88 221 MET B CA 1
ATOM 4214 C C . MET B 1 221 ? -6.621 -2.088 -8.492 1 98.88 221 MET B C 1
ATOM 4216 O O . MET B 1 221 ? -6.957 -1.996 -7.312 1 98.88 221 MET B O 1
ATOM 4220 N N . ARG B 1 222 ? -7.418 -1.916 -9.531 1 98.75 222 ARG B N 1
ATOM 4221 C CA . ARG B 1 222 ? -8.859 -1.802 -9.344 1 98.75 222 ARG B CA 1
ATOM 4222 C C . ARG B 1 222 ? -9.57 -3.088 -9.758 1 98.75 222 ARG B C 1
ATOM 4224 O O . ARG B 1 222 ? -9.336 -3.607 -10.852 1 98.75 222 ARG B O 1
ATOM 4231 N N . PHE B 1 223 ? -10.32 -3.639 -8.906 1 98.31 223 PHE B N 1
ATOM 4232 C CA . PHE B 1 223 ? -11.164 -4.789 -9.195 1 98.31 223 PHE B CA 1
ATOM 4233 C C . PHE B 1 223 ? -12.617 -4.359 -9.391 1 98.31 223 PHE B C 1
ATOM 4235 O O . PHE B 1 223 ? -12.977 -3.223 -9.086 1 98.31 223 PHE B O 1
ATOM 4242 N N . PRO B 1 224 ? -13.43 -5.266 -10 1 96.31 224 PRO B N 1
ATOM 4243 C CA . PRO B 1 224 ? -14.859 -4.938 -10.086 1 96.31 224 PRO B CA 1
ATOM 4244 C C . PRO B 1 224 ? -15.445 -4.508 -8.75 1 96.31 224 PRO B C 1
ATOM 4246 O O . PRO B 1 224 ? -14.992 -4.961 -7.695 1 96.31 224 PRO B O 1
ATOM 4249 N N . GLY B 1 225 ? -16.438 -3.629 -8.766 1 93.25 225 GLY B N 1
ATOM 4250 C CA . GLY B 1 225 ? -17.047 -3.1 -7.551 1 93.25 225 GLY B CA 1
ATOM 4251 C C . GLY B 1 225 ? -16.234 -1.986 -6.918 1 93.25 225 GLY B C 1
ATOM 4252 O O . GLY B 1 225 ? -16.375 -1.699 -5.727 1 93.25 225 GLY B O 1
ATOM 4253 N N . ASP B 1 226 ? -15.305 -1.479 -7.598 1 94.44 226 ASP B N 1
ATOM 4254 C CA . ASP B 1 226 ? -14.477 -0.349 -7.195 1 94.44 226 ASP B CA 1
ATOM 4255 C C . ASP B 1 226 ? -13.609 -0.706 -5.988 1 94.44 226 ASP B C 1
ATOM 4257 O O . ASP B 1 226 ? -13.367 0.137 -5.121 1 94.44 226 ASP B O 1
ATOM 4261 N N . MET B 1 227 ? -13.273 -1.969 -5.902 1 96.69 227 MET B N 1
ATOM 4262 C CA . MET B 1 227 ? -12.352 -2.416 -4.867 1 96.69 227 MET B CA 1
ATOM 4263 C C . MET B 1 227 ? -10.906 -2.104 -5.254 1 96.69 227 MET B C 1
ATOM 4265 O O . MET B 1 227 ? -10.5 -2.336 -6.395 1 96.69 227 MET B O 1
ATOM 4269 N N . LEU B 1 228 ? -10.156 -1.534 -4.332 1 98.31 228 LEU B N 1
ATOM 4270 C CA . LEU B 1 228 ? -8.758 -1.256 -4.609 1 98.31 228 LEU B CA 1
ATOM 4271 C C . LEU B 1 228 ? -7.852 -2.244 -3.883 1 98.31 228 LEU B C 1
ATOM 4273 O O . LEU B 1 228 ? -8.148 -2.654 -2.76 1 98.31 228 LEU B O 1
ATOM 4277 N N . VAL B 1 229 ? -6.789 -2.555 -4.535 1 98.81 229 VAL B N 1
ATOM 4278 C CA . VAL B 1 229 ? -5.781 -3.465 -3.998 1 98.81 229 VAL B CA 1
ATOM 4279 C C . VAL B 1 229 ? -4.398 -2.828 -4.113 1 98.81 229 VAL B C 1
ATOM 4281 O O . VAL B 1 229 ? -4.07 -2.219 -5.133 1 98.81 229 VAL B O 1
ATOM 4284 N N . GLN B 1 230 ? -3.592 -2.982 -3.047 1 98.5 230 GLN B N 1
ATOM 4285 C CA . GLN B 1 230 ? -2.186 -2.596 -3.104 1 98.5 230 GLN B CA 1
ATOM 4286 C C . GLN B 1 230 ? -1.274 -3.807 -2.93 1 98.5 230 GLN B C 1
ATOM 4288 O O . GLN B 1 230 ? -1.569 -4.703 -2.135 1 98.5 230 GLN B O 1
ATOM 4293 N N . ILE B 1 231 ? -0.205 -3.789 -3.637 1 98.69 231 ILE B N 1
ATOM 4294 C CA . ILE B 1 231 ? 0.849 -4.785 -3.484 1 98.69 231 ILE B CA 1
ATOM 4295 C C . ILE B 1 231 ? 2.186 -4.09 -3.236 1 98.69 231 ILE B C 1
ATOM 4297 O O . ILE B 1 231 ? 2.525 -3.123 -3.92 1 98.69 231 ILE B O 1
ATOM 4301 N N . HIS B 1 232 ? 2.887 -4.492 -2.252 1 98.38 232 HIS B N 1
ATOM 4302 C CA . HIS B 1 232 ? 4.293 -4.148 -2.08 1 98.38 232 HIS B CA 1
ATOM 4303 C C . HIS B 1 232 ? 5.184 -5.379 -2.217 1 98.38 232 HIS B C 1
ATOM 4305 O O . HIS B 1 232 ? 5.082 -6.316 -1.424 1 98.38 232 HIS B O 1
ATOM 4311 N N . GLY B 1 233 ? 5.996 -5.402 -3.262 1 97.06 233 GLY B N 1
ATOM 4312 C CA . GLY B 1 233 ? 6.973 -6.453 -3.49 1 97.06 233 GLY B CA 1
ATOM 4313 C C . GLY B 1 233 ? 8.398 -5.938 -3.574 1 97.06 233 GLY B C 1
ATOM 4314 O O . GLY B 1 233 ? 8.633 -4.836 -4.078 1 97.06 233 GLY B O 1
ATOM 4315 N N . ALA B 1 234 ? 9.328 -6.809 -3.107 1 95.5 234 ALA B N 1
ATOM 4316 C CA . ALA B 1 234 ? 10.734 -6.434 -3.189 1 95.5 234 ALA B CA 1
ATOM 4317 C C . ALA B 1 234 ? 11.641 -7.641 -2.973 1 95.5 234 ALA B C 1
ATOM 4319 O O . ALA B 1 234 ? 11.242 -8.617 -2.34 1 95.5 234 ALA B O 1
ATOM 4320 N N . TYR B 1 235 ? 12.883 -7.48 -3.5 1 92.56 235 TYR B N 1
ATOM 4321 C CA . TYR B 1 235 ? 13.961 -8.406 -3.16 1 92.56 235 TYR B CA 1
ATOM 4322 C C . TYR B 1 235 ? 14.844 -7.828 -2.064 1 92.56 235 TYR B C 1
ATOM 4324 O O . TYR B 1 235 ? 15.797 -8.477 -1.619 1 92.56 235 TYR B O 1
ATOM 4332 N N . THR B 1 236 ? 14.508 -6.609 -1.666 1 90.94 236 THR B N 1
ATOM 4333 C CA . THR B 1 236 ? 15.555 -5.844 -0.994 1 90.94 236 THR B CA 1
ATOM 4334 C C . THR B 1 236 ? 15.086 -5.391 0.386 1 90.94 236 THR B C 1
ATOM 4336 O O . THR B 1 236 ? 15.594 -4.402 0.925 1 90.94 236 THR B O 1
ATOM 4339 N N . VAL B 1 237 ? 14.148 -6.012 0.922 1 91.06 237 VAL B N 1
ATOM 4340 C CA . VAL B 1 237 ? 13.586 -5.605 2.209 1 91.06 237 VAL B CA 1
ATOM 4341 C C . VAL B 1 237 ? 13.75 -6.738 3.221 1 91.06 237 VAL B C 1
ATOM 4343 O O . VAL B 1 237 ? 12.898 -7.633 3.301 1 91.06 237 VAL B O 1
ATOM 4346 N N . PRO B 1 238 ? 14.766 -6.562 4.02 1 91.06 238 PRO B N 1
ATOM 4347 C CA . PRO B 1 238 ? 14.891 -7.574 5.07 1 91.06 238 PRO B CA 1
ATOM 4348 C C . PRO B 1 238 ? 13.891 -7.375 6.211 1 91.06 238 PRO B C 1
ATOM 4350 O O . PRO B 1 238 ? 13.359 -6.277 6.379 1 91.06 238 PRO B O 1
ATOM 4353 N N . PHE B 1 239 ? 13.508 -8.422 6.961 1 91.62 239 PHE B N 1
ATOM 4354 C CA . PHE B 1 239 ? 12.742 -8.43 8.203 1 91.62 239 PHE B CA 1
ATOM 4355 C C . PHE B 1 239 ? 11.305 -7.984 7.957 1 91.62 239 PHE B C 1
ATOM 4357 O O . PHE B 1 239 ? 10.672 -7.402 8.836 1 91.62 239 PHE B O 1
ATOM 4364 N N . SER B 1 240 ? 10.914 -8.023 6.73 1 90.12 240 SER B N 1
ATOM 4365 C CA . SER B 1 240 ? 9.516 -7.73 6.426 1 90.12 240 SER B CA 1
ATOM 4366 C C . SER B 1 240 ? 8.617 -8.922 6.746 1 90.12 240 SER B C 1
ATOM 4368 O O . SER B 1 240 ? 9.055 -10.07 6.668 1 90.12 240 SER B O 1
ATOM 4370 N N . GLU B 1 241 ? 7.438 -8.57 7.16 1 85.94 241 GLU B N 1
ATOM 4371 C CA . GLU B 1 241 ? 6.438 -9.617 7.352 1 85.94 241 GLU B CA 1
ATOM 4372 C C . GLU B 1 241 ? 5.527 -9.734 6.133 1 85.94 241 GLU B C 1
ATOM 4374 O O . GLU B 1 241 ? 5.027 -8.734 5.621 1 85.94 241 GLU B O 1
ATOM 4379 N N . GLY B 1 242 ? 5.43 -10.938 5.637 1 90.38 242 GLY B N 1
ATOM 4380 C CA . GLY B 1 242 ? 4.527 -11.18 4.52 1 90.38 242 GLY B CA 1
ATOM 4381 C C . GLY B 1 242 ? 3.111 -11.5 4.953 1 90.38 242 GLY B C 1
ATOM 4382 O O . GLY B 1 242 ? 2.9 -12.133 5.988 1 90.38 242 GLY B O 1
ATOM 4383 N N . GLY B 1 243 ? 2.137 -11.031 4.117 1 95.81 243 GLY B N 1
ATOM 4384 C CA . GLY B 1 243 ? 0.747 -11.305 4.453 1 95.81 243 GLY B CA 1
ATOM 4385 C C . GLY B 1 243 ? -0.236 -10.594 3.543 1 95.81 243 GLY B C 1
ATOM 4386 O O . GLY B 1 243 ? 0.149 -10.055 2.502 1 95.81 243 GLY B O 1
ATOM 4387 N N . VAL B 1 244 ? -1.499 -10.789 3.914 1 98 244 VAL B N 1
ATOM 4388 C CA . VAL B 1 244 ? -2.605 -10.172 3.188 1 98 244 VAL B CA 1
ATOM 4389 C C . VAL B 1 244 ? -3.652 -9.656 4.176 1 98 244 VAL B C 1
ATOM 4391 O O . VAL B 1 244 ? -3.842 -10.242 5.246 1 98 244 VAL B O 1
ATOM 4394 N N . GLU B 1 245 ? -4.27 -8.586 3.842 1 97.81 245 GLU B N 1
ATOM 4395 C CA . GLU B 1 245 ? -5.387 -8.039 4.609 1 97.81 245 GLU B CA 1
ATOM 4396 C C . GLU B 1 245 ? -6.574 -7.723 3.705 1 97.81 245 GLU B C 1
ATOM 4398 O O . GLU B 1 245 ? -6.43 -7.004 2.713 1 97.81 245 GLU B O 1
ATOM 4403 N N . PHE B 1 246 ? -7.688 -8.25 4.059 1 98.38 246 PHE B N 1
ATOM 4404 C CA . PHE B 1 246 ? -8.938 -7.98 3.365 1 98.38 246 PHE B CA 1
ATOM 4405 C C . PHE B 1 246 ? -9.875 -7.145 4.234 1 98.38 246 PHE B C 1
ATOM 4407 O O . PHE B 1 246 ? -10.281 -7.578 5.316 1 98.38 246 PHE B O 1
ATOM 4414 N N . TYR B 1 247 ? -10.219 -5.973 3.729 1 97.56 247 TYR B N 1
ATOM 4415 C CA . TYR B 1 247 ? -11.07 -5.051 4.477 1 97.56 247 TYR B CA 1
ATOM 4416 C C . TYR B 1 247 ? -12.508 -5.102 3.965 1 97.56 247 TYR B C 1
ATOM 4418 O O . TYR B 1 247 ? -12.766 -4.781 2.803 1 97.56 247 TYR B O 1
ATOM 4426 N N . GLY B 1 248 ? -13.398 -5.469 4.848 1 96.06 248 GLY B N 1
ATOM 4427 C CA . GLY B 1 248 ? -14.82 -5.457 4.535 1 96.06 248 GLY B CA 1
ATOM 4428 C C . GLY B 1 248 ? -15.609 -4.504 5.406 1 96.06 248 GLY B C 1
ATOM 4429 O O . GLY B 1 248 ? -15.062 -3.881 6.316 1 96.06 248 GLY B O 1
ATOM 4430 N N . SER B 1 249 ? -16.891 -4.336 5.062 1 93.56 249 SER B N 1
ATOM 4431 C CA . SER B 1 249 ? -17.781 -3.43 5.781 1 93.56 249 SER B CA 1
ATOM 4432 C C . SER B 1 249 ? -17.984 -3.883 7.219 1 93.56 249 SER B C 1
ATOM 4434 O O . SER B 1 249 ? -18.281 -3.068 8.094 1 93.56 249 SER B O 1
ATOM 4436 N N . ASP B 1 250 ? -17.734 -5.199 7.457 1 94.44 250 ASP B N 1
ATOM 4437 C CA . ASP B 1 250 ? -18.141 -5.734 8.758 1 94.44 250 ASP B CA 1
ATOM 4438 C C . ASP B 1 250 ? -16.953 -6.367 9.477 1 94.44 250 ASP B C 1
ATOM 4440 O O . ASP B 1 250 ? -17.125 -6.977 10.539 1 94.44 250 ASP B O 1
ATOM 4444 N N . GLY B 1 251 ? -15.82 -6.27 8.938 1 96.31 251 GLY B N 1
ATOM 4445 C CA . GLY B 1 251 ? -14.648 -6.879 9.547 1 96.31 251 GLY B CA 1
ATOM 4446 C C . GLY B 1 251 ? -13.445 -6.926 8.625 1 96.31 251 GLY B C 1
ATOM 4447 O O . GLY B 1 251 ? -13.516 -6.465 7.484 1 96.31 251 GLY B O 1
ATOM 4448 N N . VAL B 1 252 ? -12.383 -7.402 9.188 1 97.81 252 VAL B N 1
ATOM 4449 C CA . VAL B 1 252 ? -11.125 -7.527 8.461 1 97.81 252 VAL B CA 1
ATOM 4450 C C . VAL B 1 252 ? -10.578 -8.945 8.602 1 97.81 252 VAL B C 1
ATOM 4452 O O . VAL B 1 252 ? -10.633 -9.531 9.688 1 97.81 252 VAL B O 1
ATOM 4455 N N . LEU B 1 253 ? -10.156 -9.547 7.52 1 98.44 253 LEU B N 1
ATOM 4456 C CA . LEU B 1 253 ? -9.414 -10.797 7.562 1 98.44 253 LEU B CA 1
ATOM 4457 C C . LEU B 1 253 ? -7.93 -10.555 7.309 1 98.44 253 LEU B C 1
ATOM 4459 O O . LEU B 1 253 ? -7.562 -9.844 6.371 1 98.44 253 LEU B O 1
ATOM 4463 N N . VAL B 1 254 ? -7.121 -11.125 8.18 1 97.94 254 VAL B N 1
ATOM 4464 C CA . VAL B 1 254 ? -5.684 -10.891 8.141 1 97.94 254 VAL B CA 1
ATOM 4465 C C . VAL B 1 254 ? -4.945 -12.219 8.016 1 97.94 254 VAL B C 1
ATOM 4467 O O . VAL B 1 254 ? -5.082 -13.094 8.875 1 97.94 254 VAL B O 1
ATOM 4470 N N . GLY B 1 255 ? -4.238 -12.398 6.922 1 98.19 255 GLY B N 1
ATOM 4471 C CA . GLY B 1 255 ? -3.309 -13.508 6.781 1 98.19 255 GLY B CA 1
ATOM 4472 C C . GLY B 1 255 ? -1.865 -13.117 7.035 1 98.19 255 GLY B C 1
ATOM 4473 O O . GLY B 1 255 ? -1.387 -12.109 6.508 1 98.19 255 GLY B O 1
ATOM 4474 N N . ARG B 1 256 ? -1.178 -13.898 7.891 1 96.69 256 ARG B N 1
ATOM 4475 C CA . ARG B 1 256 ? 0.23 -13.656 8.188 1 96.69 256 ARG B CA 1
ATOM 4476 C C . ARG B 1 256 ? 1.085 -14.859 7.801 1 96.69 256 ARG B C 1
ATOM 4478 O O . ARG B 1 256 ? 0.62 -16 7.848 1 96.69 256 ARG B O 1
ATOM 4485 N N . ASP B 1 257 ? 2.314 -14.562 7.352 1 94.75 257 ASP B N 1
ATOM 4486 C CA . ASP B 1 257 ? 3.283 -15.602 7.02 1 94.75 257 ASP B CA 1
ATOM 4487 C C . ASP B 1 257 ? 2.697 -16.594 6.023 1 94.75 257 ASP B C 1
ATOM 4489 O O . ASP B 1 257 ? 2.787 -17.812 6.227 1 94.75 257 ASP B O 1
ATOM 4493 N N . CYS B 1 258 ? 2.062 -16.078 4.992 1 95.5 258 CYS B N 1
ATOM 4494 C CA . CYS B 1 258 ? 1.285 -16.953 4.121 1 95.5 258 CYS B CA 1
ATOM 4495 C C . CYS B 1 258 ? 1.696 -16.781 2.664 1 95.5 258 CYS B C 1
ATOM 4497 O O . CYS B 1 258 ? 0.981 -17.219 1.759 1 95.5 258 CYS B O 1
ATOM 4499 N N . MET B 1 259 ? 2.807 -16.047 2.467 1 95.19 259 MET B N 1
ATOM 4500 C CA . MET B 1 259 ? 3.217 -15.758 1.096 1 95.19 259 MET B CA 1
ATOM 4501 C C . MET B 1 259 ? 4.496 -16.516 0.742 1 95.19 259 MET B C 1
ATOM 4503 O O . MET B 1 259 ? 5.426 -15.93 0.174 1 95.19 259 MET B O 1
ATOM 4507 N N . SER B 1 260 ? 4.57 -17.781 1.153 1 92 260 SER B N 1
ATOM 4508 C CA . SER B 1 260 ? 5.762 -18.578 0.903 1 92 260 SER B CA 1
ATOM 4509 C C . SER B 1 260 ? 5.395 -19.969 0.397 1 92 260 SER B C 1
ATOM 4511 O O . SER B 1 260 ? 4.219 -20.266 0.182 1 92 260 SER B O 1
ATOM 4513 N N . GLN B 1 261 ? 6.434 -20.781 0.168 1 93.69 261 GLN B N 1
ATOM 4514 C CA . GLN B 1 261 ? 6.266 -22.141 -0.332 1 93.69 261 GLN B CA 1
ATOM 4515 C C . GLN B 1 261 ? 6.031 -23.125 0.812 1 93.69 261 GLN B C 1
ATOM 4517 O O . GLN B 1 261 ? 5.773 -24.297 0.58 1 93.69 261 GLN B O 1
ATOM 4522 N N . ARG B 1 262 ? 6.031 -22.609 2.025 1 94.19 262 ARG B N 1
ATOM 4523 C CA . ARG B 1 262 ? 5.891 -23.484 3.193 1 94.19 262 ARG B CA 1
ATOM 4524 C C . ARG B 1 262 ? 4.422 -23.688 3.549 1 94.19 262 ARG B C 1
ATOM 4526 O O . ARG B 1 262 ? 3.58 -22.844 3.242 1 94.19 262 ARG B O 1
ATOM 4533 N N . ALA B 1 263 ? 4.23 -24.844 4.133 1 96.56 263 ALA B N 1
ATOM 4534 C CA . ALA B 1 263 ? 2.912 -25.078 4.719 1 96.56 263 ALA B CA 1
ATOM 4535 C C . ALA B 1 263 ? 2.736 -24.281 6.008 1 96.56 263 ALA B C 1
ATOM 4537 O O . ALA B 1 263 ? 2.844 -24.828 7.105 1 96.56 263 ALA B O 1
ATOM 4538 N N . ALA B 1 264 ? 2.486 -23.047 5.832 1 95.5 264 ALA B N 1
ATOM 4539 C CA . ALA B 1 264 ? 2.406 -22.125 6.961 1 95.5 264 ALA B CA 1
ATOM 4540 C C . ALA B 1 264 ? 1.333 -21.062 6.73 1 95.5 264 ALA B C 1
ATOM 4542 O O . ALA B 1 264 ? 0.598 -21.109 5.738 1 95.5 264 ALA B O 1
ATOM 4543 N N . GLY B 1 265 ? 1.235 -20.156 7.676 1 96.56 265 GLY B N 1
ATOM 4544 C CA . GLY B 1 265 ? 0.253 -19.078 7.641 1 96.56 265 GLY B CA 1
ATOM 4545 C C . GLY B 1 265 ? -0.681 -19.094 8.836 1 96.56 265 GLY B C 1
ATOM 4546 O O . GLY B 1 265 ? -1.038 -20.156 9.344 1 96.56 265 GLY B O 1
ATOM 4547 N N . ARG B 1 266 ? -1.006 -17.984 9.258 1 98.12 266 ARG B N 1
ATOM 4548 C CA . ARG B 1 266 ? -1.992 -17.781 10.312 1 98.12 266 ARG B CA 1
ATOM 4549 C C . ARG B 1 266 ? -3.102 -16.844 9.844 1 98.12 266 ARG B C 1
ATOM 4551 O O . ARG B 1 266 ? -2.844 -15.875 9.125 1 98.12 266 ARG B O 1
ATOM 4558 N N . LEU B 1 267 ? -4.25 -17.156 10.203 1 98.62 267 LEU B N 1
ATOM 4559 C CA . LEU B 1 267 ? -5.422 -16.391 9.789 1 98.62 267 LEU B CA 1
ATOM 4560 C C . LEU B 1 267 ? -6.109 -15.75 10.992 1 98.62 267 LEU B C 1
ATOM 4562 O O . LEU B 1 267 ? -6.293 -16.406 12.023 1 98.62 267 LEU B O 1
ATOM 4566 N N . PHE B 1 268 ? -6.426 -14.492 10.859 1 98.5 268 PHE B N 1
ATOM 4567 C CA . PHE B 1 268 ? -7.094 -13.766 11.93 1 98.5 268 PHE B CA 1
ATOM 4568 C C . PHE B 1 268 ? -8.328 -13.039 11.406 1 98.5 268 PHE B C 1
ATOM 4570 O O . PHE B 1 268 ? -8.375 -12.656 10.234 1 98.5 268 PHE B O 1
ATOM 4577 N N . MET B 1 269 ? -9.273 -12.891 12.211 1 97.94 269 MET B N 1
ATOM 4578 C CA . MET B 1 269 ? -10.43 -12.023 11.992 1 97.94 269 MET B CA 1
ATOM 4579 C C . MET B 1 269 ? -10.438 -10.875 13 1 97.94 269 MET B C 1
ATOM 4581 O O . MET B 1 269 ? -10.266 -11.094 14.195 1 97.94 269 MET B O 1
ATOM 4585 N N . ARG B 1 270 ? -10.508 -9.68 12.469 1 97.12 270 ARG B N 1
ATOM 4586 C CA . ARG B 1 270 ? -10.617 -8.492 13.305 1 97.12 270 ARG B CA 1
ATOM 4587 C C . ARG B 1 270 ? -11.977 -7.82 13.133 1 97.12 270 ARG B C 1
ATOM 4589 O O . ARG B 1 270 ? -12.406 -7.562 12.008 1 97.12 270 ARG B O 1
ATOM 4596 N N . ASN B 1 271 ? -12.664 -7.555 14.164 1 95.06 271 ASN B N 1
ATOM 4597 C CA . ASN B 1 271 ? -13.953 -6.863 14.18 1 95.06 271 ASN B CA 1
ATOM 4598 C C . ASN B 1 271 ? -14.164 -6.102 15.484 1 95.06 271 ASN B C 1
ATOM 4600 O O . ASN B 1 271 ? -13.195 -5.742 16.156 1 95.06 271 ASN B O 1
ATOM 4604 N N . ALA B 1 272 ? -15.422 -5.758 15.805 1 91.69 272 ALA B N 1
ATOM 4605 C CA . ALA B 1 272 ? -15.734 -4.957 16.984 1 91.69 272 ALA B CA 1
ATOM 4606 C C . ALA B 1 272 ? -15.289 -5.66 18.266 1 91.69 272 ALA B C 1
ATOM 4608 O O . ALA B 1 272 ? -15.016 -5.012 19.281 1 91.69 272 ALA B O 1
ATOM 4609 N N . ASP B 1 273 ? -15.078 -6.965 18.188 1 93.56 273 ASP B N 1
ATOM 4610 C CA . ASP B 1 273 ? -14.734 -7.758 19.375 1 93.56 273 ASP B CA 1
ATOM 4611 C C . ASP B 1 273 ? -13.219 -7.93 19.484 1 93.56 273 ASP B C 1
ATOM 4613 O O . ASP B 1 273 ? -12.727 -8.555 20.422 1 93.56 273 ASP B O 1
ATOM 4617 N N . GLY B 1 274 ? -12.547 -7.371 18.578 1 94.31 274 GLY B N 1
ATOM 4618 C CA . GLY B 1 274 ? -11.094 -7.496 18.578 1 94.31 274 GLY B CA 1
ATOM 4619 C C . GLY B 1 274 ? -10.578 -8.445 17.5 1 94.31 274 GLY B C 1
ATOM 4620 O O . GLY B 1 274 ? -11.25 -8.672 16.5 1 94.31 274 GLY B O 1
ATOM 4621 N N . GLU B 1 275 ? -9.336 -8.844 17.625 1 96.38 275 GLU B N 1
ATOM 4622 C CA . GLU B 1 275 ? -8.703 -9.75 16.672 1 96.38 275 GLU B CA 1
ATOM 4623 C C . GLU B 1 275 ? -8.625 -11.172 17.234 1 96.38 275 GLU B C 1
ATOM 4625 O O . GLU B 1 275 ? -8.125 -11.367 18.359 1 96.38 275 GLU B O 1
ATOM 4630 N N . LYS B 1 276 ? -9.125 -12.133 16.5 1 97.75 276 LYS B N 1
ATOM 4631 C CA . LYS B 1 276 ? -9.094 -13.539 16.906 1 97.75 276 LYS B CA 1
ATOM 4632 C C . LYS B 1 276 ? -8.492 -14.414 15.812 1 97.75 276 LYS B C 1
ATOM 4634 O O . LYS B 1 276 ? -8.766 -14.203 14.625 1 97.75 276 LYS B O 1
ATOM 4639 N N . GLU B 1 277 ? -7.758 -15.32 16.266 1 98.25 277 GLU B N 1
ATOM 4640 C CA . GLU B 1 277 ? -7.168 -16.25 15.305 1 98.25 277 GLU B CA 1
ATOM 4641 C C . GLU B 1 277 ? -8.172 -17.312 14.875 1 98.25 277 GLU B C 1
ATOM 4643 O O . GLU B 1 277 ? -8.922 -17.828 15.695 1 98.25 277 GLU B O 1
ATOM 4648 N N . ILE B 1 278 ? -8.211 -17.578 13.617 1 98.38 278 ILE B N 1
ATOM 4649 C CA . ILE B 1 278 ? -8.992 -18.672 13.039 1 98.38 278 ILE B CA 1
ATOM 4650 C C . ILE B 1 278 ? -8.102 -19.891 12.82 1 98.38 278 ILE B C 1
ATOM 4652 O O . ILE B 1 278 ? -7.094 -19.812 12.109 1 98.38 278 ILE B O 1
ATOM 4656 N N . PRO B 1 279 ? -8.438 -21 13.391 1 98.25 279 PRO B N 1
ATOM 4657 C CA . PRO B 1 279 ? -7.586 -22.188 13.234 1 98.25 279 PRO B CA 1
ATOM 4658 C C . PRO B 1 279 ? -7.5 -22.672 11.789 1 98.25 279 PRO B C 1
ATOM 4660 O O . PRO B 1 279 ? -8.508 -22.688 11.078 1 98.25 279 PRO B O 1
ATOM 4663 N N . VAL B 1 280 ? -6.309 -23 11.383 1 98.44 280 VAL B N 1
ATOM 4664 C CA . VAL B 1 280 ? -6.047 -23.547 10.055 1 98.44 280 VAL B CA 1
ATOM 4665 C C . VAL B 1 280 ? -5.344 -24.891 10.172 1 98.44 280 VAL B C 1
ATOM 4667 O O . VAL B 1 280 ? -4.332 -25.016 10.875 1 98.44 280 VAL B O 1
ATOM 4670 N N . GLU B 1 281 ? -5.871 -25.953 9.602 1 98.31 281 GLU B N 1
ATOM 4671 C CA . GLU B 1 281 ? -5.184 -27.234 9.469 1 98.31 281 GLU B CA 1
ATOM 4672 C C . GLU B 1 281 ? -4.316 -27.266 8.219 1 98.31 281 GLU B C 1
ATOM 4674 O O . GLU B 1 281 ? -4.832 -27.344 7.098 1 98.31 281 GLU B O 1
ATOM 4679 N N . HIS B 1 282 ? -3.094 -27.359 8.477 1 98.5 282 HIS B N 1
ATOM 4680 C CA . HIS B 1 282 ? -2.166 -27.203 7.359 1 98.5 282 HIS B CA 1
ATOM 4681 C C . HIS B 1 282 ? -1.935 -28.516 6.633 1 98.5 282 HIS B C 1
ATOM 4683 O O . HIS B 1 282 ? -2.094 -29.594 7.215 1 98.5 282 HIS B O 1
ATOM 4689 N N . HIS B 1 283 ? -1.626 -28.438 5.398 1 98.38 283 HIS B N 1
ATOM 4690 C CA . HIS B 1 283 ? -1.118 -29.516 4.543 1 98.38 283 HIS B CA 1
ATOM 4691 C C . HIS B 1 283 ? -0.031 -29 3.607 1 98.38 283 HIS B C 1
ATOM 4693 O O . HIS B 1 283 ? 0.169 -27.781 3.484 1 98.38 283 HIS B O 1
ATOM 4699 N N . ASN B 1 284 ? 0.688 -29.875 3.045 1 98.25 284 ASN B N 1
ATOM 4700 C CA . ASN B 1 284 ? 1.713 -29.5 2.08 1 98.25 284 ASN B CA 1
ATOM 4701 C C . ASN B 1 284 ? 1.097 -28.969 0.79 1 98.25 284 ASN B C 1
ATOM 4703 O O . ASN B 1 284 ? 0.316 -29.656 0.137 1 98.25 284 ASN B O 1
ATOM 4707 N N . LEU B 1 285 ? 1.49 -27.734 0.383 1 98.19 285 LEU B N 1
ATOM 4708 C CA . LEU B 1 285 ? 0.89 -27.047 -0.755 1 98.19 285 LEU B CA 1
ATOM 4709 C C . LEU B 1 285 ? 1.097 -27.844 -2.041 1 98.19 285 LEU B C 1
ATOM 4711 O O . LEU B 1 285 ? 0.194 -27.922 -2.877 1 98.19 285 LEU B O 1
ATOM 4715 N N . TYR B 1 286 ? 2.215 -28.438 -2.15 1 98.62 286 TYR B N 1
ATOM 4716 C CA . TYR B 1 286 ? 2.561 -29.125 -3.387 1 98.62 286 TYR B CA 1
ATOM 4717 C C . TYR B 1 286 ? 1.933 -30.516 -3.432 1 98.62 286 TYR B C 1
ATOM 4719 O O . TYR B 1 286 ? 1.577 -31.016 -4.504 1 98.62 286 TYR B O 1
ATOM 4727 N N . HIS B 1 287 ? 1.811 -31.172 -2.271 1 98.69 287 HIS B N 1
ATOM 4728 C CA . HIS B 1 287 ? 1.025 -32.406 -2.238 1 98.69 287 HIS B CA 1
ATOM 4729 C C . HIS B 1 287 ? -0.402 -32.156 -2.715 1 98.69 287 HIS B C 1
ATOM 4731 O O . HIS B 1 287 ? -0.939 -32.938 -3.504 1 98.69 287 HIS B O 1
ATOM 4737 N N . TYR B 1 288 ? -0.93 -31.078 -2.217 1 98.5 288 TYR B N 1
ATOM 4738 C CA . TYR B 1 288 ? -2.277 -30.703 -2.625 1 98.5 288 TYR B CA 1
ATOM 4739 C C . TYR B 1 288 ? -2.34 -30.438 -4.125 1 98.5 288 TYR B C 1
ATOM 4741 O O . TYR B 1 288 ? -3.242 -30.938 -4.809 1 98.5 288 TYR B O 1
ATOM 4749 N N . ALA B 1 289 ? -1.421 -29.656 -4.664 1 98.69 289 ALA B N 1
ATOM 4750 C CA . ALA B 1 289 ? -1.383 -29.281 -6.078 1 98.69 289 ALA B CA 1
ATOM 4751 C C . ALA B 1 289 ? -1.285 -30.516 -6.965 1 98.69 289 ALA B C 1
ATOM 4753 O O . ALA B 1 289 ? -2.004 -30.641 -7.961 1 98.69 289 ALA B O 1
ATOM 4754 N N . LEU B 1 290 ? -0.415 -31.469 -6.598 1 98.56 290 LEU B N 1
ATOM 4755 C CA . LEU B 1 290 ? -0.205 -32.656 -7.422 1 98.56 290 LEU B CA 1
ATOM 4756 C C . LEU B 1 290 ? -1.396 -33.594 -7.324 1 98.56 290 LEU B C 1
ATOM 4758 O O . LEU B 1 290 ? -1.731 -34.281 -8.289 1 98.56 290 LEU B O 1
ATOM 4762 N N . ALA B 1 291 ? -2.006 -33.656 -6.152 1 98.44 291 ALA B N 1
ATOM 4763 C CA . ALA B 1 291 ? -3.234 -34.438 -6.039 1 98.44 291 ALA B CA 1
ATOM 4764 C C . ALA B 1 291 ? -4.312 -33.906 -6.977 1 98.44 291 ALA B C 1
ATOM 4766 O O . ALA B 1 291 ? -4.961 -34.688 -7.691 1 98.44 291 ALA B O 1
ATOM 4767 N N . ALA B 1 292 ? -4.504 -32.625 -6.953 1 98.44 292 ALA B N 1
ATOM 4768 C CA . ALA B 1 292 ? -5.496 -31.984 -7.824 1 98.44 292 ALA B CA 1
ATOM 4769 C C . ALA B 1 292 ? -5.191 -32.25 -9.289 1 98.44 292 ALA B C 1
ATOM 4771 O O . ALA B 1 292 ? -6.09 -32.594 -10.07 1 98.44 292 ALA B O 1
ATOM 4772 N N . PHE B 1 293 ? -3.963 -32.125 -9.648 1 98.44 293 PHE B N 1
ATOM 4773 C CA . PHE B 1 293 ? -3.564 -32.344 -11.031 1 98.44 293 PHE B CA 1
ATOM 4774 C C . PHE B 1 293 ? -3.783 -33.812 -11.422 1 98.44 293 PHE B C 1
ATOM 4776 O O . PHE B 1 293 ? -4.293 -34.094 -12.508 1 98.44 293 PHE B O 1
ATOM 4783 N N . SER B 1 294 ? -3.375 -34.75 -10.562 1 97.94 294 SER B N 1
ATOM 4784 C CA . SER B 1 294 ? -3.557 -36.156 -10.82 1 97.94 294 SER B CA 1
ATOM 4785 C C . SER B 1 294 ? -5.031 -36.5 -11 1 97.94 294 SER B C 1
ATOM 4787 O O . SER B 1 294 ? -5.387 -37.281 -11.883 1 97.94 294 SER B O 1
ATOM 4789 N N . ASN B 1 295 ? -5.82 -35.938 -10.156 1 97.69 295 ASN B N 1
ATOM 4790 C CA . ASN B 1 295 ? -7.258 -36.125 -10.297 1 97.69 295 ASN B CA 1
ATOM 4791 C C . ASN B 1 295 ? -7.762 -35.625 -11.641 1 97.69 295 ASN B C 1
ATOM 4793 O O . ASN B 1 295 ? -8.617 -36.25 -12.273 1 97.69 295 ASN B O 1
ATOM 4797 N N . ALA B 1 296 ? -7.254 -34.5 -12.102 1 98.06 296 ALA B N 1
ATOM 4798 C CA . ALA B 1 296 ? -7.625 -33.938 -13.406 1 98.06 296 ALA B CA 1
ATOM 4799 C C . ALA B 1 296 ? -7.23 -34.875 -14.531 1 98.06 296 ALA B C 1
ATOM 4801 O O . ALA B 1 296 ? -8.016 -35.125 -15.461 1 98.06 296 ALA B O 1
ATOM 4802 N N . VAL B 1 297 ? -6.035 -35.406 -14.43 1 97.69 297 VAL B N 1
ATOM 4803 C CA . VAL B 1 297 ? -5.52 -36.344 -15.438 1 97.69 297 VAL B CA 1
ATOM 4804 C C . VAL B 1 297 ? -6.402 -37.594 -15.5 1 97.69 297 VAL B C 1
ATOM 4806 O O . VAL B 1 297 ? -6.633 -38.125 -16.578 1 97.69 297 VAL B O 1
ATOM 4809 N N . ARG B 1 298 ? -6.953 -37.938 -14.375 1 96.5 298 ARG B N 1
ATOM 4810 C CA . ARG B 1 298 ? -7.797 -39.094 -14.289 1 96.5 298 ARG B CA 1
ATOM 4811 C C . ARG B 1 298 ? -9.25 -38.781 -14.586 1 96.5 298 ARG B C 1
ATOM 4813 O O . ARG B 1 298 ? -10.133 -39.625 -14.445 1 96.5 298 ARG B O 1
ATOM 4820 N N . GLY B 1 299 ? -9.531 -37.531 -14.844 1 95.56 299 GLY B N 1
ATOM 4821 C CA . GLY B 1 299 ? -10.852 -37.125 -15.289 1 95.56 299 GLY B CA 1
ATOM 4822 C C . GLY B 1 299 ? -11.805 -36.844 -14.141 1 95.56 299 GLY B C 1
ATOM 4823 O O . GLY B 1 299 ? -13.016 -36.781 -14.336 1 95.56 299 GLY B O 1
ATOM 4824 N N . THR B 1 300 ? -11.297 -36.625 -12.977 1 95.62 300 THR B N 1
ATOM 4825 C CA . THR B 1 300 ? -12.195 -36.5 -11.828 1 95.62 300 THR B CA 1
ATOM 4826 C C . THR B 1 300 ? -12.062 -35.125 -11.195 1 95.62 300 THR B C 1
ATOM 4828 O O . THR B 1 300 ? -12.516 -34.906 -10.07 1 95.62 300 THR B O 1
ATOM 4831 N N . GLY B 1 301 ? -11.477 -34.188 -11.844 1 96.56 301 GLY B N 1
ATOM 4832 C CA . GLY B 1 301 ? -11.305 -32.875 -11.281 1 96.56 301 GLY B CA 1
ATOM 4833 C C . GLY B 1 301 ? -10.602 -31.906 -12.227 1 96.56 301 GLY B C 1
ATOM 4834 O O . GLY B 1 301 ? -10.641 -32.094 -13.445 1 96.56 301 GLY B O 1
ATOM 4835 N N . GLN B 1 302 ? -10.117 -30.859 -11.695 1 97.75 302 GLN B N 1
ATOM 4836 C CA . GLN B 1 302 ? -9.344 -29.844 -12.398 1 97.75 302 GLN B CA 1
ATOM 4837 C C . GLN B 1 302 ? -8.031 -29.547 -11.672 1 97.75 302 GLN B C 1
ATOM 4839 O O . GLN B 1 302 ? -7.926 -29.766 -10.461 1 97.75 302 GLN B O 1
ATOM 4844 N N . PRO B 1 303 ? -7.02 -29.109 -12.477 1 98.56 303 PRO B N 1
ATOM 4845 C CA . PRO B 1 303 ? -5.836 -28.641 -11.758 1 98.56 303 PRO B CA 1
ATOM 4846 C C . PRO B 1 303 ? -6.137 -27.469 -10.828 1 98.56 303 PRO B C 1
ATOM 4848 O O . PRO B 1 303 ? -7.137 -26.766 -11.023 1 98.56 303 PRO B O 1
ATOM 4851 N N . ALA B 1 304 ? -5.297 -27.266 -9.828 1 98.56 304 ALA B N 1
ATOM 4852 C CA . ALA B 1 304 ? -5.484 -26.141 -8.914 1 98.56 304 ALA B CA 1
ATOM 4853 C C . ALA B 1 304 ? -5.512 -24.828 -9.672 1 98.56 304 ALA B C 1
ATOM 4855 O O . ALA B 1 304 ? -6.324 -23.953 -9.375 1 98.56 304 ALA B O 1
ATOM 4856 N N . ALA B 1 305 ? -4.645 -24.672 -10.602 1 98.81 305 ALA B N 1
ATOM 4857 C CA . ALA B 1 305 ? -4.629 -23.562 -11.539 1 98.81 305 ALA B CA 1
ATOM 4858 C C . ALA B 1 305 ? -4.594 -24.062 -12.984 1 98.81 305 ALA B C 1
ATOM 4860 O O . ALA B 1 305 ? -3.676 -24.781 -13.375 1 98.81 305 ALA B O 1
ATOM 4861 N N . THR B 1 306 ? -5.539 -23.672 -13.773 1 98.69 306 THR B N 1
ATOM 4862 C CA . THR B 1 306 ? -5.645 -24.094 -15.164 1 98.69 306 THR B CA 1
ATOM 4863 C C . THR B 1 306 ? -4.727 -23.25 -16.047 1 98.69 306 THR B C 1
ATOM 4865 O O . THR B 1 306 ? -4.121 -22.297 -15.594 1 98.69 306 THR B O 1
ATOM 4868 N N . GLY B 1 307 ? -4.625 -23.719 -17.297 1 98.69 307 GLY B N 1
ATOM 4869 C CA . GLY B 1 307 ? -3.934 -22.891 -18.266 1 98.69 307 GLY B CA 1
ATOM 4870 C C . GLY B 1 307 ? -4.504 -21.484 -18.375 1 98.69 307 GLY B C 1
ATOM 4871 O O . GLY B 1 307 ? -3.754 -20.516 -18.484 1 98.69 307 GLY B O 1
ATOM 4872 N N . GLU B 1 308 ? -5.84 -21.375 -18.281 1 98.5 308 GLU B N 1
ATOM 4873 C CA . GLU B 1 308 ? -6.52 -20.094 -18.344 1 98.5 308 GLU B CA 1
ATOM 4874 C C . GLU B 1 308 ? -6.16 -19.219 -17.141 1 98.5 308 GLU B C 1
ATOM 4876 O O . GLU B 1 308 ? -6.039 -18 -17.25 1 98.5 308 GLU B O 1
ATOM 4881 N N . ASP B 1 309 ? -6.043 -19.844 -15.977 1 98.62 309 ASP B N 1
ATOM 4882 C CA . ASP B 1 309 ? -5.574 -19.125 -14.805 1 98.62 309 ASP B CA 1
ATOM 4883 C C . ASP B 1 309 ? -4.176 -18.547 -15.031 1 98.62 309 ASP B C 1
ATOM 4885 O O . ASP B 1 309 ? -3.904 -17.391 -14.688 1 98.62 309 ASP B O 1
ATOM 4889 N N . GLY B 1 310 ? -3.287 -19.406 -15.578 1 98.69 310 GLY B N 1
ATOM 4890 C CA . GLY B 1 310 ? -1.94 -18.953 -15.891 1 98.69 310 GLY B CA 1
ATOM 4891 C C . GLY B 1 310 ? -1.911 -17.797 -16.875 1 98.69 310 GLY B C 1
ATOM 4892 O O . GLY B 1 310 ? -1.146 -16.844 -16.688 1 98.69 310 GLY B O 1
ATOM 4893 N N . LEU B 1 311 ? -2.748 -17.891 -17.875 1 98.75 311 LEU B N 1
ATOM 4894 C CA . LEU B 1 311 ? -2.846 -16.828 -18.891 1 98.75 311 LEU B CA 1
ATOM 4895 C C . LEU B 1 311 ? -3.318 -15.523 -18.266 1 98.75 311 LEU B C 1
ATOM 4897 O O . LEU B 1 311 ? -2.768 -14.461 -18.547 1 98.75 311 LEU B O 1
ATOM 4901 N N . ALA B 1 312 ? -4.32 -15.586 -17.453 1 98.75 312 ALA B N 1
ATOM 4902 C CA . ALA B 1 312 ? -4.852 -14.391 -16.797 1 98.75 312 ALA B CA 1
ATOM 4903 C C . ALA B 1 312 ? -3.791 -13.719 -15.93 1 98.75 312 ALA B C 1
ATOM 4905 O O . ALA B 1 312 ? -3.6 -12.508 -15.992 1 98.75 312 ALA B O 1
ATOM 4906 N N . ALA B 1 313 ? -3.104 -14.531 -15.109 1 98.62 313 ALA B N 1
ATOM 4907 C CA . ALA B 1 313 ? -2.047 -14 -14.258 1 98.62 313 ALA B CA 1
ATOM 4908 C C . ALA B 1 313 ? -0.952 -13.336 -15.086 1 98.62 313 ALA B C 1
ATOM 4910 O O . ALA B 1 313 ? -0.465 -12.258 -14.734 1 98.62 313 ALA B O 1
ATOM 4911 N N . LEU B 1 314 ? -0.608 -13.945 -16.188 1 98.25 314 LEU B N 1
ATOM 4912 C CA . LEU B 1 314 ? 0.419 -13.406 -17.062 1 98.25 314 LEU B CA 1
ATOM 4913 C C . LEU B 1 314 ? -0.031 -12.086 -17.688 1 98.25 314 LEU B C 1
ATOM 4915 O O . LEU B 1 314 ? 0.719 -11.109 -17.672 1 98.25 314 LEU B O 1
ATOM 4919 N N . ALA B 1 315 ? -1.255 -12.055 -18.203 1 98.69 315 ALA B N 1
ATOM 4920 C CA . ALA B 1 315 ? -1.781 -10.844 -18.828 1 98.69 315 ALA B CA 1
ATOM 4921 C C . ALA B 1 315 ? -1.78 -9.672 -17.844 1 98.69 315 ALA B C 1
ATOM 4923 O O . ALA B 1 315 ? -1.412 -8.555 -18.219 1 98.69 315 ALA B O 1
ATOM 4924 N N . ILE B 1 316 ? -2.184 -9.891 -16.656 1 98.81 316 ILE B N 1
ATOM 4925 C CA . ILE B 1 316 ? -2.221 -8.859 -15.625 1 98.81 316 ILE B CA 1
ATOM 4926 C C . ILE B 1 316 ? -0.799 -8.422 -15.289 1 98.81 316 ILE B C 1
ATOM 4928 O O . ILE B 1 316 ? -0.532 -7.223 -15.133 1 98.81 316 ILE B O 1
ATOM 4932 N N . ALA B 1 317 ? 0.125 -9.398 -15.156 1 98.25 317 ALA B N 1
ATOM 4933 C CA . ALA B 1 317 ? 1.525 -9.078 -14.883 1 98.25 317 ALA B CA 1
ATOM 4934 C C . ALA B 1 317 ? 2.104 -8.18 -15.977 1 98.25 317 ALA B C 1
ATOM 4936 O O . ALA B 1 317 ? 2.822 -7.223 -15.68 1 98.25 317 ALA B O 1
ATOM 4937 N N . LEU B 1 318 ? 1.798 -8.523 -17.172 1 97.75 318 LEU B N 1
ATOM 4938 C CA . LEU B 1 318 ? 2.311 -7.738 -18.297 1 97.75 318 LEU B CA 1
ATOM 4939 C C . LEU B 1 318 ? 1.686 -6.348 -18.328 1 97.75 318 LEU B C 1
ATOM 4941 O O . LEU B 1 318 ? 2.338 -5.375 -18.703 1 97.75 318 LEU B O 1
ATOM 4945 N N . ALA B 1 319 ? 0.424 -6.23 -17.953 1 98.62 319 ALA B N 1
ATOM 4946 C CA . ALA B 1 319 ? -0.205 -4.922 -17.797 1 98.62 319 ALA B CA 1
ATOM 4947 C C . ALA B 1 319 ? 0.493 -4.09 -16.734 1 98.62 319 ALA B C 1
ATOM 4949 O O . ALA B 1 319 ? 0.702 -2.889 -16.906 1 98.62 319 ALA B O 1
ATOM 4950 N N . ILE B 1 320 ? 0.849 -4.699 -15.648 1 98.62 320 ILE B N 1
ATOM 4951 C CA . ILE B 1 320 ? 1.577 -4.039 -14.57 1 98.62 320 ILE B CA 1
ATOM 4952 C C . ILE B 1 320 ? 2.922 -3.537 -15.086 1 98.62 320 ILE B C 1
ATOM 4954 O O . ILE B 1 320 ? 3.309 -2.396 -14.82 1 98.62 320 ILE B O 1
ATOM 4958 N N . ARG B 1 321 ? 3.598 -4.379 -15.828 1 97.25 321 ARG B N 1
ATOM 4959 C CA . ARG B 1 321 ? 4.875 -3.994 -16.422 1 97.25 321 ARG B CA 1
ATOM 4960 C C . ARG B 1 321 ? 4.715 -2.789 -17.344 1 97.25 321 ARG B C 1
ATOM 4962 O O . ARG B 1 321 ? 5.543 -1.878 -17.328 1 97.25 321 ARG B O 1
ATOM 4969 N N . GLU B 1 322 ? 3.678 -2.855 -18.141 1 98 322 GLU B N 1
ATOM 4970 C CA . GLU B 1 322 ? 3.402 -1.749 -19.047 1 98 322 GLU B CA 1
ATOM 4971 C C . GLU B 1 322 ? 3.133 -0.458 -18.281 1 98 322 GLU B C 1
ATOM 4973 O O . GLU B 1 322 ? 3.609 0.612 -18.672 1 98 322 GLU B O 1
ATOM 4978 N N . SER B 1 323 ? 2.371 -0.543 -17.219 1 98.69 323 SER B N 1
ATOM 4979 C CA . SER B 1 323 ? 2.096 0.625 -16.391 1 98.69 323 SER B CA 1
ATOM 4980 C C . SER B 1 323 ? 3.381 1.22 -15.82 1 98.69 323 SER B C 1
ATOM 4982 O O . SER B 1 323 ? 3.584 2.434 -15.875 1 98.69 323 SER B O 1
ATOM 4984 N N . ALA B 1 324 ? 4.23 0.393 -15.297 1 97.62 324 ALA B N 1
ATOM 4985 C CA . ALA B 1 324 ? 5.496 0.847 -14.727 1 97.62 324 ALA B CA 1
ATOM 4986 C C . ALA B 1 324 ? 6.355 1.534 -15.789 1 97.62 324 ALA B C 1
ATOM 4988 O O . ALA B 1 324 ? 7.051 2.51 -15.492 1 97.62 324 ALA B O 1
ATOM 4989 N N . ARG B 1 325 ? 6.324 1.026 -16.953 1 96.62 325 ARG B N 1
ATOM 4990 C CA . ARG B 1 325 ? 7.148 1.546 -18.031 1 96.62 325 ARG B CA 1
ATOM 4991 C C . ARG B 1 325 ? 6.613 2.885 -18.531 1 96.62 325 ARG B C 1
ATOM 4993 O O . ARG B 1 325 ? 7.391 3.801 -18.812 1 96.62 325 ARG B O 1
ATOM 5000 N N . THR B 1 326 ? 5.281 3.031 -18.609 1 98.19 326 THR B N 1
ATOM 5001 C CA . THR B 1 326 ? 4.695 4.172 -19.297 1 98.19 326 THR B CA 1
ATOM 5002 C C . THR B 1 326 ? 4.27 5.25 -18.297 1 98.19 326 THR B C 1
ATOM 5004 O O . THR B 1 326 ? 4.023 6.395 -18.688 1 98.19 326 THR B O 1
ATOM 5007 N N . GLY B 1 327 ? 4.105 4.91 -17.094 1 98.25 327 GLY B N 1
ATOM 5008 C CA . GLY B 1 327 ? 3.588 5.844 -16.094 1 98.25 327 GLY B CA 1
ATOM 5009 C C . GLY B 1 327 ? 2.102 6.102 -16.234 1 98.25 327 GLY B C 1
ATOM 5010 O O . GLY B 1 327 ? 1.62 7.188 -15.914 1 98.25 327 GLY B O 1
ATOM 5011 N N . ARG B 1 328 ? 1.41 5.121 -16.797 1 98.44 328 ARG B N 1
ATOM 5012 C CA . ARG B 1 328 ? -0.02 5.285 -17.031 1 98.44 328 ARG B CA 1
ATOM 5013 C C . ARG B 1 328 ? -0.814 4.141 -16.422 1 98.44 328 ARG B C 1
ATOM 5015 O O . ARG B 1 328 ? -0.302 3.029 -16.281 1 98.44 328 ARG B O 1
ATOM 5022 N N . GLN B 1 329 ? -1.972 4.508 -16.047 1 98.75 329 GLN B N 1
ATOM 5023 C CA . GLN B 1 329 ? -2.941 3.463 -15.742 1 98.75 329 GLN B CA 1
ATOM 5024 C C . GLN B 1 329 ? -3.227 2.598 -16.969 1 98.75 329 GLN B C 1
ATOM 5026 O O . GLN B 1 329 ? -3.42 3.115 -18.062 1 98.75 329 GLN B O 1
ATOM 5031 N N . ILE B 1 330 ? -3.213 1.244 -16.797 1 98.81 330 ILE B N 1
ATOM 5032 C CA . ILE B 1 330 ? -3.422 0.328 -17.922 1 98.81 330 ILE B CA 1
ATOM 5033 C C . ILE B 1 330 ? -4.699 -0.479 -17.688 1 98.81 330 ILE B C 1
ATOM 5035 O O . ILE B 1 330 ? -4.914 -1.013 -16.594 1 98.81 330 ILE B O 1
ATOM 5039 N N . GLU B 1 331 ? -5.562 -0.484 -18.656 1 98.5 331 GLU B N 1
ATOM 5040 C CA . GLU B 1 331 ? -6.711 -1.385 -18.625 1 98.5 331 GLU B CA 1
ATOM 5041 C C . GLU B 1 331 ? -6.281 -2.834 -18.844 1 98.5 331 GLU B C 1
ATOM 5043 O O . GLU B 1 331 ? -5.453 -3.123 -19.703 1 98.5 331 GLU B O 1
ATOM 5048 N N . VAL B 1 332 ? -6.805 -3.711 -18 1 98.06 332 VAL B N 1
ATOM 5049 C CA . VAL B 1 332 ? -6.438 -5.121 -18.062 1 98.06 332 VAL B CA 1
ATOM 5050 C C . VAL B 1 332 ? -7.352 -5.852 -19.047 1 98.06 332 VAL B C 1
ATOM 5052 O O . VAL B 1 332 ? -8.578 -5.809 -18.906 1 98.06 332 VAL B O 1
ATOM 5055 N N . GLU B 1 333 ? -6.777 -6.488 -20.016 1 95.44 333 GLU B N 1
ATOM 5056 C CA . GLU B 1 333 ? -7.492 -7.324 -20.969 1 95.44 333 GLU B CA 1
ATOM 5057 C C . GLU B 1 333 ? -7.059 -8.781 -20.859 1 95.44 333 GLU B C 1
ATOM 5059 O O . GLU B 1 333 ? -5.883 -9.102 -21.062 1 95.44 333 GLU B O 1
ATOM 5064 N N . ILE B 1 334 ? -7.988 -9.586 -20.469 1 94 334 ILE B N 1
ATOM 5065 C CA . ILE B 1 334 ? -7.715 -11.016 -20.422 1 94 334 ILE B CA 1
ATOM 5066 C C . ILE B 1 334 ? -8.32 -11.703 -21.641 1 94 334 ILE B C 1
ATOM 5068 O O . ILE B 1 334 ? -9.539 -11.727 -21.812 1 94 334 ILE B O 1
ATOM 5072 N N . PRO B 1 335 ? -7.551 -12.219 -22.547 1 87.25 335 PRO B N 1
ATOM 5073 C CA . PRO B 1 335 ? -8.055 -12.781 -23.797 1 87.25 335 PRO B CA 1
ATOM 5074 C C . PRO B 1 335 ? -8.891 -14.047 -23.578 1 87.25 335 PRO B C 1
ATOM 5076 O O . PRO B 1 335 ? -8.664 -14.773 -22.609 1 87.25 335 PRO B O 1
#

Organism: NCBI:txid265959

pLDDT: mean 95.42, std 6.72, range [50.22, 98.94]

Solvent-accessible surface area (backbone atoms only — not comparable to full-atom values): 33349 Å² total; per-residue (Å²): 129,80,76,68,40,23,28,29,32,42,31,80,32,65,64,41,69,75,44,44,54,61,21,46,58,72,37,81,56,39,45,63,54,35,31,30,18,93,42,63,66,60,17,47,52,50,19,62,76,66,74,32,85,33,54,38,65,48,70,62,66,55,54,70,33,85,68,43,42,30,35,38,39,50,53,62,56,87,48,37,37,65,52,47,42,52,31,14,74,52,55,24,24,36,39,29,37,65,48,49,34,90,42,67,69,45,33,51,49,36,44,50,39,18,56,76,48,70,31,52,50,26,26,58,63,54,54,64,39,26,39,46,51,46,52,48,28,52,46,56,72,69,41,73,29,48,60,69,48,38,37,41,36,34,56,32,29,56,62,54,78,94,61,40,64,57,44,27,67,29,75,84,78,27,17,42,50,66,67,50,50,30,55,54,49,41,39,46,31,65,50,72,70,52,65,53,48,33,27,32,32,49,67,28,53,62,82,81,13,42,91,74,16,31,31,30,37,41,38,41,34,32,31,76,87,68,21,40,34,40,38,38,37,30,42,64,29,46,76,52,74,28,28,38,36,41,36,11,65,60,16,30,41,38,37,35,57,52,78,58,90,62,65,52,46,47,40,31,42,28,35,98,89,42,76,44,76,48,91,66,78,69,47,55,21,49,42,48,37,41,49,29,35,52,33,26,72,71,69,72,55,54,38,80,29,33,42,67,51,31,42,43,28,46,37,47,38,52,35,34,52,48,6,40,73,70,38,28,55,30,75,49,69,71,132,129,79,76,67,41,23,28,30,32,41,32,80,31,69,63,40,69,75,45,44,53,62,21,45,57,72,37,79,56,38,45,62,53,33,32,30,17,91,41,62,68,58,18,47,52,50,19,64,77,66,74,32,83,33,56,38,66,49,68,63,66,55,54,71,33,85,66,43,42,30,36,40,39,51,54,63,56,88,48,38,38,64,52,47,41,54,32,14,74,56,56,22,24,36,40,29,37,64,50,49,35,90,44,68,69,45,32,51,50,37,45,50,39,18,55,77,47,70,30,52,48,25,26,57,63,55,55,63,40,26,40,44,52,45,50,49,28,53,45,55,73,69,42,72,27,49,60,68,48,37,36,41,37,35,56,31,28,54,63,54,78,93,62,40,63,56,44,28,68,29,74,86,78,27,16,41,49,66,66,49,49,30,55,54,48,41,38,47,32,66,50,71,71,53,66,54,47,33,28,33,33,50,68,29,54,63,82,81,12,42,90,73,16,31,30,28,37,42,37,43,34,34,31,77,86,68,20,41,34,39,38,38,38,30,42,65,30,46,74,53,74,28,26,38,37,40,36,11,64,59,15,28,43,38,38,36,57,52,77,58,90,61,66,49,48,48,39,31,42,28,34,99,89,41,75,43,76,49,90,70,79,69,47,56,20,49,44,47,38,41,49,29,35,51,33,26,73,70,69,72,55,54,38,81,29,32,43,67,52,31,40,43,28,47,37,47,39,52,34,35,52,48,6,40,72,69,38,30,56,28,75,50,68,72,132

InterPro domains:
  IPR000683 Gfo/Idh/MocA-like oxidoreductase, N-terminal [PF01408] (6-125)
  IPR036291 NAD(P)-binding domain superfamily [SSF51735] (2-154)
  IPR051450 Gfo/Idh/MocA Oxidoreductases [PTHR43377] (1-328)
  IPR055170 GFO/IDH/MocA-like oxidoreductase domain [PF22725] (133-253)

Nearest PDB structures (foldseek):
  2glx-assembly6_F  TM=9.831E-01  e=2.668E-48  Ensifer adhaerens
  4koa-assembly1_A-2  TM=9.538E-01  e=2.195E-46  Sinorhizobium meliloti 1021
  5a02-assembly1_B  TM=9.162E-01  e=6.593E-31  Caulobacter vibrioides CB15
  4had-assembly1_D  TM=9.188E-01  e=2.057E-27  Rhizobium etli CFN 42
  6z3b-assembly1_B  TM=8.283E-01  e=2.459E-27  Mediterraneibacter gnavus

Secondary structure (DSSP, 8-state):
-PPPEEEEEES--HHIIIIIHHHHHTSTTEEEEEEE-SSHHHHHHHHHHHT-S-EES-HHHHHT-TT--EEEE-S-GGGHHHHHHHHHHTT-EEEEESSS-SSHHHHHHHHHHHHHHT--EEEE-GGGG-HHHHHHHHHHHHTTT-SEEEEEEEEE-B--GGG-HHHHH-TTT-SHIIIIIHHHHHHHHHHHSS--SEEEEEEEESSS--TT-EEEEEEEEEETTTEEEEEEEESB-TTPPPEEEEEESS-EEEEES-SSSSS--EEEEEETTEEEEEP-----HHHHHHHHHHHHHTTSS--SSBHHHHHHHHHHHHHHHHHHHHTB-EE----/-PPPEEEEEES--HHIIIIIHHHHHTSTTEEEEEEE-SSHHHHHHHHHHHT-S-EES-HHHHHT-TT--EEEE-S-GGGHHHHHHHHHHTT-EEEEESSS-SSHHHHHHHHHHHHHHT--EEEE-GGGG-HHHHHHHHHHHHTTT-SEEEEEEEEE-B--GGG-HHHHH-TTT-SHIIIIIHHHHHHHHHHHSS--SEEEEEEEESSS--TT-EEEEEEEEEETTTEEEEEEEESB-TTPPPEEEEEESS-EEEEES-SSSSS--EEEEEETTEEEEEP-----HHHHHHHHHHHHHTTSS--SSBHHHHHHHHHHHHHHHHHHHHTB-EE----

Foldseek 3Di:
DQAAAEEEEEDLDPCCVPAQLVLQVVDPRYDYAEYEDCDPVSRVVSCVVSVHPYYDPDCVVQLVDPNHAEYEYDDAQQCLLVSLLSNLVSNHAYEYEPLNHQDLVSLVNSQVSNVVSVHFYHYCLLLLLAQVLVVLLVCVVVCVQPAWAEKEWEAAEAADPVPCPCQQEPPRRHACLRPAVLSVQLSCCSSVVFHFFKKAKAFDHDPRHDDPGGFWMWMWTAHPPRYIYIYTYGNHDYPDWGWMWIHGPFWIKIWTPSRDQDNDIWIWIQGPVGIDTDDTDTDRSNSSQVNQSSCVRSPNHHGSGGSLSSSQSSQVSVQHVVNNVPVDMGTGDRD/DQAAAEEEEEDLDPCCQPAQLVLQVVDPRYDYAEYEDCDPVSRVVSCVVSVHPYYDPDVVVQLVDPNHAEYEYDPAQQCLLVSLLSNLVSNHAYEYEPLNHQDLVSLVNSQVSNVVSVHFYHYCLLLLLAQVLVVLLVCVVVCVQPAWAEKEWEAAEAADPVPCPCQQEPPRRHACLRPAVLSVQLSCCSSVVFHFFKKAKAFDHDPRHDDPGGFWMWMWTAHPPRYIYIYTYGNHDYPDWGWMWIHGPFWIKIWTPSRDQDNDIWIWIQGPVGIDTDDTDTDRSNSSQVNQSSCVRSVNHHGSGGSLSSSQSSQVSVSHVVNNVPVDMGTGDRD